Protein AF-A0A956L5B9-F1 (afdb_monomer)

Structure (mmCIF, N/CA/C/O backbone):
data_AF-A0A956L5B9-F1
#
_entry.id   AF-A0A956L5B9-F1
#
loop_
_atom_site.group_PDB
_atom_site.id
_atom_site.type_symbol
_atom_site.label_atom_id
_atom_site.label_alt_id
_atom_site.label_comp_id
_atom_site.label_asym_id
_atom_site.label_entity_id
_atom_site.label_seq_id
_atom_site.pdbx_PDB_ins_code
_atom_site.Cartn_x
_atom_site.Cartn_y
_atom_site.Cartn_z
_atom_site.occupancy
_atom_site.B_iso_or_equiv
_atom_site.auth_seq_id
_atom_site.auth_comp_id
_atom_site.auth_asym_id
_atom_site.auth_atom_id
_atom_site.pdbx_PDB_model_num
ATOM 1 N N . MET A 1 1 ? -39.032 -27.702 -26.205 1.00 35.31 1 MET A N 1
ATOM 2 C CA . MET A 1 1 ? -37.826 -27.784 -27.067 1.00 35.31 1 MET A CA 1
ATOM 3 C C . MET A 1 1 ? -38.048 -27.026 -28.377 1.00 35.31 1 MET A C 1
ATOM 5 O O . MET A 1 1 ? -38.462 -27.628 -29.357 1.00 35.31 1 MET A O 1
ATOM 9 N N . HIS A 1 2 ? -37.787 -25.719 -28.418 1.00 32.19 2 HIS A N 1
ATOM 10 C CA . HIS A 1 2 ? -37.643 -24.954 -29.667 1.00 32.19 2 HIS A CA 1
ATOM 11 C C . HIS A 1 2 ? -36.376 -24.105 -29.531 1.00 32.19 2 HIS A C 1
ATOM 13 O O . HIS A 1 2 ? -36.388 -23.023 -28.955 1.00 32.19 2 HIS A O 1
ATOM 19 N N . GLY A 1 3 ? -35.251 -24.671 -29.972 1.00 31.12 3 GLY A N 1
ATOM 20 C CA . GLY A 1 3 ? -33.954 -24.005 -29.962 1.00 31.12 3 GLY A CA 1
ATOM 21 C C . GLY A 1 3 ? -33.844 -23.041 -31.137 1.00 31.12 3 GLY A C 1
ATOM 22 O O . GLY A 1 3 ? -33.768 -23.464 -32.289 1.00 31.12 3 GLY A O 1
ATOM 23 N N . VAL A 1 4 ? -33.814 -21.743 -30.846 1.00 35.78 4 VAL A N 1
ATOM 24 C CA . VAL A 1 4 ? -33.452 -20.709 -31.818 1.00 35.78 4 VAL A CA 1
ATOM 25 C C . VAL A 1 4 ? -31.932 -20.739 -31.990 1.00 35.78 4 VAL A C 1
ATOM 27 O O . VAL A 1 4 ? -31.185 -20.195 -31.182 1.00 35.78 4 VAL A O 1
ATOM 30 N N . HIS A 1 5 ? -31.459 -21.391 -33.051 1.00 36.28 5 HIS A N 1
ATOM 31 C CA . HIS A 1 5 ? -30.075 -21.269 -33.500 1.00 36.28 5 HIS A CA 1
ATOM 32 C C . HIS A 1 5 ? -29.872 -19.910 -34.183 1.00 36.28 5 HIS A C 1
ATOM 34 O O . HIS A 1 5 ? -30.176 -19.732 -35.362 1.00 36.28 5 HIS A O 1
ATOM 40 N N . THR A 1 6 ? -29.316 -18.938 -33.463 1.00 36.94 6 THR A N 1
ATOM 41 C CA . THR A 1 6 ? -28.756 -17.719 -34.053 1.00 36.94 6 THR A CA 1
ATOM 42 C C . THR A 1 6 ? -27.419 -18.045 -34.721 1.00 36.94 6 THR A C 1
ATOM 44 O O . THR A 1 6 ? -26.353 -18.024 -34.111 1.00 36.94 6 THR A O 1
ATOM 47 N N . THR A 1 7 ? -27.445 -18.349 -36.019 1.00 38.88 7 THR A N 1
ATOM 48 C CA . THR A 1 7 ? -26.226 -18.392 -36.836 1.00 38.88 7 THR A CA 1
ATOM 49 C C . THR A 1 7 ? -25.658 -16.978 -36.974 1.00 38.88 7 THR A C 1
ATOM 51 O O . THR A 1 7 ? -26.101 -16.200 -37.821 1.00 38.88 7 THR A O 1
ATOM 54 N N . SER A 1 8 ? -24.674 -16.632 -36.142 1.00 36.75 8 SER A N 1
ATOM 55 C CA . SER A 1 8 ? -23.833 -15.447 -36.333 1.00 36.75 8 SER A CA 1
ATOM 56 C C . SER A 1 8 ? -23.082 -15.578 -37.664 1.00 36.75 8 SER A C 1
ATOM 58 O O . SER A 1 8 ? -22.124 -16.341 -37.787 1.00 36.75 8 SER A O 1
ATOM 60 N N . ARG A 1 9 ? -23.543 -14.871 -38.703 1.00 42.09 9 ARG A N 1
ATOM 61 C CA . ARG A 1 9 ? -22.791 -14.714 -39.955 1.00 42.09 9 ARG A CA 1
ATOM 62 C C . ARG A 1 9 ? -21.592 -13.811 -39.674 1.00 42.09 9 ARG A C 1
ATOM 64 O O . ARG A 1 9 ? -21.743 -12.595 -39.570 1.00 42.09 9 ARG A O 1
ATOM 71 N N . THR A 1 10 ? -20.399 -14.387 -39.601 1.00 47.34 10 THR A N 1
ATOM 72 C CA . THR A 1 10 ? -19.141 -13.637 -39.648 1.00 47.34 10 THR A CA 1
ATOM 73 C C . THR A 1 10 ? -19.073 -12.853 -40.962 1.00 47.34 10 THR A C 1
ATOM 75 O O . THR A 1 10 ? -18.902 -13.421 -42.040 1.00 47.34 10 THR A O 1
ATOM 78 N N . ARG A 1 11 ? -19.251 -11.525 -40.901 1.00 68.31 11 ARG A N 1
ATOM 79 C CA . ARG A 1 11 ? -18.995 -10.642 -42.050 1.00 68.31 11 ARG A CA 1
ATOM 80 C C . ARG A 1 11 ? -17.509 -10.725 -42.398 1.00 68.31 11 ARG A C 1
ATOM 82 O O . ARG A 1 11 ? -16.660 -10.478 -41.546 1.00 68.31 11 ARG A O 1
ATOM 89 N N . SER A 1 12 ? -17.194 -11.074 -43.642 1.00 78.00 12 SER A N 1
ATOM 90 C CA . SER A 1 12 ? -15.817 -11.077 -44.140 1.00 78.00 12 SER A CA 1
ATOM 91 C C . SER A 1 12 ? -15.277 -9.649 -44.225 1.00 78.00 12 SER A C 1
ATOM 93 O O . SER A 1 12 ? -15.953 -8.775 -44.770 1.00 78.00 12 SER A O 1
ATOM 95 N N . ILE A 1 13 ? -14.058 -9.425 -43.733 1.00 84.62 13 ILE A N 1
ATOM 96 C CA . ILE A 1 13 ? -13.374 -8.128 -43.810 1.00 84.62 13 ILE A CA 1
ATOM 97 C C . ILE A 1 13 ? -13.078 -7.799 -45.289 1.00 84.62 13 ILE A C 1
ATOM 99 O O . ILE A 1 13 ? -12.567 -8.667 -46.008 1.00 84.62 13 ILE A O 1
ATOM 103 N N . PRO A 1 14 ? -13.397 -6.583 -45.772 1.00 86.88 14 PRO A N 1
ATOM 104 C CA . PRO A 1 14 ? -13.124 -6.181 -47.149 1.00 86.88 14 PRO A CA 1
ATOM 105 C C . PRO A 1 14 ? -11.613 -6.102 -47.411 1.00 86.88 14 PRO A C 1
ATOM 107 O O . PRO A 1 14 ? -10.832 -5.740 -46.532 1.00 86.88 14 PRO A O 1
ATOM 110 N N . ARG A 1 15 ? -11.181 -6.469 -48.622 1.00 85.25 15 ARG A N 1
ATOM 111 C CA . ARG A 1 15 ? -9.759 -6.552 -48.995 1.00 85.25 15 ARG A CA 1
ATOM 112 C C . ARG A 1 15 ? -9.338 -5.365 -49.849 1.00 85.25 15 ARG A C 1
ATOM 114 O O . ARG A 1 15 ? -10.028 -5.009 -5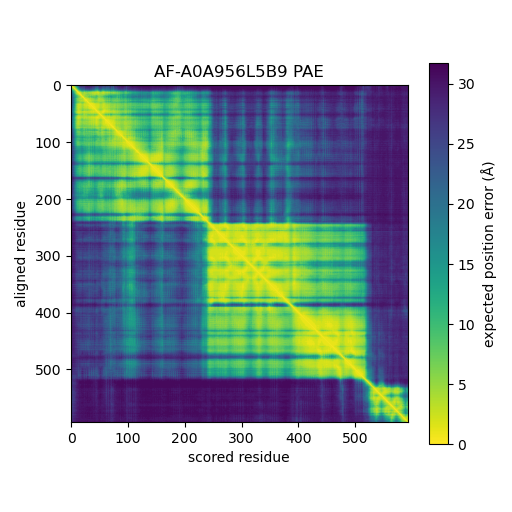0.800 1.00 85.25 15 ARG A O 1
ATOM 121 N N . ALA A 1 16 ? -8.168 -4.810 -49.556 1.00 83.56 16 ALA A N 1
ATOM 122 C CA . ALA A 1 16 ? -7.561 -3.753 -50.354 1.00 83.56 16 ALA A CA 1
ATOM 123 C C . ALA A 1 16 ? -7.151 -4.235 -51.765 1.00 83.56 16 ALA A C 1
ATOM 125 O O . ALA A 1 16 ? -6.994 -5.442 -51.994 1.00 83.56 16 ALA A O 1
ATOM 126 N N . PRO A 1 17 ? -6.931 -3.305 -52.718 1.00 78.75 17 PRO A N 1
ATOM 127 C CA . PRO A 1 17 ? -6.436 -3.637 -54.050 1.00 78.75 17 PRO A CA 1
ATOM 128 C C . PRO A 1 17 ? -5.142 -4.463 -54.000 1.00 78.75 17 PRO A C 1
ATOM 130 O O . PRO A 1 17 ? -4.209 -4.150 -53.250 1.00 78.75 17 PRO A O 1
ATOM 133 N N . ARG A 1 18 ? -5.080 -5.521 -54.817 1.00 79.12 18 ARG A N 1
ATOM 134 C CA . ARG A 1 18 ? -3.966 -6.479 -54.847 1.00 79.12 18 ARG A CA 1
ATOM 135 C C . ARG A 1 18 ? -3.573 -6.862 -56.268 1.00 79.12 18 ARG A C 1
ATOM 137 O O . ARG A 1 18 ? -4.425 -6.965 -57.148 1.00 79.12 18 ARG A O 1
ATOM 144 N N . ILE A 1 19 ? -2.289 -7.139 -56.458 1.00 74.12 19 ILE A N 1
ATOM 145 C CA . ILE A 1 19 ? -1.739 -7.754 -57.667 1.00 74.12 19 ILE A CA 1
ATOM 146 C C . ILE A 1 19 ? -1.562 -9.260 -57.395 1.00 74.12 19 ILE A C 1
ATOM 148 O O . ILE A 1 19 ? -1.140 -9.619 -56.292 1.00 74.12 19 ILE A O 1
ATOM 152 N N . PRO A 1 20 ? -1.874 -10.165 -58.345 1.00 68.38 20 PRO A N 1
ATOM 153 C CA . PRO A 1 20 ? -1.621 -11.596 -58.175 1.00 68.38 20 PRO A CA 1
ATOM 154 C C . PRO A 1 20 ? -0.169 -11.872 -57.748 1.00 68.38 20 PRO A C 1
ATOM 156 O O . PRO A 1 20 ? 0.754 -11.242 -58.262 1.00 68.38 20 PRO A O 1
ATOM 159 N N . LEU A 1 21 ? 0.031 -12.801 -56.804 1.00 61.72 21 LEU A N 1
ATOM 160 C CA . LEU A 1 21 ? 1.318 -13.180 -56.184 1.00 61.72 21 LEU A CA 1
ATOM 161 C C . LEU A 1 21 ? 2.006 -12.119 -55.298 1.00 61.72 21 LEU A C 1
ATOM 163 O O . LEU A 1 21 ? 2.640 -12.484 -54.312 1.00 61.72 21 LEU A O 1
ATOM 167 N N . LEU A 1 22 ? 1.898 -10.832 -55.635 1.00 64.06 22 LEU A N 1
ATOM 168 C CA . LEU A 1 22 ? 2.591 -9.730 -54.951 1.00 64.06 22 LEU A CA 1
ATOM 169 C C . LEU A 1 22 ? 1.709 -8.981 -53.938 1.00 64.06 22 LEU A C 1
ATOM 171 O O . LEU A 1 22 ? 2.216 -8.167 -53.171 1.00 64.06 22 LEU A O 1
ATOM 175 N N . GLY A 1 23 ? 0.401 -9.234 -53.919 1.00 78.38 23 GLY A N 1
ATOM 176 C CA . GLY A 1 23 ? -0.519 -8.590 -52.988 1.00 78.38 23 GLY A CA 1
ATOM 177 C C . GLY A 1 23 ? -0.560 -7.064 -53.162 1.00 78.38 23 GLY A C 1
ATOM 178 O O . GLY A 1 23 ? -0.489 -6.537 -54.274 1.00 78.38 23 GLY A O 1
ATOM 179 N N . SER A 1 24 ? -0.678 -6.352 -52.049 1.00 79.00 24 SER A N 1
ATOM 180 C CA . SER A 1 24 ? -0.679 -4.894 -51.910 1.00 79.00 24 SER A CA 1
ATOM 181 C C . SER A 1 24 ? 0.734 -4.292 -51.756 1.00 79.00 24 SER A C 1
ATOM 183 O O . SER A 1 24 ? 0.875 -3.069 -51.719 1.00 79.00 24 SER A O 1
ATOM 185 N N . LEU A 1 25 ? 1.794 -5.115 -51.710 1.00 71.69 25 LEU A N 1
ATOM 186 C CA . LEU A 1 25 ? 3.191 -4.674 -51.524 1.00 71.69 25 LEU A CA 1
ATOM 187 C C . LEU A 1 25 ? 3.671 -3.637 -52.555 1.00 71.69 25 LEU A C 1
ATOM 189 O O . LEU A 1 25 ? 4.270 -2.644 -52.147 1.00 71.69 25 LEU A O 1
ATOM 193 N N . PRO A 1 26 ? 3.407 -3.784 -53.870 1.00 75.06 26 PRO A N 1
ATOM 194 C CA . PRO A 1 26 ? 3.864 -2.801 -54.855 1.00 75.06 26 PRO A CA 1
ATOM 195 C C . PRO A 1 26 ? 3.212 -1.424 -54.683 1.00 75.06 26 PRO A C 1
ATOM 197 O O . PRO A 1 26 ? 3.827 -0.412 -55.012 1.00 75.06 26 PRO A O 1
ATOM 200 N N . GLY A 1 27 ? 1.977 -1.381 -54.167 1.00 74.06 27 GLY A N 1
ATOM 201 C CA . GLY A 1 27 ? 1.293 -0.134 -53.818 1.00 74.06 27 GLY A CA 1
ATOM 202 C C . GLY A 1 27 ? 1.931 0.533 -52.601 1.00 74.06 27 GLY A C 1
ATOM 203 O O . GLY A 1 27 ? 2.227 1.724 -52.644 1.00 74.06 27 GLY A O 1
ATOM 204 N N . LEU A 1 28 ? 2.237 -0.257 -51.568 1.00 72.81 28 LEU A N 1
ATOM 205 C CA . LEU A 1 28 ? 2.906 0.217 -50.353 1.00 72.81 28 LEU A CA 1
ATOM 206 C C . LEU A 1 28 ? 4.328 0.738 -50.618 1.00 72.81 28 LEU A C 1
ATOM 208 O O . LEU A 1 28 ? 4.712 1.753 -50.050 1.00 72.81 28 LEU A O 1
ATOM 212 N N . LEU A 1 29 ? 5.092 0.086 -51.503 1.00 71.81 29 LEU A N 1
ATOM 213 C CA . LEU A 1 29 ? 6.469 0.481 -51.832 1.00 71.81 29 LEU A CA 1
ATOM 214 C C . LEU A 1 29 ? 6.562 1.741 -52.707 1.00 71.81 29 LEU A C 1
ATOM 216 O O . LEU A 1 29 ? 7.574 2.432 -52.658 1.00 71.81 29 LEU A O 1
ATOM 220 N N . ARG A 1 30 ? 5.544 2.036 -53.527 1.00 77.56 30 ARG A N 1
ATOM 221 C CA . ARG A 1 30 ? 5.531 3.233 -54.392 1.00 77.56 30 ARG A CA 1
ATOM 222 C C . ARG A 1 30 ? 5.037 4.488 -53.677 1.00 77.56 30 ARG A C 1
ATOM 224 O O . ARG A 1 30 ? 5.441 5.579 -54.052 1.00 77.56 30 ARG A O 1
ATOM 231 N N . GLY A 1 31 ? 4.161 4.330 -52.688 1.00 77.25 31 GLY A N 1
ATOM 232 C CA . GLY A 1 31 ? 3.552 5.437 -51.957 1.00 77.25 31 GLY A CA 1
ATOM 233 C C . GLY A 1 31 ? 2.639 4.908 -50.861 1.00 77.25 31 GLY A C 1
ATOM 234 O O . GLY A 1 31 ? 1.439 4.741 -51.077 1.00 77.25 31 GLY A O 1
ATOM 235 N N . GLN A 1 32 ? 3.220 4.617 -49.694 1.00 77.62 32 GLN A N 1
ATOM 236 C CA . GLN A 1 32 ? 2.526 3.980 -48.572 1.00 77.62 32 GLN A CA 1
ATOM 237 C C . GLN A 1 32 ? 1.265 4.747 -48.160 1.00 77.62 32 GLN A C 1
ATOM 239 O O . GLN A 1 32 ? 0.194 4.151 -48.068 1.00 77.62 32 GLN A O 1
ATOM 244 N N . LEU A 1 33 ? 1.386 6.060 -47.943 1.00 80.56 33 LEU A N 1
ATOM 245 C CA . LEU A 1 33 ? 0.286 6.895 -47.466 1.00 80.56 33 LEU A CA 1
ATOM 246 C C . LEU A 1 33 ? -0.847 6.979 -48.498 1.00 80.56 33 LEU A C 1
ATOM 248 O O . LEU A 1 33 ? -1.973 6.596 -48.198 1.00 80.56 33 LEU A O 1
ATOM 252 N N . GLU A 1 34 ? -0.532 7.354 -49.741 1.00 84.19 34 GLU A N 1
ATOM 253 C CA . GLU A 1 34 ? -1.521 7.452 -50.826 1.00 84.19 34 GLU A CA 1
ATOM 254 C C . GLU A 1 34 ? -2.232 6.122 -51.112 1.00 84.19 34 GLU A C 1
ATOM 256 O O . GLU A 1 34 ? -3.379 6.086 -51.566 1.00 84.19 34 GLU A O 1
ATOM 261 N N . PHE A 1 35 ? -1.543 4.995 -50.927 1.00 85.06 35 PHE A N 1
ATOM 262 C CA . PHE A 1 35 ? -2.150 3.678 -51.076 1.00 85.06 35 PHE A CA 1
ATOM 263 C C . PHE A 1 35 ? -3.125 3.374 -49.932 1.00 85.06 35 PHE A C 1
ATOM 265 O O . PHE A 1 35 ? -4.239 2.918 -50.196 1.00 85.06 35 PHE A O 1
ATOM 272 N N . LEU A 1 36 ? -2.736 3.648 -48.683 1.00 84.56 36 LEU A N 1
ATOM 273 C CA . LEU A 1 36 ? -3.584 3.428 -47.508 1.00 84.56 36 LEU A CA 1
ATOM 274 C C . LEU A 1 36 ? -4.816 4.339 -47.507 1.00 84.56 36 LEU A C 1
ATOM 276 O O . LEU A 1 36 ? -5.911 3.862 -47.222 1.00 84.56 36 LEU A O 1
ATOM 280 N N . GLU A 1 37 ? -4.669 5.606 -47.895 1.00 86.06 37 GLU A N 1
ATOM 281 C CA . GLU A 1 37 ? -5.785 6.551 -48.025 1.00 86.06 37 GLU A CA 1
ATOM 282 C C . GLU A 1 37 ? -6.792 6.096 -49.085 1.00 86.06 37 GLU A C 1
ATOM 284 O O . GLU A 1 37 ? -8.000 6.083 -48.841 1.00 86.06 37 GLU A O 1
ATOM 289 N N . ARG A 1 38 ? -6.309 5.636 -50.247 1.00 86.75 38 ARG A N 1
ATOM 290 C CA . ARG A 1 38 ? -7.178 5.065 -51.288 1.00 86.75 38 ARG A CA 1
ATOM 291 C C . ARG A 1 38 ? -7.862 3.782 -50.830 1.00 86.75 38 ARG A C 1
ATOM 293 O O . ARG A 1 38 ? -9.045 3.600 -51.108 1.00 86.75 38 ARG A O 1
ATOM 300 N N . ALA A 1 39 ? -7.144 2.899 -50.138 1.00 86.00 39 ALA A N 1
ATOM 301 C CA . ALA A 1 39 ? -7.711 1.664 -49.606 1.00 86.00 39 ALA A CA 1
ATOM 302 C C . ALA A 1 39 ? -8.805 1.954 -48.566 1.00 86.00 39 ALA A C 1
ATOM 304 O O . ALA A 1 39 ? -9.878 1.361 -48.640 1.00 86.00 39 ALA A O 1
ATOM 305 N N . PHE A 1 40 ? -8.578 2.921 -47.676 1.00 87.31 40 PHE A N 1
ATOM 306 C CA . PHE A 1 40 ? -9.565 3.389 -46.706 1.00 87.31 40 PHE A CA 1
ATOM 307 C C . PHE A 1 40 ? -10.802 3.988 -47.389 1.00 87.31 40 PHE A C 1
ATOM 309 O O . PHE A 1 40 ? -11.930 3.615 -47.068 1.00 87.31 40 PHE A O 1
ATOM 316 N N . ALA A 1 41 ? -10.604 4.861 -48.382 1.00 86.31 41 ALA A N 1
ATOM 317 C CA . ALA A 1 41 ? -11.702 5.484 -49.119 1.00 86.31 41 ALA A CA 1
ATOM 318 C C . ALA A 1 41 ? -12.578 4.462 -49.871 1.00 86.31 41 ALA A C 1
ATOM 320 O O . ALA A 1 41 ? -13.775 4.682 -50.031 1.00 86.31 41 ALA A O 1
ATOM 321 N N . GLN A 1 42 ? -11.997 3.347 -50.327 1.00 86.94 42 GLN A N 1
ATOM 322 C CA . GLN A 1 42 ? -12.700 2.330 -51.119 1.00 86.94 42 GLN A CA 1
ATOM 323 C C . GLN A 1 42 ? -13.289 1.183 -50.289 1.00 86.94 42 GLN A C 1
ATOM 325 O O . GLN A 1 42 ? -14.343 0.663 -50.643 1.00 86.94 42 GLN A O 1
ATOM 330 N N . GLN A 1 43 ? -12.602 0.750 -49.228 1.00 86.62 43 GLN A N 1
ATOM 331 C CA . GLN A 1 43 ? -12.950 -0.452 -48.454 1.00 86.62 43 GLN A CA 1
ATOM 332 C C . GLN A 1 43 ? -13.561 -0.129 -47.082 1.00 86.62 43 GLN A C 1
ATOM 334 O O . GLN A 1 43 ? -14.071 -1.023 -46.408 1.00 86.62 43 GLN A O 1
ATOM 339 N N . GLY A 1 44 ? -13.548 1.143 -46.672 1.00 85.56 44 GLY A N 1
ATOM 340 C CA . GLY A 1 44 ? -14.064 1.601 -45.387 1.00 85.56 44 GLY A CA 1
ATOM 341 C C . GLY A 1 44 ? -13.018 1.578 -44.271 1.00 85.56 44 GLY A C 1
ATOM 342 O O . GLY A 1 44 ? -11.814 1.515 -44.506 1.00 85.56 44 GLY A O 1
ATOM 343 N N . ARG A 1 45 ? -13.490 1.661 -43.022 1.00 88.19 45 ARG A N 1
ATOM 344 C CA . ARG A 1 45 ? -12.633 1.896 -41.844 1.00 88.19 45 ARG A CA 1
ATOM 345 C C . ARG A 1 45 ? -11.888 0.665 -41.327 1.00 88.19 45 ARG A C 1
ATOM 347 O O . ARG A 1 45 ? -10.970 0.815 -40.529 1.00 88.19 45 ARG A O 1
ATOM 354 N N . ILE A 1 46 ? -12.271 -0.536 -41.758 1.00 90.19 46 ILE A N 1
ATOM 355 C CA . ILE A 1 46 ? -11.588 -1.786 -41.406 1.00 90.19 46 ILE A CA 1
ATOM 356 C C . ILE A 1 46 ? -11.391 -2.590 -42.684 1.00 90.19 46 ILE A C 1
ATOM 358 O O . ILE A 1 46 ? -12.374 -2.958 -43.325 1.00 90.19 46 ILE A O 1
ATOM 362 N N . PHE A 1 47 ? -10.141 -2.866 -43.048 1.00 90.56 47 PHE A N 1
ATOM 363 C CA . PHE A 1 47 ? -9.820 -3.586 -44.280 1.00 90.56 47 PHE A CA 1
ATOM 364 C C . PHE A 1 47 ? -8.569 -4.457 -44.144 1.00 90.56 47 PHE A C 1
ATOM 366 O O . PHE A 1 47 ? -7.679 -4.196 -43.338 1.00 9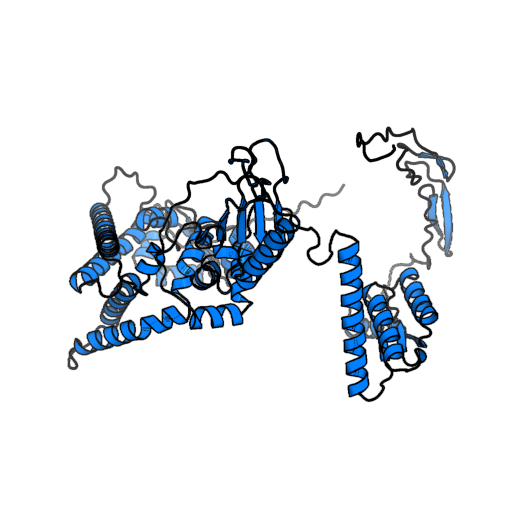0.56 47 PHE A O 1
ATOM 373 N N . GLU A 1 48 ? -8.500 -5.511 -44.952 1.00 88.88 48 GLU A N 1
ATOM 374 C CA . GLU A 1 48 ? -7.383 -6.453 -45.006 1.00 88.88 48 GLU A CA 1
ATOM 375 C C . GLU A 1 48 ? -6.401 -6.063 -46.123 1.00 88.88 48 GLU A C 1
ATOM 377 O O . GLU A 1 48 ? -6.781 -5.881 -47.283 1.00 88.88 48 GLU A O 1
ATOM 382 N N . LEU A 1 49 ? -5.122 -5.971 -45.769 1.00 84.75 49 LEU A N 1
ATOM 383 C CA . LEU A 1 49 ? -3.982 -5.871 -46.669 1.00 84.75 49 LEU A CA 1
ATOM 384 C C . LEU A 1 49 ? -3.394 -7.260 -46.923 1.00 84.75 49 LEU A C 1
ATOM 386 O O . LEU A 1 49 ? -2.994 -7.973 -45.998 1.00 84.75 49 LEU A O 1
ATOM 390 N N . ASP A 1 50 ? -3.287 -7.612 -48.200 1.00 82.50 50 ASP A N 1
ATOM 391 C CA . ASP A 1 50 ? -2.604 -8.820 -48.649 1.00 82.50 50 ASP A CA 1
ATOM 392 C C . ASP A 1 50 ? -1.114 -8.499 -48.823 1.00 82.50 50 ASP A C 1
ATOM 394 O O . ASP A 1 50 ? -0.738 -7.791 -49.751 1.00 82.50 50 ASP A O 1
ATOM 398 N N . MET A 1 51 ? -0.243 -8.977 -47.936 1.00 70.81 51 MET A N 1
ATOM 399 C CA . MET A 1 51 ? 1.212 -8.800 -48.066 1.00 70.81 51 MET A CA 1
ATOM 400 C C . MET A 1 51 ? 1.879 -10.054 -48.653 1.00 70.81 51 MET A C 1
ATOM 402 O O . MET A 1 51 ? 3.038 -10.353 -48.361 1.00 70.81 51 MET A O 1
ATOM 406 N N . GLY A 1 52 ? 1.141 -10.833 -49.452 1.00 69.50 52 GLY A N 1
ATOM 407 C CA . GLY A 1 52 ? 1.599 -12.087 -50.041 1.00 69.50 52 GLY A CA 1
ATOM 408 C C . GLY A 1 52 ? 1.639 -13.217 -49.011 1.00 69.50 52 GLY A C 1
ATOM 409 O O . GLY A 1 52 ? 0.683 -13.972 -48.852 1.00 69.50 52 GLY A O 1
ATOM 410 N N . LEU A 1 53 ? 2.759 -13.351 -48.294 1.00 62.78 53 LEU A N 1
ATOM 411 C CA . LEU A 1 53 ? 2.998 -14.442 -47.333 1.00 62.78 53 LEU A CA 1
ATOM 412 C C . LEU A 1 53 ? 2.403 -14.190 -45.934 1.00 62.78 53 LEU A C 1
ATOM 414 O O . LEU A 1 53 ? 2.415 -15.097 -45.089 1.00 62.78 53 LEU A O 1
ATOM 418 N N . ALA A 1 54 ? 1.886 -12.981 -45.707 1.00 66.75 54 ALA A N 1
ATOM 419 C CA . ALA A 1 54 ? 1.211 -12.533 -44.496 1.00 66.75 54 ALA A CA 1
ATOM 420 C C . ALA A 1 54 ? -0.012 -11.673 -44.852 1.00 66.75 54 ALA A C 1
ATOM 422 O O . ALA A 1 54 ? -0.087 -11.090 -45.934 1.00 66.75 54 ALA A O 1
ATOM 423 N N . ARG A 1 55 ? -0.965 -11.584 -43.923 1.00 76.75 55 ARG A N 1
ATOM 424 C CA . ARG A 1 55 ? -2.128 -10.695 -44.013 1.00 76.75 55 ARG A CA 1
ATOM 425 C C . ARG A 1 55 ? -2.082 -9.723 -42.846 1.00 76.75 55 ARG A C 1
ATOM 427 O O . ARG A 1 55 ? -1.733 -10.132 -41.741 1.00 76.75 55 ARG A O 1
ATOM 434 N N . ALA A 1 56 ? -2.429 -8.469 -43.092 1.00 81.31 56 ALA A N 1
ATOM 435 C CA . ALA A 1 56 ? -2.557 -7.456 -42.052 1.00 81.31 56 ALA A CA 1
ATOM 436 C C . ALA A 1 56 ? -3.965 -6.866 -42.100 1.00 81.31 56 ALA A C 1
ATOM 438 O O . ALA A 1 56 ? -4.469 -6.573 -43.178 1.00 81.31 56 ALA A O 1
ATOM 439 N N . VAL A 1 57 ? -4.604 -6.692 -40.947 1.00 87.75 57 VAL A N 1
ATOM 440 C CA . VAL A 1 57 ? -5.887 -5.987 -40.851 1.00 87.75 57 VAL A CA 1
ATOM 441 C C . VAL A 1 57 ? -5.605 -4.579 -40.353 1.00 87.75 57 VAL A C 1
ATOM 443 O O . VAL A 1 57 ? -4.973 -4.403 -39.314 1.00 87.75 57 VAL A O 1
ATOM 446 N N . ILE A 1 58 ? -6.056 -3.582 -41.104 1.00 87.94 58 ILE A N 1
ATOM 447 C CA . ILE A 1 58 ? -5.977 -2.177 -40.720 1.00 87.94 58 ILE A CA 1
ATOM 448 C C . ILE A 1 58 ? -7.284 -1.801 -40.034 1.00 87.94 58 ILE A C 1
ATOM 450 O O . ILE A 1 58 ? -8.360 -1.995 -40.599 1.00 87.94 58 ILE A O 1
ATOM 454 N N . VAL A 1 59 ? -7.175 -1.263 -38.820 1.00 89.44 59 VAL A N 1
ATOM 455 C CA . VAL A 1 59 ? -8.301 -0.782 -38.015 1.00 89.44 59 VAL A CA 1
ATOM 456 C C . VAL A 1 59 ? -8.176 0.731 -37.883 1.00 89.44 59 VAL A C 1
ATOM 458 O O . VAL A 1 59 ? -7.352 1.231 -37.125 1.00 89.44 59 VAL A O 1
ATOM 461 N N . ALA A 1 60 ? -8.984 1.454 -38.651 1.00 87.62 60 ALA A N 1
ATOM 462 C CA . ALA A 1 60 ? -9.074 2.913 -38.656 1.00 87.62 60 ALA A CA 1
ATOM 463 C C . ALA A 1 60 ? -10.465 3.398 -38.190 1.00 87.62 60 ALA A C 1
ATOM 465 O O . ALA A 1 60 ? -10.911 4.489 -38.543 1.00 87.62 60 ALA A O 1
ATOM 466 N N . ASP A 1 61 ? -11.173 2.566 -37.420 1.00 89.69 61 ASP A N 1
ATOM 467 C CA . ASP A 1 61 ? -12.419 2.910 -36.734 1.00 89.69 61 ASP A CA 1
ATOM 468 C C . ASP A 1 61 ? -12.155 3.117 -35.237 1.00 89.69 61 ASP A C 1
ATOM 470 O O . ASP A 1 61 ? -11.421 2.337 -34.634 1.00 89.69 61 ASP A O 1
ATOM 474 N N . LEU A 1 62 ? -12.745 4.158 -34.641 1.00 88.62 62 LEU A N 1
ATOM 475 C CA . LEU A 1 62 ? -12.465 4.544 -33.256 1.00 88.62 62 LEU A CA 1
ATOM 476 C C . LEU A 1 62 ? -12.931 3.489 -32.243 1.00 88.62 62 LEU A C 1
ATOM 478 O O . LEU A 1 62 ? -12.166 3.143 -31.349 1.00 88.62 62 LEU A O 1
ATOM 482 N N . ALA A 1 63 ? -14.147 2.957 -32.398 1.00 88.75 63 ALA A N 1
ATOM 483 C CA . ALA A 1 63 ? -14.690 1.968 -31.467 1.00 88.75 63 ALA A CA 1
ATOM 484 C C . ALA A 1 63 ? -13.923 0.644 -31.576 1.00 88.75 63 ALA A C 1
ATOM 486 O O . ALA A 1 63 ? -13.581 0.023 -30.573 1.00 88.75 63 ALA A O 1
ATOM 487 N N . ALA A 1 64 ? -13.572 0.239 -32.800 1.00 88.19 64 ALA A N 1
ATOM 488 C CA . ALA A 1 64 ? -12.739 -0.942 -33.002 1.00 88.19 64 ALA A CA 1
ATOM 489 C C . ALA A 1 64 ? -11.300 -0.745 -32.486 1.00 88.19 64 ALA A C 1
ATOM 491 O O . ALA A 1 64 ? -10.703 -1.687 -31.970 1.00 88.19 64 ALA A O 1
ATOM 492 N N . ALA A 1 65 ? -10.736 0.461 -32.597 1.00 89.00 65 ALA A N 1
ATOM 493 C CA . ALA A 1 65 ? -9.426 0.775 -32.033 1.00 89.00 65 ALA A CA 1
ATOM 494 C C . ALA A 1 65 ? -9.447 0.753 -30.496 1.00 89.00 65 ALA A C 1
ATOM 496 O O . ALA A 1 65 ? -8.510 0.236 -29.892 1.00 89.00 65 ALA A O 1
ATOM 497 N N . GLU A 1 66 ? -10.513 1.252 -29.863 1.00 90.81 66 GLU A N 1
ATOM 498 C CA . GLU A 1 66 ? -10.721 1.136 -28.415 1.00 90.81 66 GLU A CA 1
ATOM 499 C C . GLU A 1 66 ? -10.824 -0.333 -27.982 1.00 90.81 66 GLU A C 1
ATOM 501 O O . GLU A 1 66 ? -10.196 -0.735 -27.000 1.00 90.81 66 GLU A O 1
ATOM 506 N N . ASP A 1 67 ? -11.523 -1.161 -28.759 1.00 90.56 67 ASP A N 1
ATOM 507 C CA . ASP A 1 67 ? -11.578 -2.600 -28.519 1.00 90.56 67 ASP A CA 1
ATOM 508 C C . ASP A 1 67 ? -10.191 -3.254 -28.573 1.00 90.56 67 ASP A C 1
ATOM 510 O O . ASP A 1 67 ? -9.818 -4.003 -27.668 1.00 90.56 67 ASP A O 1
ATOM 514 N N . VAL A 1 68 ? -9.398 -2.942 -29.600 1.00 87.88 68 VAL A N 1
ATOM 515 C CA . VAL A 1 68 ? -8.054 -3.511 -29.782 1.00 87.88 68 VAL A CA 1
ATOM 516 C C . VAL A 1 68 ? -7.065 -3.015 -28.724 1.00 87.88 68 VAL A C 1
ATOM 518 O O . VAL A 1 68 ? -6.243 -3.794 -28.248 1.00 87.88 68 VAL A O 1
ATOM 521 N N . LEU A 1 69 ? -7.120 -1.735 -28.349 1.00 86.25 69 LEU A N 1
ATOM 522 C CA . LEU A 1 69 ? -6.100 -1.100 -27.508 1.00 86.25 69 LEU A CA 1
ATOM 523 C C . LEU A 1 69 ? -6.466 -1.051 -26.017 1.00 86.25 69 LEU A C 1
ATOM 525 O O . LEU A 1 69 ? -5.564 -0.910 -25.189 1.00 86.25 69 LEU A O 1
ATOM 529 N N . VAL A 1 70 ? -7.753 -1.155 -25.661 1.00 87.25 70 VAL A N 1
ATOM 530 C CA . VAL A 1 70 ? -8.247 -0.935 -24.290 1.00 87.25 70 VAL A CA 1
ATOM 531 C C . VAL A 1 70 ? -9.155 -2.069 -23.813 1.00 87.25 70 VAL A C 1
ATOM 533 O O . VAL A 1 70 ? -8.744 -2.834 -22.939 1.00 87.25 70 VAL A O 1
ATOM 536 N N . THR A 1 71 ? -10.375 -2.203 -24.347 1.00 89.75 71 THR A N 1
ATOM 537 C CA . THR A 1 71 ? -11.411 -3.055 -23.720 1.00 89.75 71 THR A CA 1
ATOM 538 C C . THR A 1 71 ? -11.120 -4.549 -23.889 1.00 89.75 71 THR A C 1
ATOM 540 O O . THR A 1 71 ? -11.361 -5.337 -22.974 1.00 89.75 71 THR A O 1
ATOM 543 N N . LYS A 1 72 ? -10.553 -4.947 -25.036 1.00 89.06 72 LYS A N 1
ATOM 544 C CA . LYS A 1 72 ? -10.240 -6.340 -25.396 1.00 89.06 72 LYS A CA 1
ATOM 545 C C . LYS A 1 72 ? -8.759 -6.537 -25.709 1.00 89.06 72 LYS A C 1
ATOM 547 O O . LYS A 1 72 ? -8.403 -7.524 -26.346 1.00 89.06 72 LYS A O 1
ATOM 552 N N . ALA A 1 73 ? -7.883 -5.665 -25.207 1.00 82.00 73 ALA A N 1
ATOM 553 C CA . ALA A 1 73 ? -6.444 -5.706 -25.479 1.00 82.00 73 ALA A CA 1
ATOM 554 C C . ALA A 1 73 ? -5.788 -7.069 -25.185 1.00 82.00 73 ALA A C 1
ATOM 556 O O . ALA A 1 73 ? -4.847 -7.463 -25.858 1.00 82.00 73 ALA A O 1
ATOM 557 N N . ARG A 1 74 ? -6.315 -7.843 -24.224 1.00 80.56 74 ARG A N 1
ATOM 558 C CA . ARG A 1 74 ? -5.817 -9.197 -23.906 1.00 80.56 74 ARG A CA 1
ATOM 559 C C . ARG A 1 74 ? -5.974 -10.207 -25.050 1.00 80.56 74 ARG A C 1
ATOM 561 O O . ARG A 1 74 ? -5.298 -11.227 -25.029 1.00 80.56 74 ARG A O 1
ATOM 568 N N . ASN A 1 75 ? -6.855 -9.936 -26.012 1.00 86.06 75 ASN A N 1
ATOM 569 C CA . ASN A 1 75 ? -7.100 -10.799 -27.168 1.00 86.06 75 ASN A CA 1
ATOM 570 C C . ASN A 1 75 ? -6.163 -10.490 -28.346 1.00 86.06 75 ASN A C 1
ATOM 572 O O . ASN A 1 75 ? -6.209 -11.194 -29.353 1.00 86.06 75 ASN A O 1
ATOM 576 N N . PHE A 1 76 ? -5.351 -9.435 -28.243 1.00 84.31 76 PHE A N 1
ATOM 577 C CA . PHE A 1 76 ? -4.454 -8.973 -29.295 1.00 84.31 76 PHE A CA 1
ATOM 578 C C . PHE A 1 76 ? -3.026 -8.927 -28.749 1.00 84.31 76 PHE A C 1
ATOM 580 O O . PHE A 1 76 ? -2.691 -8.062 -27.943 1.00 84.31 76 PHE A O 1
ATOM 587 N N . ASP A 1 77 ? -2.190 -9.868 -29.181 1.00 81.00 77 ASP A N 1
ATOM 588 C CA . ASP A 1 77 ? -0.780 -9.937 -28.798 1.00 81.00 77 ASP A CA 1
ATOM 589 C C . ASP A 1 77 ? 0.138 -9.278 -29.846 1.00 81.00 77 ASP A C 1
ATOM 591 O O . ASP A 1 77 ? -0.248 -8.992 -30.985 1.00 81.00 77 ASP A O 1
ATOM 595 N N . LYS A 1 78 ? 1.399 -9.046 -29.473 1.00 77.56 78 LYS A N 1
ATOM 596 C CA . LYS A 1 78 ? 2.493 -8.697 -30.401 1.00 77.56 78 LYS A CA 1
ATOM 597 C C . LYS A 1 78 ? 3.121 -9.957 -31.010 1.00 77.56 78 LYS A C 1
ATOM 599 O O . LYS A 1 78 ? 4.350 -10.130 -31.044 1.00 77.56 78 LYS A O 1
ATOM 604 N N . GLY A 1 79 ? 2.273 -10.867 -31.475 1.00 72.19 79 GLY A N 1
ATOM 605 C CA . GLY A 1 79 ? 2.652 -12.085 -32.174 1.00 72.19 79 GLY A CA 1
ATOM 606 C C . GLY A 1 79 ? 2.861 -11.888 -33.678 1.00 72.19 79 GLY A C 1
ATOM 607 O O . GLY A 1 79 ? 2.485 -10.881 -34.281 1.00 72.19 79 GLY A O 1
ATOM 608 N N . GLY A 1 80 ? 3.470 -12.889 -34.312 1.00 70.19 80 GLY A N 1
ATOM 609 C CA . GLY A 1 80 ? 3.571 -12.990 -35.766 1.00 70.19 80 GLY A CA 1
ATOM 610 C C . GLY A 1 80 ? 4.809 -12.352 -36.402 1.00 70.19 80 GLY A C 1
ATOM 611 O O . GLY A 1 80 ? 5.622 -11.680 -35.768 1.00 70.19 80 GLY A O 1
ATOM 612 N N . ALA A 1 81 ? 4.918 -12.564 -37.715 1.00 64.38 81 ALA A N 1
ATOM 613 C CA . ALA A 1 81 ? 6.108 -12.332 -38.537 1.00 64.38 81 ALA A CA 1
ATOM 614 C C . ALA A 1 81 ? 6.760 -10.946 -38.387 1.00 64.38 81 ALA A C 1
ATOM 616 O O . ALA A 1 81 ? 7.986 -10.832 -38.404 1.00 64.38 81 ALA A O 1
ATOM 617 N N . PHE A 1 82 ? 5.945 -9.894 -38.251 1.00 69.62 82 PHE A N 1
ATOM 618 C CA . PHE A 1 82 ? 6.426 -8.524 -38.073 1.00 69.62 82 PHE A CA 1
ATOM 619 C C . PHE A 1 82 ? 7.162 -8.360 -36.741 1.00 69.62 82 PHE A C 1
ATOM 621 O O . PHE A 1 82 ? 8.335 -7.983 -36.714 1.00 69.62 82 PHE A O 1
ATOM 628 N N . TRP A 1 83 ? 6.489 -8.704 -35.643 1.00 72.69 83 TRP A N 1
ATOM 629 C CA . TRP A 1 83 ? 7.038 -8.596 -34.296 1.00 72.69 83 TRP A CA 1
ATOM 630 C C . TRP A 1 83 ? 8.169 -9.600 -34.051 1.00 72.69 83 TRP A C 1
ATOM 632 O O . TRP A 1 83 ? 9.130 -9.267 -33.363 1.00 72.69 83 TRP A O 1
ATOM 642 N N . ASP A 1 84 ? 8.127 -10.784 -34.670 1.00 70.00 84 ASP A N 1
ATOM 643 C CA . ASP A 1 84 ? 9.234 -11.748 -34.658 1.00 70.00 84 ASP A CA 1
ATOM 644 C C . ASP A 1 84 ? 10.487 -11.183 -35.351 1.00 70.00 84 ASP A C 1
ATOM 646 O O . ASP A 1 84 ? 11.607 -11.360 -34.867 1.00 70.00 84 ASP A O 1
ATOM 650 N N . GLY A 1 85 ? 10.323 -10.483 -36.480 1.00 67.56 85 GLY A N 1
ATOM 651 C CA . GLY A 1 85 ? 11.413 -9.794 -37.176 1.00 67.56 85 GLY A CA 1
ATOM 652 C C . GLY A 1 85 ? 12.061 -8.712 -36.310 1.00 67.56 85 GLY A C 1
ATOM 653 O O . GLY A 1 85 ? 13.282 -8.687 -36.163 1.00 67.56 85 GLY A O 1
ATOM 654 N N . LEU A 1 86 ? 11.240 -7.880 -35.663 1.00 69.50 86 LEU A N 1
ATOM 655 C CA . LEU A 1 86 ? 11.692 -6.862 -34.711 1.00 69.50 86 LEU A CA 1
ATOM 656 C C . LEU A 1 86 ? 12.370 -7.463 -33.470 1.00 69.50 86 LEU A C 1
ATOM 658 O O . LEU A 1 86 ? 13.413 -6.963 -33.058 1.00 69.50 86 LEU A O 1
ATOM 662 N N . ARG A 1 87 ? 11.843 -8.558 -32.908 1.00 74.06 87 ARG A N 1
ATOM 663 C CA . ARG A 1 87 ? 12.459 -9.276 -31.776 1.00 74.06 87 ARG A CA 1
ATOM 664 C C . ARG A 1 87 ? 13.827 -9.851 -32.131 1.00 74.06 87 ARG A C 1
ATOM 666 O O . ARG A 1 87 ? 14.747 -9.767 -31.325 1.00 74.06 87 ARG A O 1
ATOM 673 N N . ASN A 1 88 ? 13.987 -10.386 -33.341 1.00 67.00 88 ASN A N 1
ATOM 674 C CA . ASN A 1 88 ? 15.294 -10.837 -33.828 1.00 67.00 88 ASN A CA 1
ATOM 675 C C . ASN A 1 88 ? 16.278 -9.672 -34.019 1.00 67.00 88 ASN A C 1
ATOM 677 O O . ASN A 1 88 ? 17.483 -9.867 -33.886 1.00 67.00 88 ASN A O 1
ATOM 681 N N . ALA A 1 89 ? 15.772 -8.481 -34.347 1.00 64.56 89 ALA A N 1
ATOM 682 C CA . ALA A 1 89 ? 16.593 -7.312 -34.617 1.00 64.56 89 ALA A CA 1
ATOM 683 C C . ALA A 1 89 ? 17.030 -6.551 -33.360 1.00 64.56 89 ALA A C 1
ATOM 685 O O . ALA A 1 89 ? 18.186 -6.154 -33.256 1.00 64.56 89 ALA A O 1
ATOM 686 N N . LEU A 1 90 ? 16.101 -6.338 -32.429 1.00 68.44 90 LEU A N 1
ATOM 687 C CA . LEU A 1 90 ? 16.249 -5.448 -31.273 1.00 68.44 90 LEU A CA 1
ATOM 688 C C . LEU A 1 90 ? 16.251 -6.201 -29.933 1.00 68.44 90 LEU A C 1
ATOM 690 O O . LEU A 1 90 ? 16.353 -5.585 -28.873 1.00 68.44 90 LEU A O 1
ATOM 694 N N . GLY A 1 91 ? 16.111 -7.528 -29.965 1.00 73.69 91 GLY A N 1
ATOM 695 C CA . GLY A 1 91 ? 15.978 -8.359 -28.775 1.00 73.69 91 GLY A CA 1
ATOM 696 C C . GLY A 1 91 ? 14.634 -8.186 -28.059 1.00 73.69 91 GLY A C 1
ATOM 697 O O . GLY A 1 91 ? 13.684 -7.578 -28.557 1.00 73.69 91 GLY A O 1
ATOM 698 N N . LEU A 1 92 ? 14.551 -8.737 -26.847 1.00 75.25 92 LEU A N 1
ATOM 699 C CA . LEU A 1 92 ? 13.367 -8.664 -25.984 1.00 75.25 92 LEU A CA 1
ATOM 700 C C . LEU A 1 92 ? 13.384 -7.392 -25.122 1.00 75.25 92 LEU A C 1
ATOM 702 O O . LEU A 1 92 ? 13.353 -7.475 -23.898 1.00 75.25 92 LEU A O 1
ATOM 706 N N . GLY A 1 93 ? 13.481 -6.215 -25.743 1.00 72.50 93 GLY A N 1
ATOM 707 C CA . GLY A 1 93 ? 13.375 -4.926 -25.045 1.00 72.50 93 GLY A CA 1
ATOM 708 C C . GLY A 1 93 ? 11.932 -4.559 -24.666 1.00 72.50 93 GLY A C 1
ATOM 709 O O . GLY A 1 93 ? 10.985 -5.210 -25.103 1.00 72.50 93 GLY A O 1
ATOM 710 N N . LEU A 1 94 ? 11.747 -3.462 -23.919 1.00 77.50 94 LEU A N 1
ATOM 711 C CA . LEU A 1 94 ? 10.441 -3.015 -23.397 1.00 77.50 94 LEU A CA 1
ATOM 712 C C . LEU A 1 94 ? 9.341 -2.887 -24.466 1.00 77.50 94 LEU A C 1
ATOM 714 O O . LEU A 1 94 ? 8.171 -3.130 -24.196 1.00 77.50 94 LEU A O 1
ATOM 718 N N . ALA A 1 95 ? 9.689 -2.478 -25.685 1.00 74.50 95 ALA A N 1
ATOM 719 C CA . ALA A 1 95 ? 8.711 -2.345 -26.762 1.00 74.50 95 ALA A CA 1
ATOM 720 C C . ALA A 1 95 ? 8.265 -3.707 -27.334 1.00 74.50 95 ALA A C 1
ATOM 722 O O . ALA A 1 95 ? 7.165 -3.803 -27.885 1.00 74.50 95 ALA A O 1
ATOM 723 N N . MET A 1 96 ? 9.105 -4.736 -27.194 1.00 80.38 96 MET A N 1
ATOM 724 C CA . MET A 1 96 ? 8.974 -6.053 -27.826 1.00 80.38 96 MET A CA 1
ATOM 725 C C . MET A 1 96 ? 8.516 -7.155 -26.866 1.00 80.38 96 MET A C 1
ATOM 727 O O . MET A 1 96 ? 8.150 -8.241 -27.313 1.00 80.38 96 MET A O 1
ATOM 731 N N . SER A 1 97 ? 8.571 -6.903 -25.559 1.00 80.38 97 SER A N 1
ATOM 732 C CA . SER A 1 97 ? 8.101 -7.815 -24.523 1.00 80.38 97 SER A CA 1
ATOM 733 C C . SER A 1 97 ? 6.612 -7.623 -24.233 1.00 80.38 97 SER A C 1
ATOM 735 O O . SER A 1 97 ? 6.058 -6.534 -24.411 1.00 80.38 97 SER A O 1
ATOM 737 N N . GLU A 1 98 ? 5.971 -8.685 -23.738 1.00 75.62 98 GLU A N 1
ATOM 738 C CA . GLU A 1 98 ? 4.582 -8.679 -23.268 1.00 75.62 98 GLU A CA 1
ATOM 739 C C . GLU A 1 98 ? 4.448 -9.362 -21.899 1.00 75.62 98 GLU A C 1
ATOM 741 O O . GLU A 1 98 ? 5.415 -9.900 -21.348 1.00 75.62 98 GLU A O 1
ATOM 746 N N . GLY A 1 99 ? 3.248 -9.302 -21.317 1.00 78.12 99 GLY A N 1
ATOM 747 C CA . GLY A 1 99 ? 2.910 -10.028 -20.094 1.00 78.12 99 GLY A CA 1
ATOM 748 C C . GLY A 1 99 ? 3.772 -9.649 -18.886 1.00 78.12 99 GLY A C 1
ATOM 749 O O . GLY A 1 99 ? 3.923 -8.473 -18.544 1.00 78.12 99 GLY A O 1
ATOM 750 N N . GLU A 1 100 ? 4.287 -10.660 -18.187 1.00 71.88 100 GLU A N 1
ATOM 751 C CA . GLU A 1 100 ? 5.107 -10.486 -16.981 1.00 71.88 100 GLU A CA 1
ATOM 752 C C . GLU A 1 100 ? 6.495 -9.922 -17.279 1.00 71.88 100 GLU A C 1
ATOM 754 O O . GLU A 1 100 ? 6.971 -9.058 -16.542 1.00 71.88 100 GLU A O 1
ATOM 759 N N . LEU A 1 101 ? 7.116 -10.342 -18.388 1.00 74.44 101 LEU A N 1
ATOM 760 C CA . LEU A 1 101 ? 8.425 -9.835 -18.802 1.00 74.44 101 LEU A CA 1
ATOM 761 C C . LEU A 1 101 ? 8.363 -8.326 -19.060 1.00 74.44 101 LEU A C 1
ATOM 763 O O . LEU A 1 101 ? 9.208 -7.579 -18.566 1.00 74.44 101 LEU A O 1
ATOM 767 N N . TRP A 1 102 ? 7.322 -7.869 -19.760 1.00 82.38 102 TRP A N 1
ATOM 768 C CA . TRP A 1 102 ? 7.085 -6.442 -19.965 1.00 82.38 102 TRP A CA 1
ATOM 769 C C . TRP A 1 102 ? 6.833 -5.701 -18.653 1.00 82.38 102 TRP A C 1
ATOM 771 O O . TRP A 1 102 ? 7.434 -4.654 -18.418 1.00 82.38 102 TRP A O 1
ATOM 781 N N . ARG A 1 103 ? 5.985 -6.247 -17.766 1.00 76.00 103 ARG A N 1
ATOM 782 C CA . ARG A 1 103 ? 5.711 -5.640 -16.450 1.00 76.00 103 ARG A CA 1
ATOM 783 C C . ARG A 1 103 ? 6.999 -5.476 -15.639 1.00 76.00 103 ARG A C 1
ATOM 785 O O . ARG A 1 103 ? 7.225 -4.408 -15.071 1.00 76.00 103 ARG A O 1
ATOM 792 N N . ARG A 1 104 ? 7.867 -6.492 -15.644 1.00 71.62 104 ARG A N 1
ATOM 793 C CA . ARG A 1 104 ? 9.183 -6.472 -14.990 1.00 71.62 104 ARG A CA 1
ATOM 794 C C . ARG A 1 104 ? 10.096 -5.409 -15.597 1.00 71.62 104 ARG A C 1
ATOM 796 O O . ARG A 1 104 ? 10.578 -4.548 -14.868 1.00 71.62 104 ARG A O 1
ATOM 803 N N . GLN A 1 105 ? 10.290 -5.413 -16.915 1.00 75.38 105 GLN A N 1
ATOM 804 C CA . GLN A 1 105 ? 11.142 -4.432 -17.599 1.00 75.38 105 GLN A CA 1
ATOM 805 C C . GLN A 1 105 ? 10.639 -2.996 -17.411 1.00 75.38 105 GLN A C 1
ATOM 807 O O . GLN A 1 105 ? 11.428 -2.098 -17.120 1.00 75.38 105 GLN A O 1
ATOM 812 N N . ARG A 1 106 ? 9.319 -2.781 -17.483 1.00 81.50 106 ARG A N 1
ATOM 813 C CA . ARG A 1 106 ? 8.697 -1.475 -17.237 1.00 81.50 106 ARG A CA 1
ATOM 814 C C . ARG A 1 106 ? 8.970 -0.989 -15.818 1.00 81.50 106 ARG A C 1
ATOM 816 O O . ARG A 1 106 ? 9.335 0.169 -15.646 1.00 81.50 106 ARG A O 1
ATOM 823 N N . LYS A 1 107 ? 8.824 -1.864 -14.817 1.00 76.31 107 LYS A N 1
ATOM 824 C CA . LYS A 1 107 ? 9.083 -1.544 -13.404 1.00 76.31 107 LYS A CA 1
ATOM 825 C C . LYS A 1 107 ? 10.550 -1.175 -13.161 1.00 76.31 107 LYS A C 1
ATOM 827 O O . LYS A 1 107 ? 10.809 -0.236 -12.417 1.00 76.31 107 LYS A O 1
ATOM 832 N N . LEU A 1 108 ? 11.493 -1.860 -13.814 1.00 71.50 108 LEU A N 1
ATOM 833 C CA . LEU A 1 108 ? 12.927 -1.552 -13.713 1.00 71.50 108 LEU A CA 1
ATOM 834 C C . LEU A 1 108 ? 13.285 -0.206 -14.363 1.00 71.50 108 LEU A C 1
ATOM 836 O O . LEU A 1 108 ? 14.123 0.520 -13.839 1.00 71.50 108 LEU A O 1
ATOM 840 N N . MET A 1 109 ? 12.639 0.144 -15.480 1.00 75.31 109 MET A N 1
ATOM 841 C CA . MET A 1 109 ? 12.922 1.380 -16.223 1.00 75.31 109 MET A CA 1
ATOM 842 C C . MET A 1 109 ? 12.176 2.609 -15.677 1.00 75.31 109 MET A C 1
ATOM 844 O O . MET A 1 109 ? 12.661 3.728 -15.830 1.00 75.31 109 MET A O 1
ATOM 848 N N . GLN A 1 110 ? 11.020 2.433 -15.026 1.00 75.94 110 GLN A N 1
ATOM 849 C CA . GLN A 1 110 ? 10.166 3.527 -14.537 1.00 75.94 110 GLN A CA 1
ATOM 850 C C . GLN A 1 110 ? 10.902 4.591 -13.692 1.00 75.94 110 GLN A C 1
ATOM 852 O O . GLN A 1 110 ? 10.625 5.775 -13.898 1.00 75.94 110 GLN A O 1
ATOM 857 N N . PRO A 1 111 ? 11.840 4.248 -12.781 1.00 71.12 111 PRO A N 1
ATOM 858 C CA . PRO A 1 111 ? 12.546 5.244 -11.976 1.00 71.12 111 PRO A CA 1
ATOM 859 C C . PRO A 1 111 ? 13.339 6.263 -12.799 1.00 71.12 111 PRO A C 1
ATOM 861 O O . PRO A 1 111 ? 13.468 7.401 -12.358 1.00 71.12 111 PRO A O 1
ATOM 864 N N . ALA A 1 112 ? 13.820 5.895 -13.991 1.00 69.12 112 ALA A N 1
ATOM 865 C CA . ALA A 1 112 ? 14.546 6.816 -14.865 1.00 69.12 112 ALA A CA 1
ATOM 866 C C . ALA A 1 112 ? 13.653 7.918 -15.466 1.00 69.12 112 ALA A C 1
ATOM 868 O O . ALA A 1 112 ? 14.155 8.931 -15.936 1.00 69.12 112 ALA A O 1
ATOM 869 N N . PHE A 1 113 ? 12.329 7.748 -15.421 1.00 73.75 113 PHE A N 1
ATOM 870 C CA . PHE A 1 113 ? 11.354 8.691 -15.976 1.00 73.75 113 PHE A CA 1
ATOM 871 C C . PHE A 1 113 ? 10.605 9.482 -14.894 1.00 73.75 113 PHE A C 1
ATOM 873 O O . PHE A 1 113 ? 9.558 10.071 -15.163 1.00 73.75 113 PHE A O 1
ATOM 880 N N . ASN A 1 114 ? 11.098 9.485 -13.651 1.00 73.25 114 ASN A N 1
ATOM 881 C CA . ASN A 1 114 ? 10.502 10.295 -12.591 1.00 73.25 114 ASN A CA 1
ATOM 882 C C . ASN A 1 114 ? 10.905 11.775 -12.723 1.00 73.25 114 ASN A C 1
ATOM 884 O O . ASN A 1 114 ? 11.927 12.107 -13.322 1.00 73.25 114 ASN A O 1
ATOM 888 N N . ARG A 1 115 ? 10.112 12.671 -12.121 1.00 73.75 115 ARG A N 1
ATOM 889 C CA . ARG A 1 115 ? 10.319 14.125 -12.210 1.00 73.75 115 ARG A CA 1
ATOM 890 C C . ARG A 1 115 ? 11.739 14.563 -11.833 1.00 73.75 115 ARG A C 1
ATOM 892 O O . ARG A 1 115 ? 12.317 15.369 -12.548 1.00 73.75 115 ARG A O 1
ATOM 899 N N . GLY A 1 116 ? 12.307 14.011 -10.759 1.00 72.19 116 GLY A N 1
ATOM 900 C CA . GLY A 1 116 ? 13.653 14.373 -10.307 1.00 72.19 116 GLY A CA 1
ATOM 901 C C . GLY A 1 116 ? 14.756 13.960 -11.289 1.00 72.19 116 GLY A C 1
ATOM 902 O O . GLY A 1 116 ? 15.718 14.698 -11.465 1.00 72.19 116 GLY A O 1
ATOM 903 N N . GLN A 1 117 ? 14.609 12.816 -11.968 1.00 71.06 117 GLN A N 1
ATOM 904 C CA . GLN A 1 117 ? 15.541 12.397 -13.024 1.00 71.06 117 GLN A CA 1
ATOM 905 C C . GLN A 1 117 ? 15.393 13.254 -14.286 1.00 71.06 117 GLN A C 1
ATOM 907 O O . GLN A 1 117 ? 16.397 13.674 -14.853 1.00 71.06 117 GLN A O 1
ATOM 912 N N . VAL A 1 118 ? 14.159 13.587 -14.681 1.00 74.88 118 VAL A N 1
ATOM 913 C CA . VAL A 1 118 ? 13.897 14.461 -15.839 1.00 74.88 118 VAL A CA 1
ATOM 914 C C . VAL A 1 118 ? 14.449 15.873 -15.611 1.00 74.88 118 VAL A C 1
ATOM 916 O O . VAL A 1 118 ? 15.061 16.440 -16.514 1.00 74.88 118 VAL A O 1
ATOM 919 N N . GLU A 1 119 ? 14.309 16.421 -14.400 1.00 77.56 119 GLU A N 1
ATOM 920 C CA . GLU A 1 119 ? 14.936 17.694 -14.013 1.00 77.56 119 GLU A CA 1
ATOM 921 C C . GLU A 1 119 ? 16.472 17.619 -14.106 1.00 77.56 119 GLU A C 1
ATOM 923 O O . GLU A 1 119 ? 17.107 18.576 -14.548 1.00 77.56 119 GLU A O 1
ATOM 928 N N . GLY A 1 120 ? 17.064 16.460 -13.796 1.00 73.94 120 GLY A N 1
ATOM 929 C CA . GLY A 1 120 ? 18.498 16.197 -13.953 1.00 73.94 120 GLY A CA 1
ATOM 930 C C . GLY A 1 120 ? 18.998 16.182 -15.405 1.00 73.94 120 GLY A C 1
ATOM 931 O O . GLY A 1 120 ? 20.185 16.407 -15.637 1.00 73.94 120 GLY A O 1
ATOM 932 N N . TYR A 1 121 ? 18.124 15.973 -16.396 1.00 80.38 121 TYR A N 1
ATOM 933 C CA . TYR A 1 121 ? 18.499 16.019 -17.816 1.00 80.38 121 TYR A CA 1
ATOM 934 C C . TYR A 1 121 ? 18.541 17.433 -18.391 1.00 80.38 121 TYR A C 1
ATOM 936 O O . TYR A 1 121 ? 19.100 17.619 -19.472 1.00 80.38 121 TYR A O 1
ATOM 944 N N . ARG A 1 122 ? 17.999 18.432 -17.682 1.00 84.62 122 ARG A N 1
ATOM 945 C CA . ARG A 1 122 ? 17.873 19.810 -18.176 1.00 84.62 122 ARG A CA 1
ATOM 946 C C . ARG A 1 122 ? 19.195 20.360 -18.701 1.00 84.62 122 ARG A C 1
ATOM 948 O O . ARG A 1 122 ? 19.252 20.806 -19.839 1.00 84.62 122 ARG A O 1
ATOM 955 N N . ASP A 1 123 ? 20.253 20.281 -17.901 1.00 82.88 123 ASP A N 1
ATOM 956 C CA . ASP A 1 123 ? 21.540 20.884 -18.255 1.00 82.88 123 ASP A CA 1
ATOM 957 C C . ASP A 1 123 ? 22.182 20.166 -19.460 1.00 82.88 123 ASP A C 1
ATOM 959 O O . ASP A 1 123 ? 22.800 20.799 -20.312 1.00 82.88 123 ASP A O 1
ATOM 963 N N . THR A 1 124 ? 21.952 18.852 -19.596 1.00 82.56 124 THR A N 1
ATOM 964 C CA . THR A 1 124 ? 22.388 18.078 -20.773 1.00 82.56 124 THR A CA 1
ATOM 965 C C . THR A 1 124 ? 21.598 18.467 -22.021 1.00 82.56 124 THR A C 1
ATOM 967 O O . THR A 1 124 ? 22.179 18.591 -23.100 1.00 82.56 124 THR A O 1
ATOM 970 N N . ILE A 1 125 ? 20.284 18.669 -21.890 1.00 87.06 125 ILE A N 1
ATOM 971 C CA . ILE A 1 125 ? 19.417 19.076 -22.998 1.00 87.06 125 ILE A CA 1
ATOM 972 C C . ILE A 1 125 ? 19.820 20.464 -23.491 1.00 87.06 125 ILE A C 1
ATOM 974 O O . ILE A 1 125 ? 20.118 20.617 -24.674 1.00 87.06 125 ILE A O 1
ATOM 978 N N . THR A 1 126 ? 19.891 21.442 -22.586 1.00 89.50 126 THR A N 1
ATOM 979 C CA . THR A 1 126 ? 20.252 22.823 -22.919 1.00 89.50 126 THR A CA 1
ATOM 980 C C . THR A 1 126 ? 21.634 22.893 -23.560 1.00 89.50 126 THR A C 1
ATOM 982 O O . THR A 1 126 ? 21.745 23.402 -24.670 1.00 89.50 126 THR A O 1
ATOM 985 N N . GLY A 1 127 ? 22.657 22.288 -22.943 1.00 87.50 127 GLY A N 1
ATOM 986 C CA . GLY A 1 127 ? 24.017 22.328 -23.488 1.00 87.50 127 GLY A CA 1
ATOM 987 C C . GLY A 1 127 ? 24.134 21.674 -24.869 1.00 87.50 127 GLY A C 1
ATOM 988 O O . GLY A 1 127 ? 24.822 22.184 -25.744 1.00 87.50 127 GLY A O 1
ATOM 989 N N . THR A 1 128 ? 23.407 20.579 -25.120 1.00 87.00 128 THR A N 1
ATOM 990 C CA . THR A 1 128 ? 23.421 19.929 -26.445 1.00 87.00 128 THR A CA 1
ATOM 991 C C . THR A 1 128 ? 22.722 20.778 -27.510 1.00 87.00 128 THR A C 1
ATOM 993 O O . THR A 1 128 ? 23.157 20.786 -28.660 1.00 87.00 128 THR A O 1
ATOM 996 N N . ILE A 1 129 ? 21.649 21.491 -27.149 1.00 90.56 129 ILE A N 1
ATOM 997 C CA . ILE A 1 129 ? 20.960 22.413 -28.061 1.00 90.56 129 ILE A CA 1
ATOM 998 C C . ILE A 1 129 ? 21.863 23.605 -28.387 1.00 90.56 129 ILE A C 1
ATOM 1000 O O . ILE A 1 129 ? 22.004 23.935 -29.559 1.00 90.56 129 ILE A O 1
ATOM 1004 N N . GLU A 1 130 ? 22.501 24.209 -27.383 1.00 90.69 130 GLU A N 1
ATOM 1005 C CA . GLU A 1 130 ? 23.447 25.319 -27.568 1.00 90.69 130 GLU A CA 1
ATOM 1006 C C . GLU A 1 130 ? 24.604 24.910 -28.492 1.00 90.69 130 GLU A C 1
ATOM 1008 O O . GLU A 1 130 ? 24.818 25.547 -29.521 1.00 90.69 130 GLU A O 1
ATOM 1013 N N . GLU A 1 131 ? 25.249 23.767 -28.234 1.00 86.31 131 GLU A N 1
ATOM 1014 C CA . GLU A 1 131 ? 26.301 23.227 -29.109 1.00 86.31 131 GLU A CA 1
ATOM 1015 C C . GLU A 1 131 ? 25.826 22.978 -30.553 1.00 86.31 131 GLU A C 1
ATOM 1017 O O . GLU A 1 131 ? 26.609 23.090 -31.499 1.00 86.31 131 GLU A O 1
ATOM 1022 N N . ALA A 1 132 ? 24.565 22.577 -30.740 1.00 86.94 132 ALA A N 1
ATOM 1023 C CA . ALA A 1 132 ? 23.994 22.338 -32.063 1.00 86.94 132 ALA A CA 1
ATOM 1024 C C . ALA A 1 132 ? 23.648 23.642 -32.796 1.00 86.94 132 ALA A C 1
ATOM 1026 O O . ALA A 1 132 ? 23.725 23.674 -34.026 1.00 86.94 132 ALA A O 1
ATOM 1027 N N . LEU A 1 133 ? 23.276 24.692 -32.059 1.00 89.31 133 LEU A N 1
ATOM 1028 C CA . LEU A 1 133 ? 23.031 26.032 -32.591 1.00 89.31 133 LEU A CA 1
ATOM 1029 C C . LEU A 1 133 ? 24.342 26.718 -32.988 1.00 89.31 133 LEU A C 1
ATOM 1031 O O . LEU A 1 133 ? 24.407 27.294 -34.069 1.00 89.31 133 LEU A O 1
ATOM 1035 N N . ASP A 1 134 ? 25.403 26.574 -32.192 1.00 88.06 134 ASP A N 1
ATOM 1036 C CA . ASP A 1 134 ? 26.726 27.157 -32.477 1.00 88.06 134 ASP A CA 1
ATOM 1037 C C . ASP A 1 134 ? 27.360 26.619 -33.771 1.00 88.06 134 ASP A C 1
ATOM 1039 O O . ASP A 1 134 ? 28.211 27.266 -34.382 1.00 88.06 134 ASP A O 1
ATOM 1043 N N . ARG A 1 135 ? 26.955 25.421 -34.207 1.00 83.94 135 ARG A N 1
ATOM 1044 C CA . ARG A 1 135 ? 27.425 24.786 -35.450 1.00 83.94 135 ARG A CA 1
ATOM 1045 C C . ARG A 1 135 ? 26.622 25.193 -36.686 1.00 83.94 135 ARG A C 1
ATOM 1047 O O . ARG A 1 135 ? 26.957 24.742 -37.783 1.00 83.94 135 ARG A O 1
ATOM 1054 N N . LEU A 1 136 ? 25.549 25.968 -36.529 1.00 87.31 136 LEU A N 1
ATOM 1055 C CA . LEU A 1 136 ? 24.754 26.436 -37.658 1.00 87.31 136 LEU A CA 1
ATOM 1056 C C . LEU A 1 136 ? 25.491 27.549 -38.396 1.00 87.31 136 LEU A C 1
ATOM 1058 O O . LEU A 1 136 ? 25.973 28.502 -37.791 1.00 87.31 136 LEU A O 1
ATOM 1062 N N . ASP A 1 137 ? 25.520 27.449 -39.722 1.00 84.62 137 ASP A N 1
ATOM 1063 C CA . ASP A 1 137 ? 25.851 28.586 -40.571 1.00 84.62 137 ASP A CA 1
ATOM 1064 C C . ASP A 1 137 ? 24.628 29.520 -40.624 1.00 84.62 137 ASP A C 1
ATOM 1066 O O . ASP A 1 137 ? 23.592 29.125 -41.167 1.00 84.62 137 ASP A O 1
ATOM 1070 N N . PRO A 1 138 ? 24.712 30.751 -40.086 1.00 79.25 138 PRO A N 1
ATOM 1071 C CA . PRO A 1 138 ? 23.589 31.685 -40.073 1.00 79.25 138 PRO A CA 1
ATOM 1072 C C . PRO A 1 138 ? 23.212 32.215 -41.467 1.00 79.25 138 PRO A C 1
ATOM 1074 O O . PRO A 1 138 ? 22.203 32.906 -41.597 1.00 79.25 138 PRO A O 1
ATOM 1077 N N . SER A 1 139 ? 24.007 31.929 -42.504 1.00 80.50 139 SER A N 1
ATOM 1078 C CA . SER A 1 139 ? 23.830 32.465 -43.858 1.00 80.50 139 SER A CA 1
ATOM 1079 C C . SER A 1 139 ? 23.341 31.449 -44.900 1.00 80.50 139 SER A C 1
ATOM 1081 O O . SER A 1 139 ? 22.981 31.843 -46.012 1.00 80.50 139 SER A O 1
ATOM 1083 N N . GLY A 1 140 ? 23.288 30.159 -44.552 1.00 84.25 140 GLY A N 1
ATOM 1084 C CA . GLY A 1 140 ? 22.901 29.075 -45.458 1.00 84.25 140 GLY A CA 1
ATOM 1085 C C . GLY A 1 140 ? 21.472 28.552 -45.242 1.00 84.25 140 GLY A C 1
ATOM 1086 O O . GLY A 1 140 ? 20.916 28.679 -44.150 1.00 84.25 140 GLY A O 1
ATOM 1087 N N . PRO A 1 141 ? 20.849 27.926 -46.261 1.00 87.62 141 PRO A N 1
ATOM 1088 C CA . PRO A 1 141 ? 19.602 27.191 -46.068 1.00 87.62 141 PRO A CA 1
ATOM 1089 C C . PRO A 1 141 ? 19.821 25.994 -45.127 1.00 87.62 141 PRO A C 1
ATOM 1091 O O . PRO A 1 141 ? 20.764 25.221 -45.299 1.00 87.62 141 PRO A O 1
ATOM 1094 N N . LEU A 1 142 ? 18.923 25.824 -44.153 1.00 87.25 142 LEU A N 1
ATOM 1095 C CA . LEU A 1 142 ? 18.961 24.739 -43.171 1.00 87.25 142 LEU A CA 1
ATOM 1096 C C . LEU A 1 142 ? 17.932 23.652 -43.507 1.00 87.25 142 LEU A C 1
ATOM 1098 O O . LEU A 1 142 ? 16.733 23.922 -43.570 1.00 87.25 142 LEU A O 1
ATOM 1102 N N . ASP A 1 143 ? 18.387 22.407 -43.635 1.00 88.00 143 ASP A N 1
ATOM 1103 C CA . ASP A 1 143 ? 17.504 21.239 -43.603 1.00 88.00 143 ASP A CA 1
ATOM 1104 C C . ASP A 1 143 ? 17.110 20.943 -42.148 1.00 88.00 143 ASP A C 1
ATOM 1106 O O . ASP A 1 143 ? 17.877 20.354 -41.379 1.00 88.00 143 ASP A O 1
ATOM 1110 N N . ILE A 1 144 ? 15.913 21.395 -41.763 1.00 88.56 144 ILE A N 1
ATOM 1111 C CA . ILE A 1 144 ? 15.390 21.248 -40.399 1.00 88.56 144 ILE A CA 1
ATOM 1112 C C . ILE A 1 144 ? 15.238 19.773 -40.022 1.00 88.56 144 ILE A C 1
ATOM 1114 O O . ILE A 1 144 ? 15.535 19.422 -38.884 1.00 88.56 144 ILE A O 1
ATOM 1118 N N . ALA A 1 145 ? 14.829 18.901 -40.950 1.00 82.81 145 ALA A N 1
ATOM 1119 C CA . ALA A 1 145 ? 14.646 17.481 -40.654 1.00 82.81 145 ALA A CA 1
ATOM 1120 C C . ALA A 1 145 ? 15.994 16.835 -40.311 1.00 82.81 145 ALA A C 1
ATOM 1122 O O . ALA A 1 145 ? 16.155 16.256 -39.237 1.00 82.81 145 ALA A O 1
ATOM 1123 N N . GLN A 1 146 ? 17.006 17.046 -41.156 1.00 83.19 146 GLN A N 1
ATOM 1124 C CA . GLN A 1 146 ? 18.351 16.528 -40.905 1.00 83.19 146 GLN A CA 1
ATOM 1125 C C . GLN A 1 146 ? 19.003 17.148 -39.655 1.00 83.19 146 GLN A C 1
ATOM 1127 O O . GLN A 1 146 ? 19.793 16.495 -38.963 1.00 83.19 146 GLN A O 1
ATOM 1132 N N . TRP A 1 147 ? 18.727 18.421 -39.364 1.00 86.94 147 TRP A N 1
ATOM 1133 C CA . TRP A 1 147 ? 19.221 19.079 -38.155 1.00 86.94 147 TRP A CA 1
ATOM 1134 C C . TRP A 1 147 ? 18.566 18.510 -36.890 1.00 86.94 147 TRP A C 1
ATOM 1136 O O . TRP A 1 147 ? 19.284 18.102 -35.973 1.00 86.94 147 TRP A O 1
ATOM 1146 N N . CYS A 1 148 ? 17.235 18.393 -36.869 1.00 87.94 148 CYS A N 1
ATOM 1147 C CA . CYS A 1 148 ? 16.486 17.795 -35.765 1.00 87.94 148 CYS A CA 1
ATOM 1148 C C . CYS A 1 148 ? 16.894 16.339 -35.521 1.00 87.94 148 CYS A C 1
ATOM 1150 O O . CYS A 1 148 ? 17.112 15.969 -34.370 1.00 87.94 148 CYS A O 1
ATOM 1152 N N . ASP A 1 149 ? 17.074 15.534 -36.571 1.00 81.75 149 ASP A N 1
ATOM 1153 C CA . ASP A 1 149 ? 17.500 14.136 -36.444 1.00 81.75 149 ASP A CA 1
ATOM 1154 C C . ASP A 1 149 ? 18.871 14.009 -35.768 1.00 81.75 149 ASP A C 1
ATOM 1156 O O . ASP A 1 149 ? 19.067 13.171 -34.883 1.00 81.75 149 ASP A O 1
ATOM 1160 N N . ARG A 1 150 ? 19.834 14.863 -36.145 1.00 81.50 150 ARG A N 1
ATOM 1161 C CA . ARG A 1 150 ? 21.165 14.890 -35.514 1.00 81.50 150 ARG A CA 1
ATOM 1162 C C . ARG A 1 150 ? 21.095 15.337 -34.057 1.00 81.50 150 ARG A C 1
ATOM 1164 O O . ARG A 1 150 ? 21.729 14.713 -33.206 1.00 81.50 150 ARG A O 1
ATOM 1171 N N . LEU A 1 151 ? 20.313 16.376 -33.769 1.00 86.62 151 LEU A N 1
ATOM 1172 C CA . LEU A 1 151 ? 20.118 16.880 -32.411 1.00 86.62 151 LEU A CA 1
ATOM 1173 C C . LEU A 1 151 ? 19.465 15.823 -31.508 1.00 86.62 151 LEU A C 1
ATOM 1175 O O . LEU A 1 151 ? 19.973 15.541 -30.424 1.00 86.62 151 LEU A O 1
ATOM 1179 N N . LEU A 1 152 ? 18.376 15.195 -31.959 1.00 86.44 152 LEU A N 1
ATOM 1180 C CA . LEU A 1 152 ? 17.666 14.159 -31.207 1.00 86.44 152 LEU A CA 1
ATOM 1181 C C . LEU A 1 152 ? 18.537 12.923 -30.976 1.00 86.44 152 LEU A C 1
ATOM 1183 O O . LEU A 1 152 ? 18.518 12.370 -29.875 1.00 86.44 152 LEU A O 1
ATOM 1187 N N . ALA A 1 153 ? 19.334 12.509 -31.965 1.00 81.38 153 ALA A N 1
ATOM 1188 C CA . ALA A 1 153 ? 20.286 11.415 -31.797 1.00 81.38 153 ALA A CA 1
ATOM 1189 C C . ALA A 1 153 ? 21.336 11.744 -30.722 1.00 81.38 153 ALA A C 1
ATOM 1191 O O . ALA A 1 153 ? 21.554 10.941 -29.813 1.00 81.38 153 ALA A O 1
ATOM 1192 N N . ALA A 1 154 ? 21.930 12.940 -30.770 1.00 80.75 154 ALA A N 1
ATOM 1193 C CA . ALA A 1 154 ? 22.912 13.382 -29.780 1.00 80.75 154 ALA A CA 1
ATOM 1194 C C . ALA A 1 154 ? 22.319 13.472 -28.366 1.00 80.75 154 ALA A C 1
ATOM 1196 O O . ALA A 1 154 ? 22.912 12.960 -27.414 1.00 80.75 154 ALA A O 1
ATOM 1197 N N . LEU A 1 155 ? 21.121 14.050 -28.232 1.00 85.81 155 LEU A N 1
ATOM 1198 C CA . LEU A 1 155 ? 20.381 14.105 -26.969 1.00 85.81 155 LEU A CA 1
ATOM 1199 C C . LEU A 1 155 ? 20.101 12.705 -26.422 1.00 85.81 155 LEU A C 1
ATOM 1201 O O . LEU A 1 155 ? 20.375 12.433 -25.255 1.00 85.81 155 LEU A O 1
ATOM 1205 N N . THR A 1 156 ? 19.605 11.804 -27.270 1.00 83.62 156 THR A N 1
ATOM 1206 C CA . THR A 1 156 ? 19.279 10.426 -26.885 1.00 83.62 156 THR A CA 1
ATOM 1207 C C . THR A 1 156 ? 20.513 9.708 -26.353 1.00 83.62 156 THR A C 1
ATOM 1209 O O . THR A 1 156 ? 20.466 9.124 -25.275 1.00 83.62 156 THR A O 1
ATOM 1212 N N . VAL A 1 157 ? 21.648 9.801 -27.049 1.00 79.12 157 VAL A N 1
ATOM 1213 C CA . VAL A 1 157 ? 22.897 9.162 -26.613 1.00 79.12 157 VAL A CA 1
ATOM 1214 C C . VAL A 1 157 ? 23.401 9.743 -25.293 1.00 79.12 157 VAL A C 1
ATOM 1216 O O . VAL A 1 157 ? 23.743 8.980 -24.389 1.00 79.12 157 VAL A O 1
ATOM 1219 N N . ARG A 1 158 ? 23.407 11.072 -25.146 1.00 80.44 158 ARG A N 1
ATOM 1220 C CA . ARG A 1 158 ? 23.878 11.742 -23.922 1.00 80.44 158 ARG A CA 1
ATOM 1221 C C . ARG A 1 158 ? 22.987 11.450 -22.715 1.00 80.44 158 ARG A C 1
ATOM 1223 O O . ARG A 1 158 ? 23.505 11.255 -21.621 1.00 80.44 158 ARG A O 1
ATOM 1230 N N . ILE A 1 159 ? 21.671 11.369 -22.898 1.00 81.75 159 ILE A N 1
ATOM 1231 C CA . ILE A 1 159 ? 20.730 11.027 -21.820 1.00 81.75 159 ILE A CA 1
ATOM 1232 C C . ILE A 1 159 ? 20.833 9.537 -21.461 1.00 81.75 159 ILE A C 1
ATOM 1234 O O . ILE A 1 159 ? 20.850 9.178 -20.280 1.00 81.75 159 ILE A O 1
ATOM 1238 N N . LEU A 1 160 ? 20.935 8.655 -22.464 1.00 77.94 160 LEU A N 1
ATOM 1239 C CA . LEU A 1 160 ? 20.978 7.213 -22.228 1.00 77.94 160 LEU A CA 1
ATOM 1240 C C . LEU A 1 160 ? 22.310 6.752 -21.621 1.00 77.94 160 LEU A C 1
ATOM 1242 O O . LEU A 1 160 ? 22.318 5.921 -20.715 1.00 77.94 160 LEU A O 1
ATOM 1246 N N . PHE A 1 161 ? 23.432 7.290 -22.097 1.00 73.88 161 PHE A N 1
ATOM 1247 C CA . PHE A 1 161 ? 24.775 6.790 -21.777 1.00 73.88 161 PHE A CA 1
ATOM 1248 C C . PHE A 1 161 ? 25.668 7.821 -21.064 1.00 73.88 161 PHE A C 1
ATOM 1250 O O . PHE A 1 161 ? 26.811 7.518 -20.716 1.00 73.88 161 PHE A O 1
ATOM 1257 N N . GLY A 1 162 ? 25.164 9.030 -20.803 1.00 71.62 162 GLY A N 1
ATOM 1258 C CA . GLY A 1 162 ? 25.928 10.122 -20.198 1.00 71.62 162 GLY A CA 1
ATOM 1259 C C . GLY A 1 162 ? 26.934 10.759 -21.166 1.00 71.62 162 GLY A C 1
ATOM 1260 O O . GLY A 1 162 ? 27.045 10.385 -22.333 1.00 71.62 162 GLY A O 1
ATOM 1261 N N . SER A 1 163 ? 27.750 11.691 -20.665 1.00 62.16 163 SER A N 1
ATOM 1262 C CA . SER A 1 163 ? 28.797 12.408 -21.423 1.00 62.16 163 SER A CA 1
ATOM 1263 C C . SER A 1 163 ? 29.998 11.546 -21.859 1.00 62.16 163 SER A C 1
ATOM 1265 O O . SER A 1 163 ? 31.032 12.072 -22.258 1.00 62.16 163 SER A O 1
ATOM 1267 N N . THR A 1 164 ? 29.884 10.218 -21.774 1.00 53.84 164 THR A N 1
ATOM 1268 C CA . THR A 1 164 ? 30.943 9.263 -22.154 1.00 53.84 164 THR A CA 1
ATOM 1269 C C . THR A 1 164 ? 30.937 8.895 -23.639 1.00 53.84 164 THR A C 1
ATOM 1271 O O . THR A 1 164 ? 31.871 8.256 -24.123 1.00 53.84 164 THR A O 1
ATOM 1274 N N . ALA A 1 165 ? 29.913 9.309 -24.387 1.00 57.88 165 ALA A N 1
ATOM 1275 C CA . ALA A 1 165 ? 29.876 9.132 -25.830 1.00 57.88 165 ALA A CA 1
ATOM 1276 C C . ALA A 1 165 ? 30.526 10.330 -26.535 1.00 57.88 165 ALA A C 1
ATOM 1278 O O . ALA A 1 165 ? 29.982 11.433 -26.549 1.00 57.88 165 ALA A O 1
ATOM 1279 N N . ASP A 1 166 ? 31.692 10.095 -27.134 1.00 65.19 166 ASP A N 1
ATOM 1280 C CA . ASP A 1 166 ? 32.319 11.032 -28.065 1.00 65.19 166 ASP A CA 1
ATOM 1281 C C . ASP A 1 166 ? 31.420 11.267 -29.304 1.00 65.19 166 ASP A C 1
ATOM 1283 O O . ASP A 1 166 ? 30.553 10.446 -29.636 1.00 65.19 166 ASP A O 1
ATOM 1287 N N . THR A 1 167 ? 31.627 12.381 -30.011 1.00 66.75 167 THR A N 1
ATOM 1288 C CA . THR A 1 167 ? 30.881 12.745 -31.233 1.00 66.75 167 THR A CA 1
ATOM 1289 C C . THR A 1 167 ? 30.970 11.623 -32.275 1.00 66.75 167 THR A C 1
ATOM 1291 O O . THR A 1 167 ? 29.965 11.254 -32.878 1.00 66.75 167 THR A O 1
ATOM 1294 N N . SER A 1 168 ? 32.144 10.989 -32.384 1.00 70.75 168 SER A N 1
ATOM 1295 C CA . SER A 1 168 ? 32.400 9.832 -33.251 1.00 70.75 168 SER A CA 1
ATOM 1296 C C . SER A 1 168 ? 31.486 8.631 -32.954 1.00 70.75 168 SER A C 1
ATOM 1298 O O . SER A 1 168 ? 30.868 8.083 -33.867 1.00 70.75 168 SER A O 1
ATOM 1300 N N . ARG A 1 169 ? 31.330 8.256 -31.674 1.00 72.44 169 ARG A N 1
ATOM 1301 C CA . ARG A 1 169 ? 30.447 7.154 -31.243 1.00 72.44 169 ARG A CA 1
ATOM 1302 C C . ARG A 1 169 ? 28.974 7.485 -31.478 1.00 72.44 169 ARG A C 1
ATOM 1304 O O . ARG A 1 169 ? 28.195 6.596 -31.810 1.00 72.44 169 ARG A O 1
ATOM 1311 N N . THR A 1 170 ? 28.592 8.751 -31.312 1.00 73.25 170 THR A N 1
ATOM 1312 C CA . THR A 1 170 ? 27.215 9.226 -31.528 1.00 73.25 170 THR A CA 1
ATOM 1313 C C . THR A 1 170 ? 26.822 9.120 -33.003 1.00 73.25 170 THR A C 1
ATOM 1315 O O . THR A 1 170 ? 25.757 8.590 -33.325 1.00 73.25 170 THR A O 1
ATOM 1318 N N . ASP A 1 171 ? 27.704 9.556 -33.904 1.00 76.06 171 ASP A N 1
ATOM 1319 C CA . ASP A 1 171 ? 27.493 9.445 -35.349 1.00 76.06 171 ASP A CA 1
ATOM 1320 C C . ASP A 1 171 ? 27.463 7.988 -35.818 1.00 76.06 171 ASP A C 1
ATOM 1322 O O . ASP A 1 171 ? 26.648 7.622 -36.671 1.00 76.06 171 ASP A O 1
ATOM 1326 N N . GLU A 1 172 ? 28.311 7.141 -35.235 1.00 80.38 172 GLU A N 1
ATOM 1327 C CA . GLU A 1 172 ? 28.334 5.715 -35.540 1.00 80.38 172 GLU A CA 1
ATOM 1328 C C . GLU A 1 172 ? 27.066 4.998 -35.063 1.00 80.38 172 GLU A C 1
ATOM 1330 O O . GLU A 1 172 ? 26.473 4.240 -35.833 1.00 80.38 172 GLU A O 1
ATOM 1335 N N . LEU A 1 173 ? 26.581 5.300 -33.853 1.00 76.69 173 LEU A N 1
ATOM 1336 C CA . LEU A 1 173 ? 25.317 4.766 -33.347 1.00 76.69 173 LEU A CA 1
ATOM 1337 C C . LEU A 1 173 ? 24.138 5.193 -34.232 1.00 76.69 173 LEU A C 1
ATOM 1339 O O . LEU A 1 173 ? 23.302 4.365 -34.590 1.00 76.69 173 LEU A O 1
ATOM 1343 N N . ARG A 1 174 ? 24.092 6.468 -34.641 1.00 78.62 174 ARG A N 1
ATOM 1344 C CA . ARG A 1 174 ? 23.060 6.990 -35.549 1.00 78.62 174 ARG A CA 1
ATOM 1345 C C . ARG A 1 174 ? 23.075 6.262 -36.896 1.00 78.62 174 ARG A C 1
ATOM 1347 O O . ARG A 1 174 ? 22.016 5.870 -37.383 1.00 78.62 174 ARG A O 1
ATOM 1354 N N . ARG A 1 175 ? 24.261 6.066 -37.488 1.00 82.25 175 ARG A N 1
ATOM 1355 C CA . ARG A 1 175 ? 24.434 5.344 -38.762 1.00 82.25 175 ARG A CA 1
ATOM 1356 C C . ARG A 1 175 ? 23.919 3.909 -38.655 1.00 82.25 175 ARG A C 1
ATOM 1358 O O . ARG A 1 175 ? 23.111 3.489 -39.474 1.00 82.25 175 ARG A O 1
ATOM 1365 N N . VAL A 1 176 ? 24.348 3.192 -37.620 1.00 82.62 176 VAL A N 1
ATOM 1366 C CA . VAL A 1 176 ? 23.969 1.794 -37.378 1.00 82.62 176 VAL A CA 1
ATOM 1367 C C . VAL A 1 176 ? 22.464 1.649 -37.137 1.00 82.62 176 VAL A C 1
ATOM 1369 O O . VAL A 1 176 ? 21.836 0.760 -37.707 1.00 82.62 176 VAL A O 1
ATOM 1372 N N . MET A 1 177 ? 21.856 2.551 -36.361 1.00 76.50 177 MET A N 1
ATOM 1373 C CA . MET A 1 177 ? 20.409 2.546 -36.123 1.00 76.50 177 MET A CA 1
ATOM 1374 C C . MET A 1 177 ? 19.609 2.788 -37.410 1.00 76.50 177 MET A C 1
ATOM 1376 O O . MET A 1 177 ? 18.621 2.093 -37.642 1.00 76.50 177 MET A O 1
ATOM 1380 N N . ALA A 1 178 ? 20.042 3.719 -38.266 1.00 76.06 178 ALA A N 1
ATOM 1381 C CA . ALA A 1 178 ? 19.405 3.954 -39.563 1.00 76.06 178 ALA A CA 1
ATOM 1382 C C . ALA A 1 178 ? 19.480 2.709 -40.470 1.00 76.06 178 ALA A C 1
ATOM 1384 O O . ALA A 1 178 ? 18.465 2.278 -41.013 1.00 76.06 178 ALA A O 1
ATOM 1385 N N . GLU A 1 179 ? 20.651 2.063 -40.548 1.00 77.19 179 GLU A N 1
ATOM 1386 C CA . GLU A 1 179 ? 20.838 0.816 -41.307 1.00 77.19 179 GLU A CA 1
ATOM 1387 C C . GLU A 1 179 ? 19.967 -0.340 -40.780 1.00 77.19 179 GLU A C 1
ATOM 1389 O O . GLU A 1 179 ? 19.492 -1.175 -41.557 1.00 77.19 179 GLU A O 1
ATOM 1394 N N . MET A 1 180 ? 19.732 -0.397 -39.465 1.00 74.06 180 MET A N 1
ATOM 1395 C CA . MET A 1 180 ? 18.831 -1.378 -38.859 1.00 74.06 180 MET A CA 1
ATOM 1396 C C . MET A 1 180 ? 17.361 -1.096 -39.193 1.00 74.06 180 MET A C 1
ATOM 1398 O O . MET A 1 180 ? 16.633 -2.037 -39.517 1.00 74.06 180 MET A O 1
ATOM 1402 N N . PHE A 1 181 ? 16.922 0.167 -39.156 1.00 72.25 181 PHE A N 1
ATOM 1403 C CA . PHE A 1 181 ? 15.539 0.553 -39.464 1.00 72.25 181 PHE A CA 1
ATOM 1404 C C . PHE A 1 181 ? 15.137 0.220 -40.906 1.00 72.25 181 PHE A C 1
ATOM 1406 O O . PHE A 1 181 ? 14.078 -0.380 -41.112 1.00 72.25 181 PHE A O 1
ATOM 1413 N N . ASP A 1 182 ? 16.002 0.504 -41.884 1.00 69.44 182 ASP A N 1
ATOM 1414 C CA . ASP A 1 182 ? 15.758 0.175 -43.298 1.00 69.44 182 ASP A CA 1
ATOM 1415 C C . ASP A 1 182 ? 15.516 -1.332 -43.510 1.00 69.44 182 ASP A C 1
ATOM 1417 O O . ASP A 1 182 ? 14.717 -1.762 -44.348 1.00 69.44 182 ASP A O 1
ATOM 1421 N N . MET A 1 183 ? 16.180 -2.161 -42.706 1.00 65.56 183 MET A N 1
ATOM 1422 C CA . MET A 1 183 ? 16.123 -3.617 -42.804 1.00 65.56 183 MET A CA 1
ATOM 1423 C C . MET A 1 183 ? 14.959 -4.245 -42.029 1.00 65.56 183 MET A C 1
ATOM 1425 O O . MET A 1 183 ? 14.507 -5.328 -42.409 1.00 65.56 183 MET A O 1
ATOM 1429 N N . VAL A 1 184 ? 14.416 -3.576 -41.006 1.00 66.19 184 VAL A N 1
ATOM 1430 C CA . VAL A 1 184 ? 13.192 -4.017 -40.306 1.00 66.19 184 VAL A CA 1
ATOM 1431 C C . VAL A 1 184 ? 11.996 -4.020 -41.260 1.00 66.19 184 VAL A C 1
ATOM 1433 O O . VAL A 1 184 ? 11.226 -4.985 -41.278 1.00 66.19 184 VAL A O 1
ATOM 1436 N N . LEU A 1 185 ? 11.877 -2.995 -42.112 1.00 62.62 185 LEU A N 1
ATOM 1437 C CA . LEU A 1 185 ? 10.817 -2.925 -43.119 1.00 62.62 185 LEU A CA 1
ATOM 1438 C C . LEU A 1 185 ? 10.948 -4.049 -44.163 1.00 62.62 185 LEU A C 1
ATOM 1440 O O . LEU A 1 185 ? 9.953 -4.662 -44.543 1.00 62.62 185 LEU A O 1
ATOM 1444 N N . MET A 1 186 ? 12.174 -4.398 -44.568 1.00 61.56 186 MET A N 1
ATOM 1445 C CA . MET A 1 186 ? 12.421 -5.563 -45.432 1.00 61.56 186 MET A CA 1
ATOM 1446 C C . MET A 1 186 ? 12.192 -6.907 -44.727 1.00 61.56 186 MET A C 1
ATOM 1448 O O . MET A 1 186 ? 11.824 -7.893 -45.373 1.00 61.56 186 MET A O 1
ATOM 1452 N N . GLY A 1 187 ? 12.341 -6.963 -43.403 1.00 60.66 187 GLY A N 1
ATOM 1453 C CA . GLY A 1 187 ? 12.029 -8.134 -42.580 1.00 60.66 187 GLY A CA 1
ATOM 1454 C C . GLY A 1 187 ? 10.562 -8.576 -42.675 1.00 60.66 187 GLY A C 1
ATOM 1455 O O . GLY A 1 187 ? 10.295 -9.777 -42.728 1.00 60.66 187 GLY A O 1
ATOM 1456 N N . LEU A 1 188 ? 9.618 -7.630 -42.807 1.00 57.41 188 LEU A N 1
ATOM 1457 C CA . LEU A 1 188 ? 8.185 -7.912 -43.023 1.00 57.41 188 LEU A CA 1
ATOM 1458 C C . LEU A 1 188 ? 7.918 -8.760 -44.264 1.00 57.41 188 LEU A C 1
ATOM 1460 O O . LEU A 1 188 ? 7.054 -9.634 -44.252 1.00 57.41 188 LEU A O 1
ATOM 1464 N N . VAL A 1 189 ? 8.659 -8.489 -45.336 1.00 58.06 189 VAL A N 1
ATOM 1465 C CA . VAL A 1 189 ? 8.458 -9.122 -46.645 1.00 58.06 189 VAL A CA 1
ATOM 1466 C C . VAL A 1 189 ? 9.176 -10.473 -46.719 1.00 58.06 189 VAL A C 1
ATOM 1468 O O . VAL A 1 189 ? 8.807 -11.346 -47.502 1.00 58.06 189 VAL A O 1
ATOM 1471 N N . THR A 1 190 ? 10.201 -10.670 -45.886 1.00 58.72 190 THR A N 1
ATOM 1472 C CA . THR A 1 190 ? 11.192 -11.743 -46.052 1.00 58.72 190 THR A CA 1
ATOM 1473 C C . THR A 1 190 ? 11.201 -12.767 -44.916 1.00 58.72 190 THR A C 1
ATOM 1475 O O . THR A 1 190 ? 11.924 -13.754 -45.002 1.00 58.72 190 THR A O 1
ATOM 1478 N N . HIS A 1 191 ? 10.358 -12.613 -43.889 1.00 58.75 191 HIS A N 1
ATOM 1479 C CA . HIS A 1 191 ? 10.319 -13.487 -42.706 1.00 58.75 191 HIS A CA 1
ATOM 1480 C C . HIS A 1 191 ? 10.145 -14.992 -43.011 1.00 58.75 191 HIS A C 1
ATOM 1482 O O . HIS A 1 191 ? 10.696 -15.832 -42.303 1.00 58.75 191 HIS A O 1
ATOM 1488 N N . LYS A 1 192 ? 9.412 -15.346 -44.076 1.00 55.53 192 LYS A N 1
ATOM 1489 C CA . LYS A 1 192 ? 9.219 -16.744 -44.516 1.00 55.53 192 LYS A CA 1
ATOM 1490 C C . LYS A 1 192 ? 10.237 -17.217 -45.560 1.00 55.53 192 LYS A C 1
ATOM 1492 O O . LYS A 1 192 ? 10.192 -18.375 -45.969 1.00 55.53 192 LYS A O 1
ATOM 1497 N N . VAL A 1 193 ? 11.142 -16.345 -46.009 1.00 62.47 193 VAL A N 1
ATOM 1498 C CA . VAL A 1 193 ? 12.226 -16.726 -46.918 1.00 62.47 193 VAL A CA 1
ATOM 1499 C C . VAL A 1 193 ? 13.248 -17.532 -46.113 1.00 62.47 193 VAL A C 1
ATOM 1501 O O . VAL A 1 193 ? 13.726 -17.054 -45.080 1.00 62.47 193 VAL A O 1
ATOM 1504 N N . PRO A 1 194 ? 13.597 -18.757 -46.543 1.00 62.59 194 PRO A N 1
ATOM 1505 C CA . PRO A 1 194 ? 14.522 -19.590 -45.798 1.00 62.59 194 PRO A CA 1
ATOM 1506 C C . PRO A 1 194 ? 15.860 -18.893 -45.547 1.00 62.59 194 PRO A C 1
ATOM 1508 O O . PRO A 1 194 ? 16.439 -18.267 -46.436 1.00 62.59 194 PRO A O 1
ATOM 1511 N N . ARG A 1 195 ? 16.398 -19.062 -44.335 1.00 61.19 195 ARG A N 1
ATOM 1512 C CA . ARG A 1 195 ? 17.638 -18.409 -43.883 1.00 61.19 195 ARG A CA 1
ATOM 1513 C C . ARG A 1 195 ? 18.879 -18.733 -44.730 1.00 61.19 195 ARG A C 1
ATOM 1515 O O . ARG A 1 195 ? 19.887 -18.059 -44.544 1.00 61.19 195 ARG A O 1
ATOM 1522 N N . TRP A 1 196 ? 18.836 -19.715 -45.626 1.00 66.81 196 TRP A N 1
ATOM 1523 C CA . TRP A 1 196 ? 19.931 -20.054 -46.540 1.00 66.81 196 TRP A CA 1
ATOM 1524 C C . TRP A 1 196 ? 19.941 -19.223 -47.835 1.00 66.81 196 TRP A C 1
ATOM 1526 O O . TRP A 1 196 ? 20.947 -19.228 -48.539 1.00 66.81 196 TRP A O 1
ATOM 1536 N N . LEU A 1 197 ? 18.869 -18.483 -48.148 1.00 64.00 197 LEU A N 1
ATOM 1537 C CA . LEU A 1 197 ? 18.815 -17.640 -49.342 1.00 64.00 197 LEU A CA 1
ATOM 1538 C C . LEU A 1 197 ? 19.530 -16.291 -49.085 1.00 64.00 197 LEU A C 1
ATOM 1540 O O . LEU A 1 197 ? 19.198 -15.597 -48.113 1.00 64.00 197 LEU A O 1
ATOM 1544 N N . PRO A 1 198 ? 20.521 -15.896 -49.910 1.00 61.09 198 PRO A N 1
ATOM 1545 C CA . PRO A 1 198 ? 21.259 -14.651 -49.727 1.00 61.09 198 PRO A CA 1
ATOM 1546 C C . PRO A 1 198 ? 20.376 -13.450 -50.085 1.00 61.09 198 PRO A C 1
ATOM 1548 O O . PRO A 1 198 ? 20.175 -13.125 -51.251 1.00 61.09 198 PRO A O 1
ATOM 1551 N N . MET A 1 199 ? 19.848 -12.782 -49.059 1.00 66.62 199 MET A N 1
ATOM 1552 C CA . MET A 1 199 ? 19.038 -11.576 -49.226 1.00 66.62 199 MET A CA 1
ATOM 1553 C C . MET A 1 199 ? 19.925 -10.323 -49.290 1.00 66.62 199 MET A C 1
ATOM 1555 O O . MET A 1 199 ? 20.813 -10.164 -48.439 1.00 66.62 199 MET A O 1
ATOM 1559 N N . PRO A 1 200 ? 19.687 -9.406 -50.247 1.00 62.38 200 PRO A N 1
ATOM 1560 C CA . PRO A 1 200 ? 20.373 -8.120 -50.277 1.00 62.38 200 PRO A CA 1
ATOM 1561 C C . PRO A 1 200 ? 20.124 -7.361 -48.966 1.00 62.38 200 PRO A C 1
ATOM 1563 O O . PRO A 1 200 ? 19.020 -7.364 -48.433 1.00 62.38 200 PRO A O 1
ATOM 1566 N N . GLY A 1 201 ? 21.176 -6.763 -48.402 1.00 69.19 201 GLY A N 1
ATOM 1567 C CA . GLY A 1 201 ? 21.103 -6.013 -47.141 1.00 69.19 201 GLY A CA 1
ATOM 1568 C C . GLY A 1 201 ? 21.252 -6.846 -45.860 1.00 69.19 201 GLY A C 1
ATOM 1569 O O . GLY A 1 201 ? 21.666 -6.300 -44.843 1.00 69.19 201 GLY A O 1
ATOM 1570 N N . ARG A 1 202 ? 21.065 -8.176 -45.888 1.00 71.56 202 ARG A N 1
ATOM 1571 C CA . ARG A 1 202 ? 21.164 -9.016 -44.673 1.00 71.56 202 ARG A CA 1
ATOM 1572 C C . ARG A 1 202 ? 22.546 -9.004 -44.019 1.00 71.56 202 ARG A C 1
ATOM 1574 O O . ARG A 1 202 ? 22.650 -8.957 -42.800 1.00 71.56 202 ARG A O 1
ATOM 1581 N N . ARG A 1 203 ? 23.613 -9.011 -44.824 1.00 76.38 203 ARG A N 1
ATOM 1582 C CA . ARG A 1 203 ? 24.985 -8.879 -44.307 1.00 76.38 203 ARG A CA 1
ATOM 1583 C C . ARG A 1 203 ? 25.217 -7.508 -43.671 1.00 76.38 203 ARG A C 1
ATOM 1585 O O . ARG A 1 203 ? 25.887 -7.438 -42.653 1.00 76.38 203 ARG A O 1
ATOM 1592 N N . ARG A 1 204 ? 24.661 -6.441 -44.259 1.00 78.12 204 ARG A N 1
ATOM 1593 C CA . ARG A 1 204 ? 24.754 -5.081 -43.703 1.00 78.12 204 ARG A CA 1
ATOM 1594 C C . ARG A 1 204 ? 24.033 -5.001 -42.362 1.00 78.12 204 ARG A C 1
ATOM 1596 O O . ARG A 1 204 ? 24.626 -4.543 -41.404 1.00 78.12 204 ARG A O 1
ATOM 1603 N N . PHE A 1 205 ? 22.826 -5.560 -42.280 1.00 76.44 205 PHE A N 1
ATOM 1604 C CA . PHE A 1 205 ? 22.065 -5.658 -41.038 1.00 76.44 205 PHE A CA 1
ATOM 1605 C C . PHE A 1 205 ? 22.820 -6.394 -39.928 1.00 76.44 205 PHE A C 1
ATOM 1607 O O . PHE A 1 205 ? 22.900 -5.910 -38.806 1.00 76.44 205 PHE A O 1
ATOM 1614 N N . GLU A 1 206 ? 23.394 -7.557 -40.240 1.00 76.56 206 GLU A N 1
ATOM 1615 C CA . GLU A 1 206 ? 24.121 -8.350 -39.247 1.00 76.56 206 GLU A CA 1
ATOM 1616 C C . GLU A 1 206 ? 25.386 -7.628 -38.761 1.00 76.56 206 GLU A C 1
ATOM 1618 O O . GLU A 1 206 ? 25.672 -7.632 -37.567 1.00 76.56 206 GLU A O 1
ATOM 1623 N N . VAL A 1 207 ? 26.106 -6.955 -39.667 1.00 83.62 207 VAL A N 1
ATOM 1624 C CA . VAL A 1 207 ? 27.253 -6.108 -39.309 1.00 83.62 207 VAL A CA 1
ATOM 1625 C C . VAL A 1 207 ? 26.806 -4.935 -38.437 1.00 83.62 207 VAL A C 1
ATOM 1627 O O . VAL A 1 207 ? 27.385 -4.735 -37.378 1.00 83.62 207 VAL A O 1
ATOM 1630 N N . ALA A 1 208 ? 25.749 -4.216 -38.821 1.00 82.19 208 ALA A N 1
ATOM 1631 C CA . ALA A 1 208 ? 25.186 -3.113 -38.046 1.00 82.19 208 ALA A CA 1
ATOM 1632 C C . ALA A 1 208 ? 24.793 -3.568 -36.628 1.00 82.19 208 ALA A C 1
ATOM 1634 O O . ALA A 1 208 ? 25.204 -2.957 -35.645 1.00 82.19 208 ALA A O 1
ATOM 1635 N N . ARG A 1 209 ? 24.096 -4.704 -36.503 1.00 81.19 209 ARG A N 1
ATOM 1636 C CA . ARG A 1 209 ? 23.722 -5.301 -35.213 1.00 81.19 209 ARG A CA 1
ATOM 1637 C C . ARG A 1 209 ? 24.949 -5.627 -34.352 1.00 81.19 209 ARG A C 1
ATOM 1639 O O . ARG A 1 209 ? 24.976 -5.290 -33.174 1.00 81.19 209 ARG A O 1
ATOM 1646 N N . GLN A 1 210 ? 25.980 -6.240 -34.935 1.00 83.75 210 GLN A N 1
ATOM 1647 C CA . GLN A 1 210 ? 27.226 -6.554 -34.225 1.00 83.75 210 GLN A CA 1
ATOM 1648 C C . GLN A 1 210 ? 27.985 -5.294 -33.796 1.00 83.75 210 GLN A C 1
ATOM 1650 O O . GLN A 1 210 ? 28.531 -5.254 -32.694 1.00 83.75 210 GLN A O 1
ATOM 1655 N N . THR A 1 211 ? 28.003 -4.254 -34.632 1.00 85.56 211 THR A N 1
ATOM 1656 C CA . THR A 1 211 ? 28.595 -2.957 -34.286 1.00 85.56 211 THR A CA 1
ATOM 1657 C C . THR A 1 211 ? 27.833 -2.293 -33.139 1.00 85.56 211 THR A C 1
ATOM 1659 O O . THR A 1 211 ? 28.468 -1.805 -32.207 1.00 85.56 211 THR A O 1
ATOM 1662 N N . LEU A 1 212 ? 26.495 -2.320 -33.156 1.00 82.81 212 LEU A N 1
ATOM 1663 C CA . LEU A 1 212 ? 25.664 -1.813 -32.060 1.00 82.81 212 LEU A CA 1
ATOM 1664 C C . LEU A 1 212 ? 25.978 -2.533 -30.744 1.00 82.81 212 LEU A C 1
ATOM 1666 O O . LEU A 1 212 ? 26.268 -1.876 -29.743 1.00 82.81 212 LEU A O 1
ATOM 1670 N N . ASP A 1 213 ? 25.970 -3.869 -30.760 1.00 81.56 213 ASP A N 1
ATOM 1671 C CA . ASP A 1 213 ? 26.276 -4.689 -29.584 1.00 81.56 213 ASP A CA 1
ATOM 1672 C C . ASP A 1 213 ? 27.674 -4.370 -29.038 1.00 81.56 213 ASP A C 1
ATOM 1674 O O . ASP A 1 213 ? 27.843 -4.166 -27.836 1.00 81.56 213 ASP A O 1
ATOM 1678 N N . ALA A 1 214 ? 28.679 -4.267 -29.914 1.00 85.75 214 ALA A N 1
ATOM 1679 C CA . ALA A 1 214 ? 30.047 -3.949 -29.519 1.00 85.75 214 ALA A CA 1
ATOM 1680 C C . ALA A 1 214 ? 30.160 -2.561 -28.863 1.00 85.75 214 ALA A C 1
ATOM 1682 O O . ALA A 1 214 ? 30.826 -2.425 -27.835 1.00 85.75 214 ALA A O 1
ATOM 1683 N N . LEU A 1 215 ? 29.488 -1.544 -29.415 1.00 83.38 215 LEU A N 1
ATOM 1684 C CA . LEU A 1 215 ? 29.474 -0.189 -28.854 1.00 83.38 215 LEU A CA 1
ATOM 1685 C C . LEU A 1 215 ? 28.803 -0.148 -27.476 1.00 83.38 215 LEU A C 1
ATOM 1687 O O . LEU A 1 215 ? 29.348 0.440 -26.540 1.00 83.38 215 LEU A O 1
ATOM 1691 N N . VAL A 1 216 ? 27.643 -0.794 -27.332 1.00 81.62 216 VAL A N 1
ATOM 1692 C CA . VAL A 1 216 ? 26.906 -0.848 -26.061 1.00 81.62 216 VAL A CA 1
ATOM 1693 C C . VAL A 1 216 ? 27.704 -1.609 -25.000 1.00 81.62 216 VAL A C 1
ATOM 1695 O O . VAL A 1 216 ? 27.830 -1.132 -23.872 1.00 81.62 216 VAL A O 1
ATOM 1698 N N . MET A 1 217 ? 28.301 -2.751 -25.351 1.00 82.94 217 MET A N 1
ATOM 1699 C CA . MET A 1 217 ? 29.113 -3.541 -24.419 1.00 82.94 217 MET A CA 1
ATOM 1700 C C . MET A 1 217 ? 30.384 -2.802 -23.990 1.00 82.94 217 MET A C 1
ATOM 1702 O O . MET A 1 217 ? 30.728 -2.831 -22.810 1.00 82.94 217 MET A O 1
ATOM 1706 N N . ALA A 1 218 ? 31.034 -2.063 -24.895 1.00 84.06 218 ALA A N 1
ATOM 1707 C CA . ALA A 1 218 ? 32.175 -1.220 -24.543 1.00 84.06 218 ALA A CA 1
ATOM 1708 C C . ALA A 1 218 ? 31.798 -0.127 -23.524 1.00 84.06 218 ALA A C 1
ATOM 1710 O O . ALA A 1 218 ? 32.526 0.079 -22.552 1.00 84.06 218 ALA A O 1
ATOM 1711 N N . LEU A 1 219 ? 30.641 0.528 -23.696 1.00 79.44 219 LEU A N 1
ATOM 1712 C CA . LEU A 1 219 ? 30.128 1.523 -22.742 1.00 79.44 219 LEU A CA 1
ATOM 1713 C C . LEU A 1 219 ? 29.796 0.897 -21.377 1.00 79.44 219 LEU A C 1
ATOM 1715 O O . LEU A 1 219 ? 30.095 1.483 -20.334 1.00 79.44 219 LEU A O 1
ATOM 1719 N N . ILE A 1 220 ? 29.210 -0.305 -21.372 1.00 79.94 220 ILE A N 1
ATOM 1720 C CA . ILE A 1 220 ? 28.932 -1.070 -20.147 1.00 79.94 220 ILE A CA 1
ATOM 1721 C C . ILE A 1 220 ? 30.234 -1.398 -19.407 1.00 79.94 220 ILE A C 1
ATOM 1723 O O . ILE A 1 220 ? 30.324 -1.182 -18.196 1.00 79.94 220 ILE A O 1
ATOM 1727 N N . ASP A 1 221 ? 31.248 -1.896 -20.112 1.00 81.00 221 ASP A N 1
ATOM 1728 C CA . ASP A 1 221 ? 32.529 -2.279 -19.517 1.00 81.00 221 ASP A CA 1
ATOM 1729 C C . ASP A 1 221 ? 33.306 -1.071 -18.985 1.00 81.00 221 ASP A C 1
ATOM 1731 O O . ASP A 1 221 ? 33.843 -1.121 -17.874 1.00 81.00 221 ASP A O 1
ATOM 1735 N N . GLU A 1 222 ? 33.325 0.038 -19.729 1.00 79.62 222 GLU A N 1
ATOM 1736 C CA . GLU A 1 222 ? 33.911 1.310 -19.295 1.00 79.62 222 GLU A CA 1
ATOM 1737 C C . GLU A 1 222 ? 33.259 1.789 -17.986 1.00 79.62 222 GLU A C 1
ATOM 1739 O O . GLU A 1 222 ? 33.949 2.131 -17.019 1.00 79.62 222 GLU A O 1
ATOM 1744 N N . ARG A 1 223 ? 31.924 1.700 -17.902 1.00 75.19 223 ARG A N 1
ATOM 1745 C CA . ARG A 1 223 ? 31.166 2.078 -16.703 1.00 75.19 223 ARG A CA 1
ATOM 1746 C C . ARG A 1 223 ? 31.401 1.143 -15.517 1.00 75.19 223 ARG A C 1
ATOM 1748 O O . ARG A 1 223 ? 31.464 1.613 -14.381 1.00 75.19 223 ARG A O 1
ATOM 1755 N N . ARG A 1 224 ? 31.545 -0.163 -15.754 1.00 75.44 224 ARG A N 1
ATOM 1756 C CA . ARG A 1 224 ? 31.835 -1.156 -14.703 1.00 75.44 224 ARG A CA 1
ATOM 1757 C C . ARG A 1 224 ? 33.232 -0.980 -14.106 1.00 75.44 224 ARG A C 1
ATOM 1759 O O . ARG A 1 224 ? 33.395 -1.171 -12.904 1.00 75.44 224 ARG A O 1
ATOM 1766 N N . ARG A 1 225 ? 34.228 -0.601 -14.916 1.00 79.00 225 ARG A N 1
ATOM 1767 C CA . ARG A 1 225 ? 35.617 -0.387 -14.462 1.00 79.00 225 ARG A CA 1
ATOM 1768 C C . ARG A 1 225 ? 35.793 0.889 -13.641 1.00 79.00 225 ARG A C 1
ATOM 1770 O O . ARG A 1 225 ? 36.605 0.903 -12.722 1.00 79.00 225 ARG A O 1
ATOM 1777 N N . ALA A 1 226 ? 35.035 1.940 -13.950 1.00 73.81 226 ALA A N 1
ATOM 1778 C CA . ALA A 1 226 ? 35.067 3.205 -13.222 1.00 73.81 226 ALA A CA 1
ATOM 1779 C C . ALA A 1 226 ? 33.643 3.632 -12.824 1.00 73.81 226 ALA A C 1
ATOM 1781 O O . ALA A 1 226 ? 33.025 4.437 -13.529 1.00 73.81 226 ALA A O 1
ATOM 1782 N N . PRO A 1 227 ? 33.113 3.124 -11.692 1.00 64.81 227 PRO A N 1
ATOM 1783 C CA . PRO A 1 227 ? 31.769 3.455 -11.235 1.00 64.81 227 PRO A CA 1
ATOM 1784 C C . PRO A 1 227 ? 31.662 4.949 -10.909 1.00 64.81 227 PRO A C 1
ATOM 1786 O O . PRO A 1 227 ? 32.009 5.401 -9.817 1.00 64.81 227 PRO A O 1
ATOM 1789 N N . LYS A 1 228 ? 31.176 5.741 -11.863 1.00 62.28 228 LYS A N 1
ATOM 1790 C CA . LYS A 1 228 ? 30.706 7.101 -11.602 1.00 62.28 228 LYS A CA 1
ATOM 1791 C C . LYS A 1 228 ? 29.259 7.026 -11.128 1.00 62.28 228 LYS A C 1
ATOM 1793 O O . LYS A 1 228 ? 28.457 6.289 -11.698 1.00 62.28 228 LYS A O 1
ATOM 1798 N N . ALA A 1 229 ? 28.926 7.803 -10.099 1.00 56.59 229 ALA A N 1
ATOM 1799 C CA . ALA A 1 229 ? 27.539 8.076 -9.743 1.00 56.59 229 ALA A CA 1
ATOM 1800 C C . ALA A 1 229 ? 26.931 8.947 -10.853 1.00 56.59 229 ALA A C 1
ATOM 1802 O O . ALA A 1 229 ? 27.000 10.170 -10.797 1.00 56.59 229 ALA A O 1
ATOM 1803 N N . GLY A 1 230 ? 26.456 8.305 -11.919 1.00 61.00 230 GLY A N 1
ATOM 1804 C CA . GLY A 1 230 ? 25.734 8.950 -13.007 1.00 61.00 230 GLY A CA 1
ATOM 1805 C C . GLY A 1 230 ? 24.231 8.908 -12.753 1.00 61.00 230 GLY A C 1
ATOM 1806 O O . GLY A 1 230 ? 23.715 7.944 -12.187 1.00 61.00 230 GLY A O 1
ATOM 1807 N N . HIS A 1 231 ? 23.534 9.954 -13.190 1.00 64.19 231 HIS A N 1
ATOM 1808 C CA . HIS A 1 231 ? 22.068 10.000 -13.271 1.00 64.19 231 HIS A CA 1
ATOM 1809 C C . HIS A 1 231 ? 21.557 9.590 -14.670 1.00 64.19 231 HIS A C 1
ATOM 1811 O O . HIS A 1 231 ? 20.379 9.735 -14.982 1.00 64.19 231 HIS A O 1
ATOM 1817 N N . ASP A 1 232 ? 22.448 9.084 -15.531 1.00 73.94 232 ASP A N 1
ATOM 1818 C CA . ASP A 1 232 ? 22.098 8.585 -16.861 1.00 73.94 232 ASP A CA 1
ATOM 1819 C C . ASP A 1 232 ? 21.346 7.245 -16.815 1.00 73.94 232 ASP A C 1
ATOM 1821 O O . ASP A 1 232 ? 21.392 6.492 -15.836 1.00 73.94 232 ASP A O 1
ATOM 1825 N N . PHE A 1 233 ? 20.647 6.945 -17.907 1.00 74.56 233 PHE A N 1
ATOM 1826 C CA . PHE A 1 233 ? 19.806 5.756 -18.016 1.00 74.56 233 PHE A CA 1
ATOM 1827 C C . PHE A 1 233 ? 20.591 4.447 -17.825 1.00 74.56 233 PHE A C 1
ATOM 1829 O O . PHE A 1 233 ? 20.126 3.533 -17.140 1.00 74.56 233 PHE A O 1
ATOM 1836 N N . LEU A 1 234 ? 21.809 4.361 -18.372 1.00 77.06 234 LEU A N 1
ATOM 1837 C CA . LEU A 1 234 ? 22.693 3.207 -18.218 1.00 77.06 234 LEU A CA 1
ATOM 1838 C C . LEU A 1 234 ? 23.043 2.953 -16.743 1.00 77.06 234 LEU A C 1
ATOM 1840 O O . LEU A 1 234 ? 23.071 1.802 -16.313 1.00 77.06 234 LEU A O 1
ATOM 1844 N N . SER A 1 235 ? 23.264 4.002 -15.949 1.00 73.88 235 SER A N 1
ATOM 1845 C CA . SER A 1 235 ? 23.502 3.887 -14.503 1.00 73.88 235 SER A CA 1
ATOM 1846 C C . SER A 1 235 ? 22.311 3.276 -13.781 1.00 73.88 235 SER A C 1
ATOM 1848 O O . SER A 1 235 ? 22.500 2.421 -12.917 1.00 73.88 235 SER A O 1
ATOM 1850 N N . VAL A 1 236 ? 21.094 3.685 -14.149 1.00 71.75 236 VAL A N 1
ATOM 1851 C CA . VAL A 1 236 ? 19.861 3.130 -13.578 1.00 71.75 236 VAL A CA 1
ATOM 1852 C C . VAL A 1 236 ? 19.734 1.649 -13.930 1.00 71.75 236 VAL A C 1
ATOM 1854 O O . VAL A 1 236 ? 19.498 0.836 -13.040 1.00 71.75 236 VAL A O 1
ATOM 1857 N N . LEU A 1 237 ? 19.964 1.278 -15.194 1.00 72.44 237 LEU A N 1
ATOM 1858 C CA . LEU A 1 237 ? 19.897 -0.117 -15.637 1.00 72.44 237 LEU A CA 1
ATOM 1859 C C . LEU A 1 237 ? 20.985 -1.004 -15.021 1.00 72.44 237 LEU A C 1
ATOM 1861 O O . LEU A 1 237 ? 20.705 -2.142 -14.666 1.00 72.44 237 LEU A O 1
ATOM 1865 N N . LEU A 1 238 ? 22.210 -0.503 -14.850 1.00 70.88 238 LEU A N 1
ATOM 1866 C CA . LEU A 1 238 ? 23.290 -1.261 -14.205 1.00 70.88 238 LEU A CA 1
ATOM 1867 C C . LEU A 1 238 ? 23.068 -1.454 -12.699 1.00 70.88 238 LEU A C 1
ATOM 1869 O O . LEU A 1 238 ? 23.623 -2.382 -12.115 1.00 70.88 238 LEU A O 1
ATOM 1873 N N . GLN A 1 239 ? 22.278 -0.583 -12.069 1.00 63.75 239 GLN A N 1
ATOM 1874 C CA . GLN A 1 239 ? 21.858 -0.716 -10.672 1.00 63.75 239 GLN A CA 1
ATOM 1875 C C . GLN A 1 239 ? 20.560 -1.521 -10.518 1.00 63.75 239 GLN A C 1
ATOM 1877 O O . GLN A 1 239 ? 20.194 -1.873 -9.395 1.00 63.75 239 GLN A O 1
ATOM 1882 N N . ALA A 1 240 ? 19.857 -1.798 -11.618 1.00 58.34 240 ALA A N 1
ATOM 1883 C CA . ALA A 1 240 ? 18.603 -2.528 -11.612 1.00 58.34 240 ALA A CA 1
ATOM 1884 C C . ALA A 1 240 ? 18.871 -4.013 -11.316 1.00 58.34 240 ALA A C 1
ATOM 1886 O O . ALA A 1 240 ? 19.469 -4.726 -12.116 1.00 58.34 240 ALA A O 1
ATOM 1887 N N . ALA A 1 241 ? 18.440 -4.468 -10.140 1.00 58.62 241 ALA A N 1
ATOM 1888 C CA . ALA A 1 241 ? 18.499 -5.867 -9.724 1.00 58.62 241 ALA A CA 1
ATOM 1889 C C . ALA A 1 241 ? 17.138 -6.548 -9.929 1.00 58.62 241 ALA A C 1
ATOM 1891 O O . ALA A 1 241 ? 16.104 -5.882 -9.926 1.00 58.62 241 ALA A O 1
ATOM 1892 N N . ASP A 1 242 ? 17.129 -7.878 -10.042 1.00 55.84 242 ASP A N 1
ATOM 1893 C CA . ASP A 1 242 ? 15.916 -8.686 -10.256 1.00 55.84 242 ASP A CA 1
ATOM 1894 C C . ASP A 1 242 ? 14.888 -8.573 -9.121 1.00 55.84 242 ASP A C 1
ATOM 1896 O O . ASP A 1 242 ? 13.686 -8.702 -9.349 1.00 55.84 242 ASP A O 1
ATOM 1900 N N . ALA A 1 243 ? 15.358 -8.240 -7.918 1.00 63.50 243 ALA A N 1
ATOM 1901 C CA . ALA A 1 243 ? 14.546 -7.853 -6.773 1.00 63.50 243 ALA A CA 1
ATOM 1902 C C . ALA A 1 243 ? 15.018 -6.476 -6.269 1.00 63.50 243 ALA A C 1
ATOM 1904 O O . ALA A 1 243 ? 15.723 -6.397 -5.264 1.00 63.50 243 ALA A O 1
ATOM 1905 N N . PRO A 1 244 ? 14.654 -5.366 -6.941 1.00 68.25 244 PRO A N 1
ATOM 1906 C CA . PRO A 1 244 ? 15.147 -4.034 -6.570 1.00 68.25 244 PRO A CA 1
ATOM 1907 C C . PRO A 1 244 ? 14.626 -3.594 -5.193 1.00 68.25 244 PRO A C 1
ATOM 1909 O O . PRO A 1 244 ? 15.187 -2.707 -4.555 1.00 68.25 244 PRO A O 1
ATOM 1912 N N . SER A 1 245 ? 13.545 -4.226 -4.734 1.00 82.62 245 SER A N 1
ATOM 1913 C CA . SER A 1 245 ? 12.953 -4.055 -3.415 1.00 82.62 245 SER A CA 1
ATOM 1914 C C . SER A 1 245 ? 13.680 -4.827 -2.314 1.00 82.62 245 SER A C 1
ATOM 1916 O O . SER A 1 245 ? 13.384 -4.582 -1.148 1.00 82.62 245 SER A O 1
ATOM 1918 N N . LEU A 1 246 ? 14.604 -5.742 -2.632 1.00 89.31 246 LEU A N 1
ATOM 1919 C CA . LEU A 1 246 ? 15.383 -6.494 -1.648 1.00 89.31 246 LEU A CA 1
ATOM 1920 C C . LEU A 1 246 ? 16.740 -5.822 -1.438 1.00 89.31 246 LEU A C 1
ATOM 1922 O O . LEU A 1 246 ? 17.672 -5.991 -2.220 1.00 89.31 246 LEU A O 1
ATOM 1926 N N . VAL A 1 247 ? 16.861 -5.084 -0.340 1.00 91.81 247 VAL A N 1
ATOM 1927 C CA . VAL A 1 247 ? 18.123 -4.487 0.096 1.00 91.81 247 VAL A CA 1
ATOM 1928 C C . VAL A 1 247 ? 18.352 -4.916 1.535 1.00 91.81 247 VAL A C 1
ATOM 1930 O O . VAL A 1 247 ? 17.564 -4.570 2.416 1.00 91.81 247 VAL A O 1
ATOM 1933 N N . VAL A 1 248 ? 19.417 -5.683 1.762 1.00 94.75 248 VAL A N 1
ATOM 1934 C CA . VAL A 1 248 ? 19.724 -6.26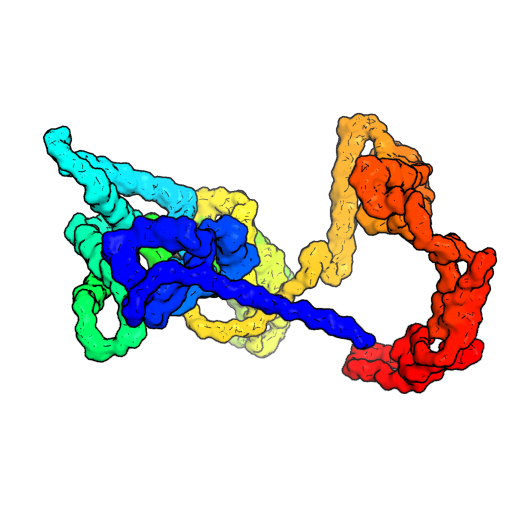2 3.073 1.00 94.75 248 VAL A CA 1
ATOM 1935 C C . VAL A 1 248 ? 20.718 -5.377 3.819 1.00 94.75 248 VAL A C 1
ATOM 1937 O O . VAL A 1 248 ? 21.805 -5.080 3.324 1.00 94.75 248 VAL A O 1
ATOM 1940 N N . GLY A 1 249 ? 20.320 -4.961 5.012 1.00 95.25 249 GLY A N 1
ATOM 1941 C CA . GLY A 1 249 ? 21.164 -4.393 6.047 1.00 95.25 249 GLY A CA 1
ATOM 1942 C C . GLY A 1 249 ? 21.528 -5.447 7.093 1.00 95.25 249 GLY A C 1
ATOM 1943 O O . GLY A 1 249 ? 20.771 -6.393 7.305 1.00 95.25 249 GLY A O 1
ATOM 1944 N N . LEU A 1 250 ? 22.682 -5.293 7.737 1.00 95.62 250 LEU A N 1
ATOM 1945 C CA . LEU A 1 250 ? 23.178 -6.203 8.767 1.00 95.62 250 LEU A CA 1
ATOM 1946 C C . LEU A 1 250 ? 23.574 -5.416 10.014 1.00 95.62 250 LEU A C 1
ATOM 1948 O O . LEU A 1 250 ? 24.198 -4.357 9.916 1.00 95.62 250 LEU A O 1
ATOM 1952 N N . GLU A 1 251 ? 23.255 -5.964 11.175 1.00 95.12 251 GLU A N 1
ATOM 1953 C CA . GLU A 1 251 ? 23.774 -5.516 12.465 1.00 95.12 251 GLU A CA 1
ATOM 1954 C C . GLU A 1 251 ? 24.027 -6.716 13.387 1.00 95.12 251 GLU A C 1
ATOM 1956 O O . GLU A 1 251 ? 23.540 -7.822 13.132 1.00 95.12 251 GLU A O 1
ATOM 1961 N N . LEU A 1 252 ? 24.851 -6.530 14.417 1.00 94.88 252 LEU A N 1
ATOM 1962 C CA . LEU A 1 252 ? 25.323 -7.621 15.266 1.00 94.88 252 LEU A CA 1
ATOM 1963 C C . LEU A 1 252 ? 24.947 -7.379 16.725 1.00 94.88 252 LEU A C 1
ATOM 1965 O O . LEU A 1 252 ? 25.395 -6.417 17.343 1.00 94.88 252 LEU A O 1
ATOM 1969 N N . CYS A 1 253 ? 24.177 -8.306 17.296 1.00 91.38 253 CYS A N 1
ATOM 1970 C CA . CYS A 1 253 ? 23.854 -8.375 18.720 1.00 91.38 253 CYS A CA 1
ATOM 1971 C C . CYS A 1 253 ? 23.491 -7.012 19.348 1.00 91.38 253 CYS A C 1
ATOM 1973 O O . CYS A 1 253 ? 22.395 -6.512 19.102 1.00 91.38 253 CYS A O 1
ATOM 1975 N N . GLU A 1 254 ? 24.404 -6.434 20.140 1.00 89.56 254 GLU A N 1
ATOM 1976 C CA . GLU A 1 254 ? 24.268 -5.177 20.900 1.00 89.56 254 GLU A CA 1
ATOM 1977 C C . GLU A 1 254 ? 23.889 -3.972 20.029 1.00 89.56 254 GLU A C 1
ATOM 1979 O O . GLU A 1 254 ? 23.162 -3.097 20.498 1.00 89.56 254 GLU A O 1
ATOM 1984 N N . ASP A 1 255 ? 24.305 -3.953 18.755 1.00 89.62 255 ASP A N 1
ATOM 1985 C CA . ASP A 1 255 ? 23.981 -2.891 17.788 1.00 89.62 255 ASP A CA 1
ATOM 1986 C C . ASP A 1 255 ? 22.481 -2.557 17.747 1.00 89.62 255 ASP A C 1
ATOM 1988 O O . ASP A 1 255 ? 22.086 -1.443 17.417 1.00 89.62 255 ASP A O 1
ATOM 1992 N N . PHE A 1 256 ? 21.646 -3.535 18.084 1.00 85.81 256 PHE A N 1
ATOM 1993 C CA . PHE A 1 256 ? 20.196 -3.465 18.057 1.00 85.81 256 PHE A CA 1
ATOM 1994 C C . PHE A 1 256 ? 19.566 -2.557 19.116 1.00 85.81 256 PHE A C 1
ATOM 1996 O O . PHE A 1 256 ? 18.533 -1.940 18.853 1.00 85.81 256 PHE A O 1
ATOM 2003 N N . TRP A 1 257 ? 20.138 -2.501 20.321 1.00 87.00 257 TRP A N 1
ATOM 2004 C CA . TRP A 1 257 ? 19.514 -1.831 21.470 1.00 87.00 257 TRP A CA 1
ATOM 2005 C C . TRP A 1 257 ? 20.301 -0.624 21.982 1.00 87.00 257 TRP A C 1
ATOM 2007 O O . TRP A 1 257 ? 19.971 -0.065 23.029 1.00 87.00 257 TRP A O 1
ATOM 2017 N N . VAL A 1 258 ? 21.304 -0.172 21.227 1.00 92.38 258 VAL A N 1
ATOM 2018 C CA . VAL A 1 258 ? 21.907 1.148 21.441 1.00 92.38 258 VAL A CA 1
ATOM 2019 C C . VAL A 1 258 ? 20.910 2.264 21.099 1.00 92.38 258 VAL A C 1
ATOM 2021 O O . VAL A 1 258 ? 19.953 2.071 20.350 1.00 92.38 258 VAL A O 1
ATOM 2024 N N . ALA A 1 259 ? 21.159 3.473 21.608 1.00 91.94 259 ALA A N 1
ATOM 2025 C CA . ALA A 1 259 ? 20.260 4.618 21.426 1.00 91.94 259 ALA A CA 1
ATOM 2026 C C . ALA A 1 259 ? 20.006 4.988 19.950 1.00 91.94 259 ALA A C 1
ATOM 2028 O O . ALA A 1 259 ? 18.913 5.427 19.599 1.00 91.94 259 ALA A O 1
ATOM 2029 N N . VAL A 1 260 ? 21.014 4.819 19.087 1.00 92.56 260 VAL A N 1
ATOM 2030 C CA . VAL A 1 260 ? 20.909 5.057 17.641 1.00 92.56 260 VAL A CA 1
ATOM 2031 C C . VAL A 1 260 ? 21.503 3.855 16.901 1.00 92.56 260 VAL A C 1
ATOM 2033 O O . VAL A 1 260 ? 22.714 3.831 16.664 1.00 92.56 260 VAL A O 1
ATOM 2036 N N . PRO A 1 261 ? 20.690 2.839 16.565 1.00 94.00 261 PRO A N 1
ATOM 2037 C CA . PRO A 1 261 ? 21.197 1.598 15.995 1.00 94.00 261 PRO A CA 1
ATOM 2038 C C . PRO A 1 261 ? 21.680 1.795 14.547 1.00 94.00 261 PRO A C 1
ATOM 2040 O O . PRO A 1 261 ? 21.125 2.626 13.814 1.00 94.00 261 PRO A O 1
ATOM 2043 N N . PRO A 1 262 ? 22.679 1.023 14.076 1.00 93.50 262 PRO A N 1
ATOM 2044 C CA . PRO A 1 262 ? 23.133 1.059 12.688 1.00 93.50 262 PRO A CA 1
ATOM 2045 C C . PRO A 1 262 ? 21.999 0.833 11.686 1.00 93.50 262 PRO A C 1
ATOM 2047 O O . PRO A 1 262 ? 21.966 1.496 10.644 1.00 93.50 262 PRO A O 1
ATOM 2050 N N . SER A 1 263 ? 21.047 -0.048 12.010 1.00 94.50 263 SER A N 1
ATOM 2051 C CA . SER A 1 263 ? 19.856 -0.303 11.196 1.00 94.50 263 SER A CA 1
ATOM 2052 C C . SER A 1 263 ? 19.054 0.954 10.869 1.00 94.50 263 SER A C 1
ATOM 2054 O O . SER A 1 263 ? 18.576 1.061 9.743 1.00 94.50 263 SER A O 1
ATOM 2056 N N . ALA A 1 264 ? 18.984 1.946 11.766 1.00 93.88 264 ALA A N 1
ATOM 2057 C CA . ALA A 1 264 ? 18.290 3.206 11.493 1.00 93.88 264 ALA A CA 1
ATOM 2058 C C . ALA A 1 264 ? 18.900 3.945 10.291 1.00 93.88 264 ALA A C 1
ATOM 2060 O O . ALA A 1 264 ? 18.177 4.445 9.429 1.00 93.88 264 ALA A O 1
ATOM 2061 N N . PHE A 1 265 ? 20.234 3.960 10.186 1.00 93.88 265 PHE A N 1
ATOM 2062 C CA . PHE A 1 265 ? 20.937 4.546 9.041 1.00 93.88 265 PHE A CA 1
ATOM 2063 C C . PHE A 1 265 ? 20.835 3.675 7.784 1.00 93.88 265 PHE A C 1
ATOM 2065 O O . PHE A 1 265 ? 20.782 4.193 6.668 1.00 93.88 265 PHE A O 1
ATOM 2072 N N . GLN A 1 266 ? 20.803 2.354 7.949 1.00 94.69 266 GLN A N 1
ATOM 2073 C CA . GLN A 1 266 ? 20.683 1.422 6.830 1.00 94.69 266 GLN A CA 1
ATOM 2074 C C . GLN A 1 266 ? 19.303 1.520 6.170 1.00 94.69 266 GLN A C 1
ATOM 2076 O O . GLN A 1 266 ? 19.217 1.566 4.942 1.00 94.69 266 GLN A O 1
ATOM 2081 N N . THR A 1 267 ? 18.223 1.618 6.954 1.00 94.56 267 THR A N 1
ATOM 2082 C CA . THR A 1 267 ? 16.854 1.710 6.427 1.00 94.56 267 THR A CA 1
ATOM 2083 C C . THR A 1 267 ? 16.623 3.003 5.662 1.00 94.56 267 THR A C 1
ATOM 2085 O O . THR A 1 267 ? 16.067 2.959 4.563 1.00 94.56 267 THR A O 1
ATOM 2088 N N . VAL A 1 268 ? 17.122 4.137 6.170 1.00 92.06 268 VAL A N 1
ATOM 2089 C CA . VAL A 1 268 ? 17.048 5.417 5.443 1.00 92.06 268 VAL A CA 1
ATOM 2090 C C . VAL A 1 268 ? 17.923 5.436 4.186 1.00 92.06 268 VAL A C 1
ATOM 2092 O O . VAL A 1 268 ? 17.583 6.100 3.212 1.00 92.06 268 VAL A O 1
ATOM 2095 N N . ALA A 1 269 ? 19.010 4.657 4.156 1.00 90.25 269 ALA A N 1
ATOM 2096 C CA . ALA A 1 269 ? 19.839 4.461 2.964 1.00 90.25 269 ALA A CA 1
ATOM 2097 C C . ALA A 1 269 ? 19.253 3.444 1.959 1.00 90.25 269 ALA A C 1
ATOM 2099 O O . ALA A 1 269 ? 19.822 3.227 0.879 1.00 90.25 269 ALA A O 1
ATOM 2100 N N . GLY A 1 270 ? 18.112 2.832 2.291 1.00 90.25 270 GLY A N 1
ATOM 2101 C CA . GLY A 1 270 ? 17.328 1.984 1.399 1.00 90.25 270 GLY A CA 1
ATOM 2102 C C . GLY A 1 270 ? 17.196 0.520 1.814 1.00 90.25 270 GLY A C 1
ATOM 2103 O O . GLY A 1 270 ? 16.480 -0.193 1.122 1.00 90.25 270 GLY A O 1
ATOM 2104 N N . ALA A 1 271 ? 17.806 0.062 2.915 1.00 94.88 271 ALA A N 1
ATOM 2105 C CA . ALA A 1 271 ? 17.644 -1.319 3.385 1.00 94.88 271 ALA A CA 1
ATOM 2106 C C . ALA A 1 271 ? 16.175 -1.614 3.704 1.00 94.88 271 ALA A C 1
ATOM 2108 O O . ALA A 1 271 ? 15.569 -0.902 4.500 1.00 94.88 271 ALA A O 1
ATOM 2109 N N . THR A 1 272 ? 15.591 -2.626 3.071 1.00 96.31 272 THR A N 1
ATOM 2110 C CA . THR A 1 272 ? 14.201 -3.083 3.265 1.00 96.31 272 THR A CA 1
ATOM 2111 C C . THR A 1 272 ? 14.117 -4.318 4.150 1.00 96.31 272 THR A C 1
ATOM 2113 O O . THR A 1 272 ? 13.068 -4.573 4.737 1.00 96.31 272 THR A O 1
ATOM 2116 N N . VAL A 1 273 ? 15.227 -5.040 4.291 1.00 97.38 273 VAL A N 1
ATOM 2117 C CA . VAL A 1 273 ? 15.409 -6.137 5.239 1.00 97.38 273 VAL A CA 1
ATOM 2118 C C . VAL A 1 273 ? 16.617 -5.804 6.102 1.00 97.38 273 VAL A C 1
ATOM 2120 O O . VAL A 1 273 ? 17.662 -5.443 5.574 1.00 97.38 273 VAL A O 1
ATOM 2123 N N . VAL A 1 274 ? 16.491 -5.918 7.415 1.00 97.69 274 VAL A N 1
ATOM 2124 C CA . VAL A 1 274 ? 17.592 -5.795 8.372 1.00 97.69 274 VAL A CA 1
ATOM 2125 C C . VAL A 1 274 ? 17.744 -7.141 9.060 1.00 97.69 274 VAL A C 1
ATOM 2127 O O . VAL A 1 274 ? 16.764 -7.658 9.589 1.00 97.69 274 VAL A O 1
ATOM 2130 N N . ALA A 1 275 ? 18.943 -7.716 9.046 1.00 97.44 275 ALA A N 1
ATOM 2131 C CA . ALA A 1 275 ? 19.234 -8.958 9.749 1.00 97.44 275 ALA A CA 1
ATOM 2132 C C . ALA A 1 275 ? 20.123 -8.688 10.966 1.00 97.44 275 ALA A C 1
ATOM 2134 O O . ALA A 1 275 ? 21.157 -8.028 10.850 1.00 97.44 275 ALA A O 1
ATOM 2135 N N . ASN A 1 276 ? 19.727 -9.235 12.111 1.00 97.44 276 ASN A N 1
ATOM 2136 C CA . ASN A 1 276 ? 20.494 -9.221 13.341 1.00 97.44 276 ASN A CA 1
ATOM 2137 C C . ASN A 1 276 ? 20.920 -10.636 13.718 1.00 97.44 276 ASN A C 1
ATOM 2139 O O . ASN A 1 276 ? 20.088 -11.504 14.000 1.00 97.44 276 ASN A O 1
ATOM 2143 N N . LEU A 1 277 ? 22.234 -10.833 13.737 1.00 96.00 277 LEU A N 1
ATOM 2144 C CA . LEU A 1 277 ? 22.865 -12.046 14.237 1.00 96.00 277 LEU A CA 1
ATOM 2145 C C . LEU A 1 277 ? 23.244 -11.804 15.696 1.00 96.00 277 LEU A C 1
ATOM 2147 O O . LEU A 1 277 ? 24.034 -10.910 16.008 1.00 96.00 277 LEU A O 1
ATOM 2151 N N . SER A 1 278 ? 22.674 -12.597 16.592 1.00 93.12 278 SER A N 1
ATOM 2152 C CA . SER A 1 278 ? 22.842 -12.460 18.031 1.00 93.12 278 SER A CA 1
ATOM 2153 C C . SER A 1 278 ? 23.366 -13.761 18.631 1.00 93.12 278 SER A C 1
ATOM 2155 O O . SER A 1 278 ? 22.823 -14.825 18.378 1.00 93.12 278 SER A O 1
ATOM 2157 N N . ALA A 1 279 ? 24.373 -13.691 19.503 1.00 84.25 279 ALA A N 1
ATOM 2158 C CA . ALA A 1 279 ? 24.612 -14.785 20.449 1.00 84.25 279 ALA A CA 1
ATOM 2159 C C . ALA A 1 279 ? 23.573 -14.694 21.577 1.00 84.25 279 ALA A C 1
ATOM 2161 O O . ALA A 1 279 ? 22.804 -15.618 21.797 1.00 84.25 279 ALA A O 1
ATOM 2162 N N . SER A 1 280 ? 23.488 -13.509 22.198 1.00 83.94 280 SER A N 1
ATOM 2163 C CA . SER A 1 280 ? 22.485 -13.079 23.182 1.00 83.94 280 SER A CA 1
ATOM 2164 C C . SER A 1 280 ? 22.098 -14.152 24.202 1.00 83.94 280 SER A C 1
ATOM 2166 O O . SER A 1 280 ? 21.110 -14.867 24.046 1.00 83.94 280 SER A O 1
ATOM 2168 N N . ASN A 1 281 ? 22.826 -14.178 25.316 1.00 87.62 281 ASN A N 1
ATOM 2169 C CA . ASN A 1 281 ? 22.474 -14.999 26.468 1.00 87.62 281 ASN A CA 1
ATOM 2170 C C . ASN A 1 281 ? 21.026 -14.760 26.931 1.00 87.62 281 ASN A C 1
ATOM 2172 O O . ASN A 1 281 ? 20.499 -13.640 26.869 1.00 87.62 281 ASN A O 1
ATOM 2176 N N . PHE A 1 282 ? 20.415 -15.825 27.430 1.00 86.25 282 PHE A N 1
ATOM 2177 C CA . PHE A 1 282 ? 19.103 -15.841 28.041 1.00 86.25 282 PHE A CA 1
ATOM 2178 C C . PHE A 1 282 ?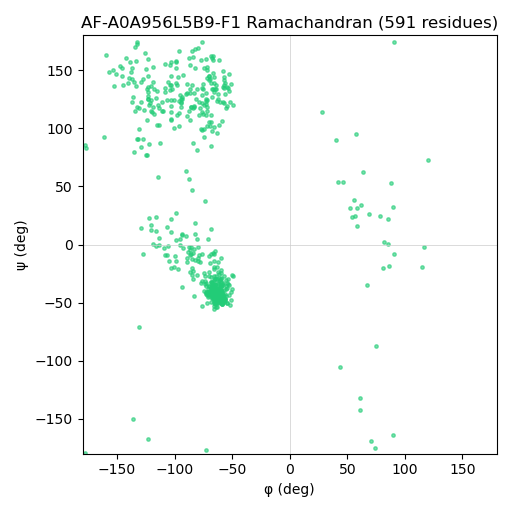 19.137 -15.187 29.426 1.00 86.25 282 PHE A C 1
ATOM 2180 O O . PHE A 1 282 ? 19.958 -15.520 30.278 1.00 86.25 282 PHE A O 1
ATOM 2187 N N . ILE A 1 283 ? 18.197 -14.267 29.636 1.00 88.12 283 ILE A N 1
ATOM 2188 C CA . ILE A 1 283 ? 17.844 -13.665 30.922 1.00 88.12 283 ILE A CA 1
ATOM 2189 C C . ILE A 1 283 ? 16.315 -13.557 30.940 1.00 88.12 283 ILE A C 1
ATOM 2191 O O . ILE A 1 283 ? 15.700 -13.283 29.901 1.00 88.12 283 ILE A O 1
ATOM 2195 N N . VAL A 1 284 ? 15.692 -13.769 32.101 1.00 90.00 284 VAL A N 1
ATOM 2196 C CA . VAL A 1 284 ? 14.239 -13.609 32.280 1.00 90.00 284 VAL A CA 1
ATOM 2197 C C . VAL A 1 284 ? 13.800 -12.216 31.798 1.00 90.00 284 VAL A C 1
ATOM 2199 O O . VAL A 1 284 ? 14.454 -11.220 32.088 1.00 90.00 284 VAL A O 1
ATOM 2202 N N . GLY A 1 285 ? 12.733 -12.152 30.996 1.00 89.94 285 GLY A N 1
ATOM 2203 C CA . GLY A 1 285 ? 12.206 -10.911 30.402 1.00 89.94 285 GLY A CA 1
ATOM 2204 C C . GLY A 1 285 ? 12.926 -10.416 29.135 1.00 89.94 285 GLY A C 1
ATOM 2205 O O . GLY A 1 285 ? 12.332 -9.708 28.325 1.00 89.94 285 GLY A O 1
ATOM 2206 N N . LYS A 1 286 ? 14.170 -10.840 28.866 1.00 90.75 286 LYS A N 1
ATOM 2207 C CA . LYS A 1 286 ? 14.939 -10.359 27.697 1.00 90.75 286 LYS A CA 1
ATOM 2208 C C . LYS A 1 286 ? 14.288 -10.722 26.356 1.00 90.75 286 LYS A C 1
ATOM 2210 O O . LYS A 1 286 ? 14.423 -9.980 25.388 1.00 90.75 286 LYS A O 1
ATOM 2215 N N . ALA A 1 287 ? 13.555 -11.832 26.296 1.00 92.75 287 ALA A N 1
ATOM 2216 C CA . ALA A 1 287 ? 12.840 -12.267 25.095 1.00 92.75 287 ALA A CA 1
ATOM 2217 C C . ALA A 1 287 ? 11.707 -11.309 24.678 1.00 92.75 287 ALA A C 1
ATOM 2219 O O . ALA A 1 287 ? 11.468 -11.122 23.483 1.00 92.75 287 ALA A O 1
ATOM 2220 N N . GLU A 1 288 ? 11.032 -10.682 25.644 1.00 93.12 288 GLU A N 1
ATOM 2221 C CA . GLU A 1 288 ? 10.006 -9.665 25.381 1.00 93.12 288 GLU A CA 1
ATOM 2222 C C . GLU A 1 288 ? 10.653 -8.375 24.882 1.00 93.12 288 GLU A C 1
ATOM 2224 O O . GLU A 1 288 ? 10.227 -7.826 23.867 1.00 93.12 288 GLU A O 1
ATOM 2229 N N . LEU A 1 289 ? 11.754 -7.953 25.515 1.00 92.44 289 LEU A N 1
ATOM 2230 C CA . LEU A 1 289 ? 12.528 -6.793 25.073 1.00 92.44 289 LEU A CA 1
ATOM 2231 C C . LEU A 1 289 ? 13.036 -6.956 23.631 1.00 92.44 289 LEU A C 1
ATOM 2233 O O . LEU A 1 289 ? 12.910 -6.030 22.831 1.00 92.44 289 LEU A O 1
ATOM 2237 N N . ARG A 1 290 ? 13.557 -8.140 23.269 1.00 94.81 290 ARG A N 1
ATOM 2238 C CA . ARG A 1 290 ? 13.992 -8.446 21.892 1.00 94.81 290 ARG A CA 1
ATOM 2239 C C . ARG A 1 290 ? 12.856 -8.246 20.884 1.00 94.81 290 ARG A C 1
ATOM 2241 O O . ARG A 1 290 ? 13.063 -7.608 19.855 1.00 94.81 290 ARG A O 1
ATOM 2248 N N . ARG A 1 291 ? 11.655 -8.759 21.180 1.00 95.56 291 ARG A N 1
ATOM 2249 C CA . ARG A 1 291 ? 10.473 -8.618 20.310 1.00 95.56 291 ARG A CA 1
ATOM 2250 C C . ARG A 1 291 ? 10.032 -7.162 20.207 1.00 95.56 291 ARG A C 1
ATOM 2252 O O . ARG A 1 291 ? 9.895 -6.661 19.094 1.00 95.56 291 ARG A O 1
ATOM 2259 N N . LEU A 1 292 ? 9.915 -6.470 21.340 1.00 95.75 292 LEU A N 1
ATOM 2260 C CA . LEU A 1 292 ? 9.527 -5.061 21.404 1.00 95.75 292 LEU A CA 1
ATOM 2261 C C . LEU A 1 292 ? 10.437 -4.184 20.537 1.00 95.75 292 LEU A C 1
ATOM 2263 O O . LEU A 1 292 ? 9.956 -3.415 19.705 1.00 95.75 292 LEU A O 1
ATOM 2267 N N . LEU A 1 293 ? 11.755 -4.321 20.699 1.00 95.38 293 LEU A N 1
ATOM 2268 C CA . LEU A 1 293 ? 12.723 -3.526 19.947 1.00 95.38 293 LEU A CA 1
ATOM 2269 C C . LEU A 1 293 ? 12.691 -3.848 18.450 1.00 95.38 293 LEU A C 1
ATOM 2271 O O . LEU A 1 293 ? 12.808 -2.938 17.634 1.00 95.38 293 LEU A O 1
ATOM 2275 N N . ALA A 1 294 ? 12.476 -5.107 18.069 1.00 96.25 294 ALA A N 1
ATOM 2276 C CA . ALA A 1 294 ? 12.473 -5.511 16.666 1.00 96.25 294 ALA A CA 1
ATOM 2277 C C . ALA A 1 294 ? 11.196 -5.050 15.977 1.00 96.25 294 ALA A C 1
ATOM 2279 O O . ALA A 1 294 ? 11.243 -4.544 14.858 1.00 96.25 294 ALA A O 1
ATOM 2280 N N . GLN A 1 295 ? 10.059 -5.155 16.665 1.00 97.44 295 GLN A N 1
ATOM 2281 C CA . GLN A 1 295 ? 8.796 -4.590 16.215 1.00 97.44 295 GLN A CA 1
ATOM 2282 C C . GLN A 1 295 ? 8.933 -3.078 16.033 1.00 97.44 295 GLN A C 1
ATOM 2284 O O . GLN A 1 295 ? 8.677 -2.581 14.938 1.00 97.44 295 GLN A O 1
ATOM 2289 N N . ALA A 1 296 ? 9.445 -2.361 17.036 1.00 96.38 296 ALA A N 1
ATOM 2290 C CA . ALA A 1 296 ? 9.633 -0.916 16.959 1.00 96.38 296 ALA A CA 1
ATOM 2291 C C . ALA A 1 296 ? 10.618 -0.498 15.849 1.00 96.38 296 ALA A C 1
ATOM 2293 O O . ALA A 1 296 ? 10.358 0.455 15.117 1.00 96.38 296 ALA A O 1
ATOM 2294 N N . SER A 1 297 ? 11.732 -1.214 15.679 1.00 95.81 297 SER A N 1
ATOM 2295 C CA . SER A 1 297 ? 12.701 -0.953 14.607 1.00 95.81 297 SER A CA 1
ATOM 2296 C C . SER A 1 297 ? 12.131 -1.271 13.224 1.00 95.81 297 SER A C 1
ATOM 2298 O O . SER A 1 297 ? 12.318 -0.478 12.302 1.00 95.81 297 SER A O 1
ATOM 2300 N N . SER A 1 298 ? 11.379 -2.368 13.082 1.00 97.56 298 SER A N 1
ATOM 2301 C CA . SER A 1 298 ? 10.703 -2.728 11.828 1.00 97.56 298 SER A CA 1
ATOM 2302 C C . SER A 1 298 ? 9.631 -1.708 11.426 1.00 97.56 298 SER A C 1
ATOM 2304 O O . SER A 1 298 ? 9.513 -1.383 10.245 1.00 97.56 298 SER A O 1
ATOM 2306 N N . ASP A 1 299 ? 8.891 -1.154 12.395 1.00 97.12 299 ASP A N 1
ATOM 2307 C CA . ASP A 1 299 ? 7.889 -0.115 12.153 1.00 97.12 299 ASP A CA 1
ATOM 2308 C C . ASP A 1 299 ? 8.530 1.237 11.812 1.00 97.12 299 ASP A C 1
ATOM 2310 O O . ASP A 1 299 ? 8.211 1.820 10.778 1.00 97.12 299 ASP A O 1
ATOM 2314 N N . ARG A 1 300 ? 9.489 1.730 12.607 1.00 95.00 300 ARG A N 1
ATOM 2315 C CA . ARG A 1 300 ? 10.173 3.006 12.310 1.00 95.00 300 ARG A CA 1
ATOM 2316 C C . ARG A 1 300 ? 10.939 2.956 10.991 1.00 95.00 300 ARG A C 1
ATOM 2318 O O . ARG A 1 300 ? 10.948 3.923 10.234 1.00 95.00 300 ARG A O 1
ATOM 2325 N N . GLY A 1 301 ? 11.592 1.827 10.724 1.00 94.19 301 GLY A N 1
ATOM 2326 C CA . GLY A 1 301 ? 12.364 1.594 9.510 1.00 94.19 301 GLY A CA 1
ATOM 2327 C C . GLY A 1 301 ? 11.514 1.238 8.292 1.00 94.19 301 GLY A C 1
ATOM 2328 O O . GLY A 1 301 ? 12.070 1.156 7.193 1.00 94.19 301 GLY A O 1
ATOM 2329 N N . LYS A 1 302 ? 10.202 0.996 8.464 1.00 96.50 302 LYS A N 1
ATOM 2330 C CA . LYS A 1 302 ? 9.306 0.433 7.439 1.00 96.50 302 LYS A CA 1
ATOM 2331 C C . LYS A 1 302 ? 10.010 -0.701 6.688 1.00 96.50 302 LYS A C 1
ATOM 2333 O O . LYS A 1 302 ? 10.211 -0.635 5.473 1.00 96.50 302 LYS A O 1
ATOM 2338 N N . CYS A 1 303 ? 10.519 -1.669 7.448 1.00 97.19 303 CYS A N 1
ATOM 2339 C CA . CYS A 1 303 ? 11.345 -2.774 6.966 1.00 97.19 303 CYS A CA 1
ATOM 2340 C C . CYS A 1 303 ? 10.895 -4.112 7.570 1.00 97.19 303 CYS A C 1
ATOM 2342 O O . CYS A 1 303 ? 10.074 -4.159 8.490 1.00 97.19 303 CYS A O 1
ATOM 2344 N N . ALA A 1 304 ? 11.448 -5.203 7.047 1.00 98.06 304 ALA A N 1
ATOM 2345 C CA . ALA A 1 304 ? 11.475 -6.473 7.752 1.00 98.06 304 ALA A CA 1
ATOM 2346 C C . ALA A 1 304 ? 12.735 -6.554 8.612 1.00 98.06 304 ALA A C 1
ATOM 2348 O O . ALA A 1 304 ? 13.821 -6.179 8.174 1.00 98.06 304 ALA A O 1
ATOM 2349 N N . TYR A 1 305 ? 12.583 -7.056 9.826 1.00 97.88 305 TYR A N 1
ATOM 2350 C CA . TYR A 1 305 ? 13.640 -7.230 10.799 1.00 97.88 305 TYR A CA 1
ATOM 2351 C C . TYR A 1 305 ? 13.743 -8.718 11.141 1.00 97.88 305 TYR A C 1
ATOM 2353 O O . TYR A 1 305 ? 12.813 -9.304 11.695 1.00 97.88 305 TYR A O 1
ATOM 2361 N N . VAL A 1 306 ? 14.859 -9.338 10.770 1.00 97.88 306 VAL A N 1
ATOM 2362 C CA . VAL A 1 306 ? 15.138 -10.765 10.953 1.00 97.88 306 VAL A CA 1
ATOM 2363 C C . VAL A 1 306 ? 16.091 -10.912 12.125 1.00 97.88 306 VAL A C 1
ATOM 2365 O O . VAL A 1 306 ? 17.203 -10.397 12.077 1.00 97.88 306 VAL A O 1
ATOM 2368 N N . TYR A 1 307 ? 15.667 -11.612 13.169 1.00 96.88 307 TYR A N 1
ATOM 2369 C CA . TYR A 1 307 ? 16.454 -11.820 14.378 1.00 96.88 307 TYR A CA 1
ATOM 2370 C C . TYR A 1 307 ? 16.747 -13.304 14.579 1.00 96.88 307 TYR A C 1
ATOM 2372 O O . TYR A 1 307 ? 15.835 -14.128 14.485 1.00 96.88 307 TYR A O 1
ATOM 2380 N N . VAL A 1 308 ? 17.999 -13.638 14.897 1.00 95.69 308 VAL A N 1
ATOM 2381 C CA . VAL A 1 308 ? 18.415 -14.999 15.265 1.00 95.69 308 VAL A CA 1
ATOM 2382 C C . VAL A 1 308 ? 19.359 -14.937 16.462 1.00 95.69 308 VAL A C 1
ATOM 2384 O O . VAL A 1 308 ? 20.400 -14.287 16.376 1.00 95.69 308 VAL A O 1
ATOM 2387 N N . ALA A 1 309 ? 19.004 -15.615 17.557 1.00 93.81 309 ALA A N 1
ATOM 2388 C CA . ALA A 1 309 ? 19.861 -15.841 18.719 1.00 93.81 309 ALA A CA 1
ATOM 2389 C C . ALA A 1 309 ? 20.524 -17.229 18.689 1.00 93.81 309 ALA A C 1
ATOM 2391 O O . ALA A 1 309 ? 19.998 -18.168 18.084 1.00 93.81 309 ALA A O 1
ATOM 2392 N N . ALA A 1 310 ? 21.649 -17.376 19.393 1.00 92.62 310 ALA A N 1
ATOM 2393 C CA . ALA A 1 310 ? 22.297 -18.669 19.572 1.00 92.62 310 ALA A CA 1
ATOM 2394 C C . ALA A 1 310 ? 21.443 -19.623 20.429 1.00 92.62 310 ALA A C 1
ATOM 2396 O O . ALA A 1 310 ? 20.551 -19.217 21.183 1.00 92.62 310 ALA A O 1
ATOM 2397 N N . GLY A 1 311 ? 21.714 -20.917 20.279 1.00 89.62 311 GLY A N 1
ATOM 2398 C CA . GLY A 1 311 ? 20.938 -22.006 20.863 1.00 89.62 311 GLY A CA 1
ATOM 2399 C C . GLY A 1 311 ? 21.820 -23.100 21.472 1.00 89.62 311 GLY A C 1
ATOM 2400 O O . GLY A 1 311 ? 22.917 -22.807 21.948 1.00 89.62 311 GLY A O 1
ATOM 2401 N N . PRO A 1 312 ? 21.351 -24.362 21.485 1.00 84.81 312 PRO A N 1
ATOM 2402 C CA . PRO A 1 312 ? 22.131 -25.494 21.981 1.00 84.81 312 PRO A CA 1
ATOM 2403 C C . PRO A 1 312 ? 23.502 -25.606 21.300 1.00 84.81 312 PRO A C 1
ATOM 2405 O O . PRO A 1 312 ? 23.597 -25.501 20.080 1.00 84.81 312 PRO A O 1
ATOM 2408 N N . GLY A 1 313 ? 24.547 -25.857 22.092 1.00 86.56 313 GLY A N 1
ATOM 2409 C CA . GLY A 1 313 ? 25.935 -25.989 21.626 1.00 86.56 313 GLY A CA 1
ATOM 2410 C C . GLY A 1 313 ? 26.870 -24.895 22.145 1.00 86.56 313 GLY A C 1
ATOM 2411 O O . GLY A 1 313 ? 28.079 -25.105 22.194 1.00 86.56 313 GLY A O 1
ATOM 2412 N N . GLU A 1 314 ? 26.320 -23.767 22.594 1.00 90.81 314 GLU A N 1
ATOM 2413 C CA . GLU A 1 314 ? 27.091 -22.712 23.252 1.00 90.81 314 GLU A CA 1
ATOM 2414 C C . GLU A 1 314 ? 27.555 -23.113 24.660 1.00 90.81 314 GLU A C 1
ATOM 2416 O O . GLU A 1 314 ? 26.909 -23.905 25.354 1.00 90.81 314 GLU A O 1
ATOM 2421 N N . SER A 1 315 ? 28.675 -22.531 25.101 1.00 91.00 315 SER A N 1
ATOM 2422 C CA . SER A 1 315 ? 29.229 -22.791 26.434 1.00 91.00 315 SER A CA 1
ATOM 2423 C C . SER A 1 315 ? 28.264 -22.351 27.536 1.00 91.00 315 SER A C 1
ATOM 2425 O O . SER A 1 315 ? 27.866 -21.186 27.599 1.00 91.00 315 SER A O 1
ATOM 2427 N N . SER A 1 316 ? 27.935 -23.276 28.441 1.00 88.88 316 SER A N 1
ATOM 2428 C CA . SER A 1 316 ? 27.006 -23.044 29.548 1.00 88.88 316 SER A CA 1
ATOM 2429 C C . SER A 1 316 ? 27.689 -22.842 30.904 1.00 88.88 316 SER A C 1
ATOM 2431 O O . SER A 1 316 ? 27.066 -23.092 31.934 1.00 88.88 316 SER A O 1
ATOM 2433 N N . THR A 1 317 ? 28.970 -22.455 30.926 1.00 91.44 317 THR A N 1
ATOM 2434 C CA . THR A 1 317 ? 29.715 -22.251 32.183 1.00 91.44 317 THR A CA 1
ATOM 2435 C C . THR A 1 317 ? 29.054 -21.183 33.057 1.00 91.44 317 THR A C 1
ATOM 2437 O O . THR A 1 317 ? 28.801 -21.437 34.229 1.00 91.44 317 THR A O 1
ATOM 2440 N N . ASP A 1 318 ? 28.716 -20.032 32.464 1.00 90.06 318 ASP A N 1
ATOM 2441 C CA . ASP A 1 318 ? 28.140 -18.876 33.175 1.00 90.06 318 ASP A CA 1
ATOM 2442 C C . ASP A 1 318 ? 26.834 -18.357 32.546 1.00 90.06 318 ASP A C 1
ATOM 2444 O O . ASP A 1 318 ? 26.180 -17.469 33.093 1.00 90.06 318 ASP A O 1
ATOM 2448 N N . LEU A 1 319 ? 26.453 -18.867 31.369 1.00 92.31 319 LEU A N 1
ATOM 2449 C CA . LEU A 1 319 ? 25.367 -18.335 30.543 1.00 92.31 319 LEU A CA 1
ATOM 2450 C C . LEU A 1 319 ? 24.450 -19.455 30.040 1.00 92.31 319 LEU A C 1
ATOM 2452 O O . LEU A 1 319 ? 24.842 -20.612 29.942 1.00 92.31 319 LEU A O 1
ATOM 2456 N N . ALA A 1 320 ? 23.221 -19.094 29.683 1.00 90.12 320 ALA A N 1
ATOM 2457 C CA . ALA A 1 320 ? 22.276 -19.972 28.998 1.00 90.12 320 ALA A CA 1
ATOM 2458 C C . ALA A 1 320 ? 21.820 -19.323 27.687 1.00 90.12 320 ALA A C 1
ATOM 2460 O O . ALA A 1 320 ? 21.913 -18.105 27.540 1.00 90.12 320 ALA A O 1
ATOM 2461 N N . PHE A 1 321 ? 21.301 -20.116 26.752 1.00 92.81 321 PHE A N 1
ATOM 2462 C CA . PHE A 1 321 ? 20.873 -19.668 25.423 1.00 92.81 321 PHE A CA 1
ATOM 2463 C C . PHE A 1 321 ? 19.521 -20.291 25.076 1.00 92.81 321 PHE A C 1
ATOM 2465 O O . PHE A 1 321 ? 19.274 -21.452 25.403 1.00 92.81 321 PHE A O 1
ATOM 2472 N N . ASP A 1 322 ? 18.626 -19.518 24.458 1.00 93.12 322 ASP A N 1
ATOM 2473 C CA . ASP A 1 322 ? 17.224 -19.906 24.263 1.00 93.12 322 ASP A CA 1
ATOM 2474 C C . ASP A 1 322 ? 16.815 -20.137 22.803 1.00 93.12 322 ASP A C 1
ATOM 2476 O O . ASP A 1 322 ? 15.639 -20.397 22.559 1.00 93.12 322 ASP A O 1
ATOM 2480 N N . ALA A 1 323 ? 17.752 -20.093 21.846 1.00 92.69 323 ALA A N 1
ATOM 2481 C CA . ALA A 1 323 ? 17.503 -20.363 20.422 1.00 92.69 323 ALA A CA 1
ATOM 2482 C C . ALA A 1 323 ? 16.340 -19.540 19.824 1.00 92.69 323 ALA A C 1
ATOM 2484 O O . ALA A 1 323 ? 15.608 -20.007 18.945 1.00 92.69 323 ALA A O 1
ATOM 2485 N N . ASP A 1 324 ? 16.130 -18.327 20.341 1.00 94.44 324 ASP A N 1
ATOM 2486 C CA . ASP A 1 324 ? 15.042 -17.449 19.916 1.00 94.44 324 ASP A CA 1
ATOM 2487 C C . ASP A 1 324 ? 15.352 -16.878 18.527 1.00 94.44 324 ASP A C 1
ATOM 2489 O O . ASP A 1 324 ? 16.383 -16.245 18.311 1.00 94.44 324 ASP A O 1
ATOM 2493 N N . ALA A 1 325 ? 14.457 -17.084 17.571 1.00 95.44 325 ALA A N 1
ATOM 2494 C CA . ALA A 1 325 ? 14.557 -16.515 16.238 1.00 95.44 325 ALA A CA 1
ATOM 2495 C C . ALA A 1 325 ? 13.170 -16.091 15.778 1.00 95.44 325 ALA A C 1
ATOM 2497 O O . ALA A 1 325 ? 12.182 -16.777 16.022 1.00 95.44 325 ALA A O 1
ATOM 2498 N N . PHE A 1 326 ? 13.067 -14.944 15.126 1.00 96.94 326 PHE A N 1
ATOM 2499 C CA . PHE A 1 326 ? 11.782 -14.436 14.667 1.00 96.94 326 PHE A CA 1
ATOM 2500 C C . PHE A 1 326 ? 11.970 -13.408 13.557 1.00 96.94 326 PHE A C 1
ATOM 2502 O O . PHE A 1 326 ? 13.050 -12.850 13.357 1.00 96.94 326 PHE A O 1
ATOM 2509 N N . VAL A 1 327 ? 10.887 -13.149 12.834 1.00 97.94 327 VAL A N 1
ATOM 2510 C CA . VAL A 1 327 ? 10.829 -12.112 11.805 1.00 97.94 327 VAL A CA 1
ATOM 2511 C C . VAL A 1 327 ? 9.739 -11.127 12.193 1.00 97.94 327 VAL A C 1
ATOM 2513 O O . VAL A 1 327 ? 8.593 -11.526 12.404 1.00 97.94 327 VAL A O 1
ATOM 2516 N N . ALA A 1 328 ? 10.089 -9.848 12.291 1.00 97.25 328 ALA A N 1
ATOM 2517 C CA . ALA A 1 328 ? 9.143 -8.751 12.441 1.00 97.25 328 ALA A CA 1
ATOM 2518 C C . ALA A 1 328 ? 9.016 -7.978 11.123 1.00 97.25 328 ALA A C 1
ATOM 2520 O O . ALA A 1 328 ? 10.002 -7.741 10.436 1.00 97.25 328 ALA A O 1
ATOM 2521 N N . GLU A 1 329 ? 7.810 -7.572 10.754 1.00 96.81 329 GLU A N 1
ATOM 2522 C CA . GLU A 1 329 ? 7.515 -6.825 9.535 1.00 96.81 329 GLU A CA 1
ATOM 2523 C C . GLU A 1 329 ? 6.571 -5.669 9.876 1.00 96.81 329 GLU A C 1
ATOM 2525 O O . GLU A 1 329 ? 5.421 -5.894 10.264 1.00 96.81 329 GLU A O 1
ATOM 2530 N N . ASN A 1 330 ? 7.050 -4.430 9.714 1.00 95.81 330 ASN A N 1
ATOM 2531 C CA . ASN A 1 330 ? 6.278 -3.204 9.954 1.00 95.81 330 ASN A CA 1
ATOM 2532 C C . ASN A 1 330 ? 5.484 -3.234 11.283 1.00 95.81 330 ASN A C 1
ATOM 2534 O O . ASN A 1 330 ? 4.258 -3.119 11.292 1.00 95.81 330 ASN A O 1
ATOM 2538 N N . GLY A 1 331 ? 6.177 -3.502 12.394 1.00 95.62 331 GLY A N 1
ATOM 2539 C CA . GLY A 1 331 ? 5.610 -3.497 13.749 1.00 95.62 331 GLY A CA 1
ATOM 2540 C C . GLY A 1 331 ? 5.041 -4.828 14.245 1.00 95.62 331 GLY A C 1
ATOM 2541 O O . GLY A 1 331 ? 4.719 -4.952 15.428 1.00 95.62 331 GLY A O 1
ATOM 2542 N N . ARG A 1 332 ? 4.931 -5.855 13.395 1.00 93.62 332 ARG A N 1
ATOM 2543 C CA . ARG A 1 332 ? 4.303 -7.137 13.763 1.00 93.62 332 ARG A CA 1
ATOM 2544 C C . ARG A 1 332 ? 5.266 -8.299 13.610 1.00 93.62 332 ARG A C 1
ATOM 2546 O O . ARG A 1 332 ? 5.932 -8.405 12.591 1.00 93.62 332 ARG A O 1
ATOM 2553 N N . VAL A 1 333 ? 5.297 -9.206 14.581 1.00 95.50 333 VAL A N 1
ATOM 2554 C CA . VAL A 1 333 ? 6.000 -10.486 14.427 1.00 95.50 333 VAL A CA 1
ATOM 2555 C C . VAL A 1 333 ? 5.189 -11.379 13.486 1.00 95.50 333 VAL A C 1
ATOM 2557 O O . VAL A 1 333 ? 4.022 -11.650 13.750 1.00 95.50 333 VAL A O 1
ATOM 2560 N N . VAL A 1 334 ? 5.792 -11.792 12.371 1.00 95.38 334 VAL A N 1
ATOM 2561 C CA . VAL A 1 334 ? 5.142 -12.593 11.315 1.00 95.38 334 VAL A CA 1
ATOM 2562 C C . VAL A 1 334 ? 5.537 -14.067 11.354 1.00 95.38 334 VAL A C 1
ATOM 2564 O O . VAL A 1 334 ? 4.816 -14.906 10.826 1.00 95.38 334 VAL A O 1
ATOM 2567 N N . ALA A 1 335 ? 6.662 -14.390 11.989 1.00 95.44 335 ALA A N 1
ATOM 2568 C CA . ALA A 1 335 ? 7.093 -15.758 12.242 1.00 95.44 335 ALA A CA 1
ATOM 2569 C C . ALA A 1 335 ? 7.980 -15.799 13.488 1.00 95.44 335 ALA A C 1
ATOM 2571 O O . ALA A 1 335 ? 8.668 -14.825 13.797 1.00 95.44 335 ALA A O 1
ATOM 2572 N N . SER A 1 336 ? 7.968 -16.912 14.215 1.00 96.19 336 SER A N 1
ATOM 2573 C CA . SER A 1 336 ? 8.804 -17.133 15.399 1.00 96.19 336 SER A CA 1
ATOM 2574 C C . SER A 1 336 ? 9.222 -18.593 15.499 1.00 96.19 336 SER A C 1
ATOM 2576 O O . SER A 1 336 ? 8.520 -19.484 15.026 1.00 96.19 336 SER A O 1
ATOM 2578 N N . SER A 1 337 ? 10.377 -18.811 16.110 1.00 95.38 337 SER A N 1
ATOM 2579 C CA . SER A 1 337 ? 10.936 -20.107 16.455 1.00 95.38 337 SER A CA 1
ATOM 2580 C C . SER A 1 337 ? 10.332 -20.620 17.764 1.00 95.38 337 SER A C 1
ATOM 2582 O O . SER A 1 337 ? 9.676 -19.876 18.501 1.00 95.38 337 SER A O 1
ATOM 2584 N N . THR A 1 338 ? 10.575 -21.894 18.075 1.00 95.38 338 THR A N 1
ATOM 2585 C CA . THR A 1 338 ? 10.280 -22.418 19.413 1.00 95.38 338 THR A CA 1
ATOM 2586 C C . THR A 1 338 ? 11.477 -22.144 20.317 1.00 95.38 338 THR A C 1
ATOM 2588 O O . THR A 1 338 ? 12.583 -22.627 20.063 1.00 95.38 338 THR A O 1
ATOM 2591 N N . ARG A 1 339 ? 11.270 -21.360 21.380 1.00 93.38 339 ARG A N 1
ATOM 2592 C CA . ARG A 1 339 ? 12.320 -21.068 22.368 1.00 93.38 339 ARG A CA 1
ATOM 2593 C C . ARG A 1 339 ? 12.704 -22.328 23.142 1.00 93.38 339 ARG A C 1
ATOM 2595 O O . ARG A 1 339 ? 11.863 -23.185 23.398 1.00 93.38 339 ARG A O 1
ATOM 2602 N N . PHE A 1 340 ? 13.973 -22.415 23.532 1.00 93.12 340 PHE A N 1
ATOM 2603 C CA . PHE A 1 340 ? 14.582 -23.562 24.217 1.00 93.12 340 PHE A CA 1
ATOM 2604 C C . PHE A 1 340 ? 14.456 -24.892 23.457 1.00 93.12 340 PHE A C 1
ATOM 2606 O O . PHE A 1 340 ? 14.524 -25.965 24.064 1.00 93.12 340 PHE A O 1
ATOM 2613 N N . ALA A 1 341 ? 14.294 -24.842 22.130 1.00 91.44 341 ALA A N 1
ATOM 2614 C CA . ALA A 1 341 ? 14.391 -26.034 21.302 1.00 91.44 341 ALA A CA 1
ATOM 2615 C C . ALA A 1 341 ? 15.759 -26.701 21.508 1.00 91.44 341 ALA A C 1
ATOM 2617 O O . ALA A 1 341 ? 16.788 -26.029 21.580 1.00 91.44 341 ALA A O 1
ATOM 2618 N N . ARG A 1 342 ? 15.767 -28.033 21.615 1.00 88.56 3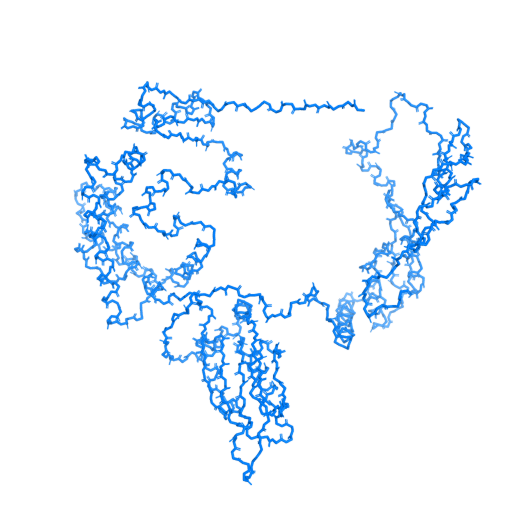42 ARG A N 1
ATOM 2619 C CA . ARG A 1 342 ? 16.992 -28.819 21.850 1.00 88.56 342 ARG A CA 1
ATOM 2620 C C . ARG A 1 342 ? 17.733 -29.192 20.566 1.00 88.56 342 ARG A C 1
ATOM 2622 O O . ARG A 1 342 ? 18.842 -29.706 20.646 1.00 88.56 342 ARG A O 1
ATOM 2629 N N . HIS A 1 343 ? 17.122 -28.947 19.412 1.00 89.88 343 HIS A N 1
ATOM 2630 C CA . HIS A 1 343 ? 17.665 -29.229 18.089 1.00 89.88 343 HIS A CA 1
ATOM 2631 C C . HIS A 1 343 ? 17.643 -27.966 17.222 1.00 89.88 343 HIS A C 1
ATOM 2633 O O . HIS A 1 343 ? 16.962 -26.986 17.535 1.00 89.88 343 HIS A O 1
ATOM 2639 N N . GLU A 1 344 ? 18.380 -28.006 16.116 1.00 88.94 344 GLU A N 1
ATOM 2640 C CA . GLU A 1 344 ? 18.369 -26.962 15.094 1.00 88.94 344 GLU A CA 1
ATOM 2641 C C . GLU A 1 344 ? 16.966 -26.728 14.516 1.00 88.94 344 GLU A C 1
ATOM 2643 O O . GLU A 1 344 ? 16.124 -27.628 14.454 1.00 88.94 344 GLU A O 1
ATOM 2648 N N . GLN A 1 345 ? 16.705 -25.486 14.115 1.00 92.06 345 GLN A N 1
ATOM 2649 C CA . GLN A 1 345 ? 15.428 -25.067 13.552 1.00 92.06 345 GLN A CA 1
ATOM 2650 C C . GLN A 1 345 ? 15.640 -23.993 12.488 1.00 92.06 345 GLN A C 1
ATOM 2652 O O . GLN A 1 345 ? 16.515 -23.137 12.614 1.00 92.06 345 GLN A O 1
ATOM 2657 N N . LEU A 1 346 ? 14.806 -24.029 11.449 1.00 91.50 346 LEU A N 1
ATOM 2658 C CA . LEU A 1 346 ? 14.774 -23.032 10.387 1.00 91.50 346 LEU A CA 1
ATOM 2659 C C . LEU A 1 346 ? 13.384 -22.403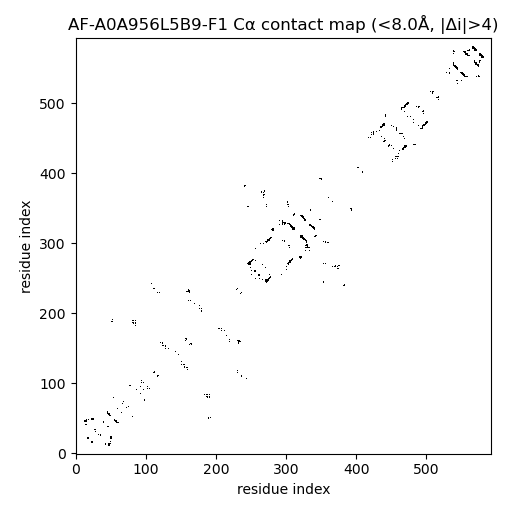 10.340 1.00 91.50 346 LEU A C 1
ATOM 2661 O O . LEU A 1 346 ? 12.405 -23.064 9.999 1.00 91.50 346 LEU A O 1
ATOM 2665 N N . VAL A 1 347 ? 13.309 -21.110 10.645 1.00 91.88 347 VAL A N 1
ATOM 2666 C CA . VAL A 1 347 ? 12.087 -20.319 10.474 1.00 91.88 347 VAL A CA 1
ATOM 2667 C C . VAL A 1 347 ? 12.144 -19.639 9.112 1.00 91.88 347 VAL A C 1
ATOM 2669 O O . VAL A 1 347 ? 13.113 -18.956 8.790 1.00 91.88 347 VAL A O 1
ATOM 2672 N N . SER A 1 348 ? 11.101 -19.818 8.305 1.00 92.19 348 SER A N 1
ATOM 2673 C CA . SER A 1 348 ? 10.992 -19.201 6.980 1.00 92.19 348 SER A CA 1
ATOM 2674 C C . SER A 1 348 ? 9.609 -18.596 6.791 1.00 92.19 348 SER A C 1
ATOM 2676 O O . SER A 1 348 ? 8.617 -19.237 7.134 1.00 92.19 348 SER A O 1
ATOM 2678 N N . VAL A 1 349 ? 9.554 -17.394 6.228 1.00 94.00 349 VAL A N 1
ATOM 2679 C CA . VAL A 1 349 ? 8.321 -16.645 5.967 1.00 94.00 349 VAL A CA 1
ATOM 2680 C C . VAL A 1 349 ? 8.533 -15.753 4.751 1.00 94.00 349 VAL A C 1
ATOM 2682 O O . VAL A 1 349 ? 9.638 -15.244 4.547 1.00 94.00 349 VAL A O 1
ATOM 2685 N N . ASP A 1 350 ? 7.479 -15.551 3.966 1.00 93.06 350 ASP A N 1
ATOM 2686 C CA . ASP A 1 350 ? 7.512 -14.623 2.841 1.00 93.06 350 ASP A CA 1
ATOM 2687 C C . ASP A 1 350 ? 7.189 -13.196 3.308 1.00 93.06 350 ASP A C 1
ATOM 2689 O O . ASP A 1 350 ? 6.107 -12.897 3.836 1.00 93.06 350 ASP A O 1
ATOM 2693 N N . VAL A 1 351 ? 8.166 -12.309 3.111 1.00 93.31 351 VAL A N 1
ATOM 2694 C CA . VAL A 1 351 ? 8.081 -10.881 3.433 1.00 93.31 351 VAL A CA 1
ATOM 2695 C C . VAL A 1 351 ? 7.521 -10.119 2.241 1.00 93.31 351 VAL A C 1
ATOM 2697 O O . VAL A 1 351 ? 8.037 -10.214 1.127 1.00 93.31 351 VAL A O 1
ATOM 2700 N N . ASP A 1 352 ? 6.515 -9.286 2.493 1.00 93.00 352 ASP A N 1
ATOM 2701 C CA . ASP A 1 352 ? 5.943 -8.423 1.463 1.00 93.00 352 ASP A CA 1
ATOM 2702 C C . ASP A 1 352 ? 6.761 -7.129 1.324 1.00 93.00 352 ASP A C 1
ATOM 2704 O O . ASP A 1 352 ? 6.500 -6.104 1.959 1.00 93.00 352 ASP A O 1
ATOM 2708 N N . LEU A 1 353 ? 7.798 -7.184 0.484 1.00 91.38 353 LEU A N 1
ATOM 2709 C CA . LEU A 1 353 ? 8.671 -6.039 0.222 1.00 91.38 353 LEU A CA 1
ATOM 2710 C C . LEU A 1 353 ? 7.939 -4.896 -0.499 1.00 91.38 353 LEU A C 1
ATOM 2712 O O . LEU A 1 353 ? 8.329 -3.736 -0.359 1.00 91.38 353 LEU A O 1
ATOM 2716 N N . GLU A 1 354 ? 6.889 -5.193 -1.269 1.00 90.19 354 GLU A N 1
ATOM 2717 C CA . GLU A 1 354 ? 6.116 -4.166 -1.971 1.00 90.19 354 GLU A CA 1
ATOM 2718 C C . GLU A 1 354 ? 5.263 -3.361 -0.995 1.00 90.19 354 GLU A C 1
ATOM 2720 O O . GLU A 1 354 ? 5.244 -2.129 -1.076 1.00 90.19 354 GLU A O 1
ATOM 2725 N N . ARG A 1 355 ? 4.651 -4.030 -0.010 1.00 91.50 355 ARG A N 1
ATOM 2726 C CA . ARG A 1 355 ? 3.978 -3.378 1.118 1.00 91.50 355 ARG A CA 1
ATOM 2727 C C . ARG A 1 355 ? 4.928 -2.448 1.860 1.00 91.50 355 ARG A C 1
ATOM 2729 O O . ARG A 1 355 ? 4.587 -1.290 2.074 1.00 91.50 355 ARG A O 1
ATOM 2736 N N . LEU A 1 356 ? 6.138 -2.903 2.189 1.00 94.19 356 LEU A N 1
ATOM 2737 C CA . LEU A 1 356 ? 7.135 -2.073 2.879 1.00 94.19 356 LEU A CA 1
ATOM 2738 C C . LEU A 1 356 ? 7.518 -0.824 2.071 1.00 94.19 356 LEU A C 1
ATOM 2740 O O . LEU A 1 356 ? 7.603 0.276 2.618 1.00 94.19 356 LEU A O 1
ATOM 2744 N N . LEU A 1 357 ? 7.703 -0.961 0.756 1.00 90.69 357 LEU A N 1
ATOM 2745 C CA . LEU A 1 357 ? 7.959 0.188 -0.114 1.00 90.69 357 LEU A CA 1
ATOM 2746 C C . LEU A 1 357 ? 6.756 1.135 -0.190 1.00 90.69 357 LEU A C 1
ATOM 2748 O O . LEU A 1 357 ? 6.942 2.352 -0.154 1.00 90.69 357 LEU A O 1
ATOM 2752 N N . ARG A 1 358 ? 5.528 0.609 -0.259 1.00 90.56 358 ARG A N 1
ATOM 2753 C CA . ARG A 1 358 ? 4.307 1.425 -0.243 1.00 90.56 358 ARG A CA 1
ATOM 2754 C C . ARG A 1 358 ? 4.188 2.225 1.051 1.00 90.56 358 ARG A C 1
ATOM 2756 O O . ARG A 1 358 ? 3.910 3.419 0.986 1.00 90.56 358 ARG A O 1
ATOM 2763 N N . GLU A 1 359 ? 4.457 1.606 2.194 1.00 93.69 359 GLU A N 1
ATOM 2764 C CA . GLU A 1 359 ? 4.464 2.270 3.502 1.00 93.69 359 GLU A CA 1
ATOM 2765 C C . GLU A 1 359 ? 5.473 3.424 3.554 1.00 93.69 359 GLU A C 1
ATOM 2767 O O . GLU A 1 359 ? 5.148 4.509 4.036 1.00 93.69 359 GLU A O 1
ATOM 2772 N N . ARG A 1 360 ? 6.670 3.244 2.977 1.00 92.62 360 ARG A N 1
ATOM 2773 C CA . ARG A 1 360 ? 7.674 4.318 2.848 1.00 92.62 360 ARG A CA 1
ATOM 2774 C C . ARG A 1 360 ? 7.221 5.462 1.946 1.00 92.62 360 ARG A C 1
ATOM 2776 O O . ARG A 1 360 ? 7.577 6.605 2.204 1.00 92.62 360 ARG A O 1
ATOM 2783 N N . ILE A 1 361 ? 6.466 5.163 0.887 1.00 86.06 361 ILE A N 1
ATOM 2784 C CA . ILE A 1 361 ? 5.930 6.174 -0.037 1.00 86.06 361 ILE A CA 1
ATOM 2785 C C . ILE A 1 361 ? 4.830 6.998 0.639 1.00 86.06 361 ILE A C 1
ATOM 2787 O O . ILE A 1 361 ? 4.785 8.213 0.467 1.00 86.06 361 ILE A O 1
ATOM 2791 N N . VAL A 1 362 ? 3.938 6.344 1.387 1.00 90.50 362 VAL A N 1
ATOM 2792 C CA . VAL A 1 362 ? 2.801 7.005 2.049 1.00 90.50 362 VAL A CA 1
ATOM 2793 C C . VAL A 1 362 ? 3.247 7.757 3.308 1.00 90.50 362 VAL A C 1
ATOM 2795 O O . VAL A 1 362 ? 2.723 8.828 3.602 1.00 90.50 362 VAL A O 1
ATOM 2798 N N . THR A 1 363 ? 4.257 7.251 4.018 1.00 91.25 363 THR A N 1
ATOM 2799 C CA . THR A 1 363 ? 4.841 7.909 5.195 1.00 91.25 363 THR A CA 1
ATOM 2800 C C . THR A 1 363 ? 5.831 8.990 4.755 1.00 91.25 363 THR A C 1
ATOM 2802 O O . THR A 1 363 ? 7.042 8.778 4.740 1.00 91.25 363 THR A O 1
ATOM 2805 N N . THR A 1 364 ? 5.338 10.173 4.388 1.00 90.00 364 THR A N 1
ATOM 2806 C CA . THR A 1 364 ? 6.175 11.273 3.864 1.00 90.00 364 THR A CA 1
ATOM 2807 C C . THR A 1 364 ? 7.319 11.671 4.804 1.00 90.00 364 THR A C 1
ATOM 2809 O O . THR A 1 364 ? 8.434 11.922 4.341 1.00 90.00 364 THR A O 1
ATOM 2812 N N . THR A 1 365 ? 7.082 11.619 6.117 1.00 92.25 365 THR A N 1
ATOM 2813 C CA . THR A 1 365 ? 8.073 11.906 7.166 1.00 92.25 365 THR A CA 1
ATOM 2814 C C . THR A 1 365 ? 9.246 10.922 7.183 1.00 92.25 365 THR A C 1
ATOM 2816 O O . THR A 1 365 ? 10.358 11.304 7.549 1.00 92.25 365 THR A O 1
ATOM 2819 N N . PHE A 1 366 ? 9.054 9.678 6.724 1.00 90.94 366 PHE A N 1
ATOM 2820 C CA . PHE A 1 366 ? 10.160 8.743 6.498 1.00 90.94 366 PHE A CA 1
ATOM 2821 C C . PHE A 1 366 ? 11.087 9.274 5.397 1.00 90.94 366 PHE A C 1
ATOM 2823 O O . PHE A 1 366 ? 12.307 9.271 5.552 1.00 90.94 366 PHE A O 1
ATOM 2830 N N . GLY A 1 367 ? 10.509 9.776 4.301 1.00 85.50 367 GLY A N 1
ATOM 2831 C CA . GLY A 1 367 ? 11.252 10.390 3.201 1.00 85.50 367 GLY A CA 1
ATOM 2832 C C . GLY A 1 367 ? 11.997 11.664 3.611 1.00 85.50 367 GLY A C 1
ATOM 2833 O O . GLY A 1 367 ? 13.137 11.859 3.188 1.00 85.50 367 GLY A O 1
ATOM 2834 N N . ASP A 1 368 ? 11.392 12.505 4.454 1.00 86.69 368 ASP A N 1
ATOM 2835 C CA . ASP A 1 368 ? 12.050 13.689 5.030 1.00 86.69 368 ASP A CA 1
ATOM 2836 C C . ASP A 1 368 ? 13.255 13.304 5.895 1.00 86.69 368 ASP A C 1
ATOM 2838 O O . ASP A 1 368 ? 14.362 13.803 5.680 1.00 86.69 368 ASP A O 1
ATOM 2842 N N . CYS A 1 369 ? 13.064 12.354 6.815 1.00 88.62 369 CYS A N 1
ATOM 2843 C CA . CYS A 1 369 ? 14.130 11.824 7.664 1.00 88.62 369 CYS A CA 1
ATOM 2844 C C . CYS A 1 369 ? 15.264 11.219 6.824 1.00 88.62 369 CYS A C 1
ATOM 2846 O O . CYS A 1 369 ? 16.442 11.484 7.071 1.00 88.62 369 CYS A O 1
ATOM 2848 N N . ALA A 1 370 ? 14.919 10.471 5.773 1.00 86.44 370 ALA A N 1
ATOM 2849 C CA . ALA A 1 370 ? 15.906 9.883 4.884 1.00 86.44 370 ALA A CA 1
ATOM 2850 C C . ALA A 1 370 ? 16.738 10.934 4.145 1.00 86.44 370 ALA A C 1
ATOM 2852 O O . ALA A 1 370 ? 17.950 10.776 4.046 1.00 86.44 370 ALA A O 1
ATOM 2853 N N . ARG A 1 371 ? 16.132 12.037 3.688 1.00 83.94 371 ARG A N 1
ATOM 2854 C CA . ARG A 1 371 ? 16.876 13.154 3.081 1.00 83.94 371 ARG A CA 1
ATOM 2855 C C . ARG A 1 371 ? 17.809 13.844 4.075 1.00 83.94 371 ARG A C 1
ATOM 2857 O O . ARG A 1 371 ? 18.935 14.166 3.711 1.00 83.94 371 ARG A O 1
ATOM 2864 N N . ALA A 1 372 ? 17.356 14.055 5.310 1.00 88.44 372 ALA A N 1
ATOM 2865 C CA . ALA A 1 372 ? 18.124 14.760 6.336 1.00 88.44 372 ALA A CA 1
ATOM 2866 C C . ALA A 1 372 ? 19.288 13.932 6.913 1.00 88.44 372 ALA A C 1
ATOM 2868 O O . ALA A 1 372 ? 20.317 14.493 7.287 1.00 88.44 372 ALA A O 1
ATOM 2869 N N . HIS A 1 373 ? 19.141 12.606 6.981 1.00 84.50 373 HIS A N 1
ATOM 2870 C CA . HIS A 1 373 ? 20.073 11.720 7.688 1.00 84.50 373 HIS A CA 1
ATOM 2871 C C . HIS A 1 373 ? 20.725 10.652 6.796 1.00 84.50 373 HIS A C 1
ATOM 2873 O O . HIS A 1 373 ? 21.356 9.722 7.309 1.00 84.50 373 HIS A O 1
ATOM 2879 N N . ALA A 1 374 ? 20.605 10.767 5.469 1.00 74.31 374 ALA A N 1
ATOM 2880 C CA . ALA A 1 374 ? 21.248 9.850 4.533 1.00 74.31 374 ALA A CA 1
ATOM 2881 C C . ALA A 1 374 ? 22.767 9.815 4.748 1.00 74.31 374 ALA A C 1
ATOM 2883 O O . ALA A 1 374 ? 23.470 10.817 4.611 1.00 74.31 374 ALA A O 1
ATOM 2884 N N . ARG A 1 375 ? 23.292 8.620 5.031 1.00 83.88 375 ARG A N 1
ATOM 2885 C CA . ARG A 1 375 ? 24.734 8.349 5.062 1.00 83.88 375 ARG A CA 1
ATOM 2886 C C . ARG A 1 375 ? 25.136 7.587 3.807 1.00 83.88 375 ARG A C 1
ATOM 2888 O O . ARG A 1 375 ? 24.338 6.864 3.210 1.00 83.88 375 ARG A O 1
ATOM 2895 N N . ARG A 1 376 ? 26.400 7.720 3.408 1.00 84.44 376 ARG A N 1
ATOM 2896 C CA . ARG A 1 376 ? 26.936 6.980 2.264 1.00 84.44 376 ARG A CA 1
ATOM 2897 C C . ARG A 1 376 ? 27.182 5.523 2.660 1.00 84.44 376 ARG A C 1
ATOM 2899 O O . ARG A 1 376 ? 28.092 5.240 3.432 1.00 84.44 376 ARG A O 1
ATOM 2906 N N . PHE A 1 377 ? 26.406 4.606 2.090 1.00 87.62 377 PHE A N 1
ATOM 2907 C CA . PHE A 1 377 ? 26.629 3.163 2.197 1.00 87.62 377 PHE A CA 1
ATOM 2908 C C . PHE A 1 377 ? 27.237 2.610 0.907 1.00 87.62 377 PHE A C 1
ATOM 2910 O O . PHE A 1 377 ? 26.911 3.057 -0.194 1.00 87.62 377 PHE A O 1
ATOM 2917 N N . ARG A 1 378 ? 28.114 1.609 1.037 1.00 89.50 378 ARG A N 1
ATOM 2918 C CA . ARG A 1 378 ? 28.555 0.797 -0.104 1.00 89.50 378 ARG A CA 1
ATOM 2919 C C . ARG A 1 378 ? 27.458 -0.220 -0.410 1.00 89.50 378 ARG A C 1
ATOM 2921 O O . ARG A 1 378 ? 27.093 -0.989 0.472 1.00 89.50 378 ARG A O 1
ATOM 2928 N N . ARG A 1 379 ? 26.943 -0.221 -1.639 1.00 85.56 379 ARG A N 1
ATOM 2929 C CA . ARG A 1 379 ? 25.979 -1.224 -2.109 1.00 85.56 379 ARG A CA 1
ATOM 2930 C C . ARG A 1 379 ? 26.730 -2.337 -2.826 1.00 85.56 379 ARG A C 1
ATOM 2932 O O . ARG A 1 379 ? 27.461 -2.062 -3.773 1.00 85.56 379 ARG A O 1
ATOM 2939 N N . ILE A 1 380 ? 26.558 -3.565 -2.351 1.00 86.50 380 ILE A N 1
ATOM 2940 C CA . ILE A 1 380 ? 27.159 -4.761 -2.942 1.00 86.50 380 ILE A CA 1
ATOM 2941 C C . ILE A 1 380 ? 26.044 -5.474 -3.714 1.00 86.50 380 ILE A C 1
ATOM 2943 O O . ILE A 1 380 ? 25.131 -6.001 -3.078 1.00 86.50 380 ILE A O 1
ATOM 2947 N N . PRO A 1 381 ? 26.052 -5.438 -5.057 1.00 81.31 381 PRO A N 1
ATOM 2948 C CA . PRO A 1 381 ? 25.045 -6.136 -5.840 1.00 81.31 381 PRO A CA 1
ATOM 2949 C C . PRO A 1 381 ? 25.249 -7.648 -5.725 1.00 81.31 381 PRO A C 1
ATOM 2951 O O . PRO A 1 381 ? 26.378 -8.138 -5.722 1.00 81.31 381 PRO A O 1
ATOM 2954 N N . PHE A 1 382 ? 24.146 -8.382 -5.669 1.00 77.75 382 PHE A N 1
ATOM 2955 C CA . PHE A 1 382 ? 24.125 -9.835 -5.775 1.00 77.75 382 PHE A CA 1
ATOM 2956 C C . PHE A 1 382 ? 22.970 -10.246 -6.688 1.00 77.75 382 PHE A C 1
ATOM 2958 O O . PHE A 1 382 ? 21.975 -9.529 -6.803 1.00 77.75 382 PHE A O 1
ATOM 2965 N N . VAL A 1 383 ? 23.116 -11.388 -7.355 1.00 73.56 383 VAL A N 1
ATOM 2966 C CA . VAL A 1 383 ? 22.092 -11.950 -8.242 1.00 73.56 383 VAL A CA 1
ATOM 2967 C C . VAL A 1 383 ? 21.476 -13.148 -7.531 1.00 73.56 383 VAL A C 1
ATOM 2969 O O . VAL A 1 383 ? 22.195 -14.044 -7.087 1.00 73.56 383 VAL A O 1
ATOM 2972 N N . GLY A 1 384 ? 20.152 -13.136 -7.370 1.00 64.81 384 GLY A N 1
ATOM 2973 C CA . GLY A 1 384 ? 19.417 -14.296 -6.873 1.00 64.81 384 GLY A CA 1
ATOM 2974 C C . GLY A 1 384 ? 19.403 -15.400 -7.928 1.00 64.81 384 GLY A C 1
ATOM 2975 O O . GLY A 1 384 ? 19.354 -15.114 -9.118 1.00 64.81 384 GLY A O 1
ATOM 2976 N N . GLN A 1 385 ? 19.458 -16.662 -7.509 1.00 62.25 385 GLN A N 1
ATOM 2977 C CA . GLN A 1 385 ? 19.250 -17.776 -8.435 1.00 62.25 385 GLN A CA 1
ATOM 2978 C C . GLN A 1 385 ? 17.771 -17.850 -8.834 1.00 62.25 385 GLN A C 1
ATOM 2980 O O . GLN A 1 385 ? 16.900 -17.614 -7.990 1.00 62.25 385 GLN A O 1
ATOM 2985 N N . ASP A 1 386 ? 17.499 -18.209 -10.092 1.00 54.16 386 ASP A N 1
ATOM 2986 C CA . ASP A 1 386 ? 16.148 -18.523 -10.559 1.00 54.16 386 ASP A CA 1
ATOM 2987 C C . ASP A 1 386 ? 15.520 -19.568 -9.629 1.00 54.16 386 ASP A C 1
ATOM 2989 O O . ASP A 1 386 ? 16.073 -20.649 -9.406 1.00 54.16 386 ASP A O 1
ATOM 2993 N N . ARG A 1 387 ? 14.370 -19.229 -9.043 1.00 59.38 387 ARG A N 1
ATOM 2994 C CA . ARG A 1 387 ? 13.645 -20.112 -8.132 1.00 59.38 387 ARG A CA 1
ATOM 2995 C C . ARG A 1 387 ? 12.304 -20.503 -8.727 1.00 59.38 387 ARG A C 1
ATOM 2997 O O . ARG A 1 387 ? 11.518 -19.655 -9.136 1.00 59.38 387 ARG A O 1
ATOM 3004 N N . ILE A 1 388 ? 12.035 -21.805 -8.669 1.00 54.69 388 ILE A N 1
ATOM 3005 C CA . ILE A 1 388 ? 10.684 -22.366 -8.618 1.00 54.69 388 ILE A CA 1
ATOM 3006 C C . ILE A 1 388 ? 9.938 -21.600 -7.522 1.00 54.69 388 ILE A C 1
ATOM 3008 O O . ILE A 1 388 ? 10.405 -21.593 -6.384 1.00 54.69 388 ILE A O 1
ATOM 3012 N N . VAL A 1 389 ? 8.837 -20.926 -7.867 1.00 63.19 389 VAL A N 1
ATOM 3013 C CA . VAL A 1 389 ? 8.017 -20.171 -6.910 1.00 63.19 389 VAL A CA 1
ATOM 3014 C C . VAL A 1 389 ? 7.351 -21.191 -5.979 1.00 63.19 389 VAL A C 1
ATOM 3016 O O . VAL A 1 389 ? 6.456 -21.911 -6.425 1.00 63.19 389 VAL A O 1
ATOM 3019 N N . PRO A 1 390 ? 7.800 -21.332 -4.718 1.00 68.44 390 PRO A N 1
ATOM 3020 C CA . PRO A 1 390 ? 7.120 -22.199 -3.771 1.00 68.44 390 PRO A CA 1
ATOM 3021 C C . PRO A 1 390 ? 5.750 -21.595 -3.418 1.00 68.44 390 PRO A C 1
ATOM 3023 O O . PRO A 1 390 ? 5.531 -20.400 -3.636 1.00 68.44 390 PRO A O 1
ATOM 3026 N N . PRO A 1 391 ? 4.820 -22.385 -2.854 1.00 82.88 391 PRO A N 1
ATOM 3027 C CA . PRO A 1 391 ? 3.584 -21.829 -2.315 1.00 82.88 391 PRO A CA 1
ATOM 3028 C C . PRO A 1 391 ? 3.898 -20.771 -1.249 1.00 82.88 391 PRO A C 1
ATOM 3030 O O . PRO A 1 391 ? 4.833 -20.936 -0.460 1.00 82.88 391 PRO A O 1
ATOM 3033 N N . LEU A 1 392 ? 3.101 -19.699 -1.242 1.00 89.12 392 LEU A N 1
ATOM 3034 C CA . LEU A 1 392 ? 3.259 -18.547 -0.356 1.00 89.12 392 LEU A CA 1
ATOM 3035 C C . LEU A 1 392 ? 3.287 -18.983 1.120 1.00 89.12 392 LEU A C 1
ATOM 3037 O O . LEU A 1 392 ? 2.299 -19.482 1.656 1.00 89.12 392 LEU A O 1
ATOM 3041 N N . ARG A 1 393 ? 4.406 -18.736 1.802 1.00 90.38 393 ARG A N 1
ATOM 3042 C CA . ARG A 1 393 ? 4.618 -18.989 3.235 1.00 90.38 393 ARG A CA 1
ATOM 3043 C C . ARG A 1 393 ? 4.233 -17.765 4.050 1.00 90.38 393 ARG A C 1
ATOM 3045 O O . ARG A 1 393 ? 5.074 -17.130 4.689 1.00 90.38 393 ARG A O 1
ATOM 3052 N N . ARG A 1 394 ? 2.953 -17.405 3.997 1.00 89.25 394 ARG A N 1
ATOM 3053 C CA . ARG A 1 394 ? 2.408 -16.245 4.705 1.00 89.25 394 ARG A CA 1
ATOM 3054 C C . ARG A 1 394 ? 0.931 -16.444 5.010 1.00 89.25 394 ARG A C 1
ATOM 3056 O O . ARG A 1 394 ? 0.166 -16.832 4.134 1.00 89.25 394 ARG A O 1
ATOM 3063 N N . SER A 1 395 ? 0.522 -16.094 6.227 1.00 87.06 395 SER A N 1
ATOM 3064 C CA . SER A 1 395 ? -0.898 -15.950 6.546 1.00 87.06 395 SER A CA 1
ATOM 3065 C C . SER A 1 395 ? -1.412 -14.615 6.004 1.00 87.06 395 SER A C 1
ATOM 3067 O O . SER A 1 395 ? -0.933 -13.548 6.397 1.00 87.06 395 SER A O 1
ATOM 3069 N N . VAL A 1 396 ? -2.363 -14.674 5.073 1.00 88.94 396 VAL A N 1
ATOM 3070 C CA . VAL A 1 396 ? -3.040 -13.499 4.511 1.00 88.94 396 VAL A CA 1
ATOM 3071 C C . VAL A 1 396 ? -4.483 -13.500 5.023 1.00 88.94 396 VAL A C 1
ATOM 3073 O O . VAL A 1 396 ? -5.232 -14.425 4.701 1.00 88.94 396 VAL A O 1
ATOM 3076 N N . PRO A 1 397 ? -4.898 -12.507 5.833 1.00 85.88 397 PRO A N 1
ATOM 3077 C CA . PRO A 1 397 ? -6.244 -12.485 6.393 1.00 85.88 397 PRO A CA 1
ATOM 3078 C C . PRO A 1 397 ? -7.289 -12.281 5.290 1.00 85.88 397 PRO A C 1
ATOM 3080 O O . PRO A 1 397 ? -7.158 -11.370 4.472 1.00 85.88 397 PRO A O 1
ATOM 3083 N N . ARG A 1 398 ? -8.362 -13.085 5.311 1.00 89.44 398 ARG A N 1
ATOM 3084 C CA . ARG A 1 398 ? -9.511 -12.938 4.392 1.00 89.44 398 ARG A CA 1
ATOM 3085 C C . ARG A 1 398 ? -10.227 -11.596 4.569 1.00 89.44 398 ARG A C 1
ATOM 3087 O O . ARG A 1 398 ? -10.702 -11.019 3.598 1.00 89.44 398 ARG A O 1
ATOM 3094 N N . HIS A 1 399 ? -10.255 -11.088 5.803 1.00 90.38 399 HIS A N 1
ATOM 3095 C CA . HIS A 1 399 ? -10.876 -9.817 6.166 1.00 90.38 399 HIS A CA 1
ATOM 3096 C C . HIS A 1 399 ? -9.832 -8.890 6.809 1.00 90.38 399 HIS A C 1
ATOM 3098 O O . HIS A 1 399 ? -9.697 -8.869 8.028 1.00 90.38 399 HIS A O 1
ATOM 3104 N N . PRO A 1 400 ? -9.067 -8.106 6.025 1.00 86.94 400 PRO A N 1
ATOM 3105 C CA . PRO A 1 400 ? -7.991 -7.261 6.558 1.00 86.94 400 PRO A CA 1
ATOM 3106 C C . PRO A 1 400 ? -8.433 -6.253 7.632 1.00 86.94 400 PRO A C 1
ATOM 3108 O O . PRO A 1 400 ? -7.630 -5.860 8.479 1.00 86.94 400 PRO A O 1
ATOM 3111 N N . PHE A 1 401 ? -9.703 -5.839 7.600 1.00 88.25 401 PHE A N 1
ATOM 3112 C CA . PHE A 1 401 ? -10.286 -4.892 8.552 1.00 88.25 401 PHE A CA 1
ATOM 3113 C C . PHE A 1 401 ? -10.882 -5.554 9.801 1.00 88.25 401 PHE A C 1
ATOM 3115 O O . PHE A 1 401 ? -11.097 -4.858 10.789 1.00 88.25 401 PHE A O 1
ATOM 3122 N N . VAL A 1 402 ? -11.096 -6.875 9.785 1.00 90.81 402 VAL A N 1
ATOM 3123 C CA . VAL A 1 402 ? -11.732 -7.633 10.874 1.00 90.81 402 VAL A CA 1
ATOM 3124 C C . VAL A 1 402 ? -10.705 -8.610 11.460 1.00 90.81 402 VAL A C 1
ATOM 3126 O O . VAL A 1 402 ? -10.398 -9.627 10.833 1.00 90.81 402 VAL A O 1
ATOM 3129 N N . PRO A 1 403 ? -10.110 -8.304 12.630 1.00 88.12 403 PRO A N 1
ATOM 3130 C CA . PRO A 1 403 ? -9.188 -9.214 13.302 1.00 88.12 403 PRO A CA 1
ATOM 3131 C C . PRO A 1 403 ? -9.832 -10.575 13.589 1.00 88.12 403 PRO A C 1
ATOM 3133 O O . PRO A 1 403 ? -11.005 -10.643 13.936 1.00 88.12 403 PRO A O 1
ATOM 3136 N N . GLN A 1 404 ? -9.047 -11.649 13.481 1.00 86.69 404 GLN A N 1
ATOM 3137 C CA . GLN A 1 404 ? -9.492 -13.003 13.846 1.00 86.69 404 GLN A CA 1
ATOM 3138 C C . GLN A 1 404 ? -9.417 -13.266 15.354 1.00 86.69 404 GLN A C 1
ATOM 3140 O O . GLN A 1 404 ? -10.141 -14.112 15.861 1.00 86.69 404 GLN A O 1
ATOM 3145 N N . ASP A 1 405 ? -8.526 -12.563 16.057 1.00 88.06 405 ASP A N 1
ATOM 3146 C CA . ASP A 1 405 ? -8.405 -12.656 17.509 1.00 88.06 405 ASP A CA 1
ATOM 3147 C C . ASP A 1 405 ? -9.578 -11.916 18.185 1.00 88.06 405 ASP A C 1
ATOM 3149 O O . ASP A 1 405 ? -9.706 -10.704 17.969 1.00 88.06 405 ASP A O 1
ATOM 3153 N N . PRO A 1 406 ? -10.414 -12.594 18.998 1.00 92.44 406 PRO A N 1
ATOM 3154 C CA . PRO A 1 406 ? -11.606 -11.989 19.592 1.00 92.44 406 PRO A CA 1
ATOM 3155 C C . PRO A 1 406 ? -11.314 -10.781 20.484 1.00 92.44 406 PRO A C 1
ATOM 3157 O O . PRO A 1 406 ? -12.073 -9.817 20.461 1.00 92.44 406 PRO A O 1
ATOM 3160 N N . GLN A 1 407 ? -10.205 -10.792 21.230 1.00 93.62 407 GLN A N 1
ATOM 3161 C CA . GLN A 1 407 ? -9.839 -9.672 22.106 1.00 93.62 407 GLN A CA 1
ATOM 3162 C C . GLN A 1 407 ? -9.455 -8.432 21.291 1.00 93.62 407 GLN A C 1
ATOM 3164 O O . GLN A 1 407 ? -9.890 -7.320 21.583 1.00 93.62 407 GLN A O 1
ATOM 3169 N N . THR A 1 408 ? -8.674 -8.624 20.225 1.00 89.75 408 THR A N 1
ATOM 3170 C CA . THR A 1 408 ? -8.318 -7.549 19.293 1.00 89.75 408 THR A CA 1
ATOM 3171 C C . THR A 1 408 ? -9.544 -7.033 18.538 1.00 89.75 408 THR A C 1
ATOM 3173 O O . THR A 1 408 ? -9.636 -5.833 18.274 1.00 89.75 408 THR A O 1
ATOM 3176 N N . LEU A 1 409 ? -10.472 -7.918 18.161 1.00 92.88 409 LEU A N 1
ATOM 3177 C CA . LEU A 1 409 ? -11.719 -7.542 17.499 1.00 92.88 409 LEU A CA 1
ATOM 3178 C C . LEU A 1 409 ? -12.583 -6.666 18.411 1.00 92.88 409 LEU A C 1
ATOM 3180 O O . LEU A 1 409 ? -12.969 -5.579 17.989 1.00 92.88 409 LEU A O 1
ATOM 3184 N N . ASP A 1 410 ? -12.816 -7.096 19.651 1.00 95.38 410 ASP A N 1
ATOM 3185 C CA . ASP A 1 410 ? -13.598 -6.355 20.646 1.00 95.38 410 ASP A CA 1
ATOM 3186 C C . ASP A 1 410 ? -13.021 -4.952 20.891 1.00 95.38 410 ASP A C 1
ATOM 3188 O O . ASP A 1 410 ? -13.717 -3.947 20.725 1.00 95.38 410 ASP A O 1
ATOM 3192 N N . ALA A 1 411 ? -11.708 -4.864 21.135 1.00 94.19 411 ALA A N 1
ATOM 3193 C CA . ALA A 1 411 ? -11.023 -3.588 21.331 1.00 94.19 411 ALA A CA 1
ATOM 3194 C C . ALA A 1 411 ? -11.158 -2.647 20.119 1.00 94.19 411 ALA A C 1
ATOM 3196 O O . ALA A 1 411 ? -11.374 -1.445 20.285 1.00 94.19 411 ALA A O 1
ATOM 3197 N N . ARG A 1 412 ? -11.069 -3.178 18.890 1.00 93.50 412 ARG A N 1
ATOM 3198 C CA . ARG A 1 412 ? -11.262 -2.376 17.671 1.00 93.50 412 ARG A CA 1
ATOM 3199 C C . ARG A 1 412 ? -12.706 -1.945 17.473 1.00 93.50 412 ARG A C 1
ATOM 3201 O O . ARG A 1 412 ? -12.934 -0.821 17.041 1.00 93.50 412 ARG A O 1
ATOM 3208 N N . CYS A 1 413 ? -13.673 -2.815 17.751 1.00 95.50 413 CYS A N 1
ATOM 3209 C CA . CYS A 1 413 ? -15.090 -2.473 17.674 1.00 95.50 413 CYS A CA 1
ATOM 3210 C C . CYS A 1 413 ? -15.431 -1.344 18.651 1.00 95.50 413 CYS A C 1
ATOM 3212 O O . CYS A 1 413 ? -16.088 -0.380 18.253 1.00 95.50 413 CYS A O 1
ATOM 3214 N N . TRP A 1 414 ? -14.914 -1.418 19.880 1.00 96.00 414 TRP A N 1
ATOM 3215 C CA . TRP A 1 414 ? -15.023 -0.342 20.860 1.00 96.00 414 TRP A CA 1
ATOM 3216 C C . TRP A 1 414 ? -14.397 0.965 20.349 1.00 96.00 414 TRP A C 1
ATOM 3218 O O . TRP A 1 414 ? -15.063 1.999 20.337 1.00 96.00 414 TRP A O 1
ATOM 3228 N N . GLU A 1 415 ? -13.158 0.921 19.848 1.00 96.75 415 GLU A N 1
ATOM 3229 C CA . GLU A 1 415 ? -12.456 2.107 19.335 1.00 96.75 415 GLU A CA 1
ATOM 3230 C C . GLU A 1 415 ? -13.197 2.756 18.155 1.00 96.75 415 GLU A C 1
ATOM 3232 O O . GLU A 1 415 ? -13.384 3.972 18.124 1.00 96.75 415 GLU A O 1
ATOM 3237 N N . ILE A 1 416 ? -13.668 1.955 17.194 1.00 96.19 416 ILE A N 1
ATOM 3238 C CA . ILE A 1 416 ? -14.429 2.440 16.036 1.00 96.19 416 ILE A CA 1
ATOM 3239 C C . ILE A 1 416 ? -15.717 3.126 16.491 1.00 96.19 416 ILE A C 1
ATOM 3241 O O . ILE A 1 416 ? -16.026 4.219 16.010 1.00 96.19 416 ILE A O 1
ATOM 3245 N N . PHE A 1 417 ? -16.452 2.508 17.417 1.00 97.69 417 PHE A N 1
ATOM 3246 C CA . PHE A 1 417 ? -17.689 3.077 17.937 1.00 97.69 417 PHE A CA 1
ATOM 3247 C C . PHE A 1 417 ? -17.430 4.413 18.641 1.00 97.69 417 PHE A C 1
ATOM 3249 O O . PHE A 1 417 ? -18.080 5.409 18.325 1.00 97.69 417 PHE A O 1
ATOM 3256 N N . GLU A 1 418 ? -16.422 4.473 19.513 1.00 97.62 418 GLU A N 1
ATOM 3257 C CA . GLU A 1 418 ? -16.039 5.698 20.220 1.00 97.62 418 GLU A CA 1
ATOM 3258 C C . GLU A 1 418 ? -15.564 6.810 19.276 1.00 97.62 418 GLU A C 1
ATOM 3260 O O . GLU A 1 418 ? -15.910 7.977 19.469 1.00 97.62 418 GLU A O 1
ATOM 3265 N N . ILE A 1 419 ? -14.815 6.488 18.216 1.00 98.19 419 ILE A N 1
ATOM 3266 C CA . ILE A 1 419 ? -14.427 7.475 17.196 1.00 98.19 419 ILE A CA 1
ATOM 3267 C C . ILE A 1 419 ? -15.677 8.090 16.556 1.00 98.19 419 ILE A C 1
ATOM 3269 O O . ILE A 1 419 ? -15.769 9.314 16.419 1.00 98.19 419 ILE A O 1
ATOM 3273 N N . GLN A 1 420 ? -16.648 7.256 16.176 1.00 98.31 420 GLN A N 1
ATOM 3274 C CA . GLN A 1 420 ? -17.880 7.700 15.527 1.00 98.31 420 GLN A CA 1
ATOM 3275 C C . GLN A 1 420 ? -18.730 8.582 16.456 1.00 98.31 420 GLN A C 1
ATOM 3277 O O . GLN A 1 420 ? -19.151 9.674 16.054 1.00 98.31 420 GLN A O 1
ATOM 3282 N N . THR A 1 421 ? -18.950 8.151 17.701 1.00 98.06 421 THR A N 1
ATOM 3283 C CA . THR A 1 421 ? -19.778 8.876 18.679 1.00 98.06 421 THR A CA 1
ATOM 3284 C C . THR A 1 421 ? -19.140 10.202 19.082 1.00 98.06 421 THR A C 1
ATOM 3286 O O . THR A 1 421 ? -19.812 11.237 19.050 1.00 98.06 421 THR A O 1
ATOM 3289 N N . ASN A 1 422 ? -17.833 10.226 19.370 1.00 98.00 422 ASN A N 1
ATOM 3290 C CA . ASN A 1 422 ? -17.124 11.449 19.748 1.00 98.00 422 ASN A CA 1
ATOM 3291 C C . ASN A 1 422 ? -17.039 12.460 18.596 1.00 98.00 422 ASN A C 1
ATOM 3293 O O . ASN A 1 422 ? -17.180 13.670 18.822 1.00 98.00 422 ASN A O 1
ATOM 3297 N N . ALA A 1 423 ? -16.848 11.996 17.357 1.00 98.06 423 ALA A N 1
ATOM 3298 C CA . ALA A 1 423 ? -16.831 12.868 16.184 1.00 98.06 423 ALA A CA 1
ATOM 3299 C C . ALA A 1 423 ? -18.193 13.544 15.966 1.00 98.06 423 ALA A C 1
ATOM 3301 O O . ALA A 1 423 ? -18.264 14.769 15.805 1.00 98.06 423 ALA A O 1
ATOM 3302 N N . LEU A 1 424 ? -19.284 12.773 16.029 1.00 98.06 424 LEU A N 1
ATOM 3303 C CA . LEU A 1 424 ? -20.637 13.308 15.893 1.00 98.06 424 LEU A CA 1
ATOM 3304 C C . LEU A 1 424 ? -20.984 14.263 17.044 1.00 98.06 424 LEU A C 1
ATOM 3306 O O . LEU A 1 424 ? -21.439 15.381 16.799 1.00 98.06 424 LEU A O 1
ATOM 3310 N N . ALA A 1 425 ? -20.677 13.884 18.284 1.00 97.44 425 ALA A N 1
ATOM 3311 C CA . ALA A 1 425 ? -20.853 14.723 19.467 1.00 97.44 425 ALA A CA 1
ATOM 3312 C C . ALA A 1 425 ? -20.104 16.066 19.336 1.00 97.44 425 ALA A C 1
ATOM 3314 O O . ALA A 1 425 ? -20.646 17.130 19.647 1.00 97.44 425 ALA A O 1
ATOM 3315 N N . THR A 1 426 ? -18.874 16.048 18.817 1.00 97.50 426 THR A N 1
ATOM 3316 C CA . THR A 1 426 ? -18.091 17.265 18.550 1.00 97.50 426 THR A CA 1
ATOM 3317 C C . THR A 1 426 ? -18.758 18.141 17.492 1.00 97.50 426 THR A C 1
ATOM 3319 O O . THR A 1 426 ? -18.879 19.356 17.676 1.00 97.50 426 THR A O 1
ATOM 3322 N N . ARG A 1 427 ? -19.266 17.539 16.411 1.00 97.69 427 ARG A N 1
ATOM 3323 C CA . ARG A 1 427 ? -20.014 18.263 15.377 1.00 97.69 427 ARG A CA 1
ATOM 3324 C C . ARG A 1 427 ? -21.289 18.900 15.936 1.00 97.69 427 ARG A C 1
ATOM 3326 O O . ARG A 1 427 ? -21.573 20.051 15.615 1.00 97.69 427 ARG A O 1
ATOM 3333 N N . MET A 1 428 ? -22.017 18.198 16.801 1.00 96.94 428 MET A N 1
ATOM 3334 C CA . MET A 1 428 ? -23.231 18.705 17.451 1.00 96.94 428 MET A CA 1
ATOM 3335 C C . MET A 1 428 ? -22.953 19.916 18.350 1.00 96.94 428 MET A C 1
ATOM 3337 O O . MET A 1 428 ? -23.728 20.876 18.322 1.00 96.94 428 MET A O 1
ATOM 3341 N N . ARG A 1 429 ? -21.834 19.921 19.096 1.00 95.19 429 ARG A N 1
ATOM 3342 C CA . ARG A 1 429 ? -21.402 21.099 19.879 1.00 95.19 429 ARG A CA 1
ATOM 3343 C C . ARG A 1 429 ? -21.174 22.308 18.984 1.00 95.19 429 ARG A C 1
ATOM 3345 O O . ARG A 1 429 ? -21.661 23.388 19.295 1.00 95.19 429 ARG A O 1
ATOM 3352 N N . ALA A 1 430 ? -20.475 22.117 17.865 1.00 96.75 430 ALA A N 1
ATOM 3353 C CA . ALA A 1 430 ? -20.166 23.197 16.930 1.00 96.75 430 ALA A CA 1
ATOM 3354 C C . ALA A 1 430 ? -21.418 23.798 16.265 1.00 96.75 430 ALA A C 1
ATOM 3356 O O . ALA A 1 430 ? -21.416 24.972 15.914 1.00 96.75 430 ALA A O 1
ATOM 3357 N N . VAL A 1 431 ? -22.477 23.002 16.087 1.00 96.06 431 VAL A N 1
ATOM 3358 C CA . VAL A 1 431 ? -23.754 23.452 15.502 1.00 96.06 431 VAL A CA 1
ATOM 3359 C C . VAL A 1 431 ? -24.684 24.089 16.545 1.00 96.06 431 VAL A C 1
ATOM 3361 O O . VAL A 1 431 ? -25.560 24.864 16.178 1.00 96.06 431 VAL A O 1
ATOM 3364 N N . GLY A 1 432 ? -24.483 23.819 17.838 1.00 91.25 432 GLY A N 1
ATOM 3365 C CA . GLY A 1 432 ? -25.287 24.405 18.913 1.00 91.25 432 GLY A CA 1
ATOM 3366 C C . GLY A 1 432 ? -26.545 23.602 19.252 1.00 91.25 432 GLY A C 1
ATOM 3367 O O . GLY A 1 432 ? -27.632 24.165 19.300 1.00 91.25 432 GLY A O 1
ATOM 3368 N N . ARG A 1 433 ? -26.383 22.297 19.529 1.00 91.69 433 ARG A N 1
ATOM 3369 C CA . ARG A 1 433 ? -27.449 21.353 19.952 1.00 91.69 433 ARG A CA 1
ATOM 3370 C C . ARG A 1 433 ? -28.548 21.123 18.893 1.00 91.69 433 ARG A C 1
ATOM 3372 O O . ARG A 1 433 ? -29.708 21.462 19.119 1.00 91.69 433 ARG A O 1
ATOM 3379 N N . PRO A 1 434 ? -28.195 20.571 17.717 1.00 95.25 434 PRO A N 1
ATOM 3380 C CA . PRO A 1 434 ? -29.175 20.269 16.680 1.00 95.25 434 PRO A CA 1
ATOM 3381 C C . PRO A 1 434 ? -30.014 19.033 17.027 1.00 95.25 434 PRO A C 1
ATOM 3383 O O . PRO A 1 434 ? -29.509 18.082 17.624 1.00 95.25 434 PRO A O 1
ATOM 3386 N N . ARG A 1 435 ? -31.251 18.996 16.519 1.00 96.19 435 ARG A N 1
ATOM 3387 C CA . ARG A 1 435 ? -31.989 17.736 16.352 1.00 96.19 435 ARG A CA 1
ATOM 3388 C C . ARG A 1 435 ? -31.341 16.917 15.236 1.00 96.19 435 ARG A C 1
ATOM 3390 O O . ARG A 1 435 ? -30.908 17.480 14.228 1.00 96.19 435 ARG A O 1
ATOM 3397 N N . LEU A 1 436 ? -31.274 15.603 15.409 1.00 97.69 436 LEU A N 1
ATOM 3398 C CA . LEU A 1 436 ? -30.686 14.690 14.432 1.00 97.69 436 LEU A CA 1
ATOM 3399 C C . LEU A 1 436 ? -31.798 14.075 13.585 1.00 97.69 436 LEU A C 1
ATOM 3401 O O . LEU A 1 436 ? -32.828 13.681 14.117 1.00 97.69 436 LEU A O 1
ATOM 3405 N N . VAL A 1 437 ? -31.602 13.979 12.272 1.00 97.81 437 VAL A N 1
ATOM 3406 C CA . VAL A 1 437 ? -32.545 13.311 11.364 1.00 97.81 437 VAL A CA 1
ATOM 3407 C C . VAL A 1 437 ? -31.789 12.215 10.632 1.00 97.81 437 VAL A C 1
ATOM 3409 O O . VAL A 1 437 ? -30.759 12.493 10.018 1.00 97.81 437 VAL A O 1
ATOM 3412 N N . LEU A 1 438 ? -32.286 10.982 10.703 1.00 97.56 438 LEU A N 1
ATOM 3413 C CA . LEU A 1 438 ? -31.627 9.816 10.126 1.00 97.56 438 LEU A CA 1
ATOM 3414 C C . LEU A 1 438 ? -32.637 8.925 9.406 1.00 97.56 438 LEU A C 1
ATOM 3416 O O . LEU A 1 438 ? -33.631 8.504 9.992 1.00 97.56 438 LEU A O 1
ATOM 3420 N N . GLY A 1 439 ? -32.357 8.602 8.144 1.00 95.88 439 GLY A N 1
ATOM 3421 C CA . GLY A 1 439 ? -33.088 7.567 7.419 1.00 95.88 439 GLY A CA 1
ATOM 3422 C C . GLY A 1 439 ? -32.717 6.177 7.941 1.00 95.88 439 GLY A C 1
ATOM 3423 O O . GLY A 1 439 ? -31.537 5.832 7.933 1.00 95.88 439 GLY A O 1
ATOM 3424 N N . VAL A 1 440 ? -33.696 5.380 8.373 1.00 94.00 440 VAL A N 1
ATOM 3425 C CA . VAL A 1 440 ? -33.480 4.016 8.888 1.00 94.00 440 VAL A CA 1
ATOM 3426 C C . VAL A 1 440 ? -34.214 3.000 8.025 1.00 94.00 440 VAL A C 1
ATOM 3428 O O . VAL A 1 440 ? -35.440 3.037 7.899 1.00 94.00 440 VAL A O 1
ATOM 3431 N N . SER A 1 441 ? -33.446 2.092 7.420 1.00 88.25 441 SER A N 1
ATOM 3432 C CA . SER A 1 441 ? -33.956 1.047 6.526 1.00 88.25 441 SER A CA 1
ATOM 3433 C C . SER A 1 441 ? -34.118 -0.309 7.212 1.00 88.25 441 SER A C 1
ATOM 3435 O O . SER A 1 441 ? -34.746 -1.196 6.647 1.00 88.25 441 SER A O 1
ATOM 3437 N N . GLY A 1 442 ? -33.537 -0.481 8.406 1.00 83.81 442 GLY A N 1
ATOM 3438 C CA . GLY A 1 442 ? -33.442 -1.772 9.096 1.00 83.81 442 GLY A CA 1
ATOM 3439 C C . GLY A 1 442 ? -32.229 -2.610 8.672 1.00 83.81 442 GLY A C 1
ATOM 3440 O O . GLY A 1 442 ? -32.038 -3.705 9.194 1.00 83.81 442 GLY A O 1
ATOM 3441 N N . GLY A 1 443 ? -31.402 -2.095 7.753 1.00 89.75 443 GLY A N 1
ATOM 3442 C CA . GLY A 1 443 ? -30.102 -2.669 7.401 1.00 89.75 443 GLY A CA 1
ATOM 3443 C C . GLY A 1 443 ? -28.980 -2.235 8.352 1.00 89.75 443 GLY A C 1
ATOM 3444 O O . GLY A 1 443 ? -29.097 -1.214 9.037 1.00 89.75 443 GLY A O 1
ATOM 3445 N N . LEU A 1 444 ? -27.876 -2.991 8.342 1.00 94.06 444 LEU A N 1
ATOM 3446 C CA . LEU A 1 444 ? -26.745 -2.867 9.276 1.00 94.06 444 LEU A CA 1
ATOM 3447 C C . LEU A 1 444 ? -26.199 -1.435 9.406 1.00 94.06 444 LEU A C 1
ATOM 3449 O O . LEU A 1 444 ? -26.060 -0.938 10.521 1.00 94.06 444 LEU A O 1
ATOM 3453 N N . ASP A 1 445 ? -25.959 -0.746 8.289 1.00 95.12 445 ASP A N 1
ATOM 3454 C CA . ASP A 1 445 ? -25.350 0.593 8.302 1.00 95.12 445 ASP A CA 1
ATOM 3455 C C . ASP A 1 445 ? -26.245 1.634 8.980 1.00 95.12 445 ASP A C 1
ATOM 3457 O O . ASP A 1 445 ? -25.794 2.418 9.817 1.00 95.12 445 ASP A O 1
ATOM 3461 N N . SER A 1 446 ? -27.538 1.629 8.642 1.00 94.50 446 SER A N 1
ATOM 3462 C CA . SER A 1 446 ? -28.504 2.561 9.230 1.00 94.50 446 SER A CA 1
ATOM 3463 C C . SER A 1 446 ? -28.733 2.279 10.715 1.00 94.50 446 SER A C 1
ATOM 3465 O O . SER A 1 446 ? -28.898 3.213 11.499 1.00 94.50 446 SER A O 1
ATOM 3467 N N . THR A 1 447 ? -28.661 1.003 11.108 1.00 95.75 447 THR A N 1
ATOM 3468 C CA . THR A 1 447 ? -28.727 0.582 12.506 1.00 95.75 447 THR A CA 1
ATOM 3469 C C . THR A 1 447 ? -27.523 1.099 13.285 1.00 95.75 447 THR A C 1
ATOM 3471 O O . THR A 1 447 ? -27.701 1.774 14.297 1.00 95.75 447 THR A O 1
ATOM 3474 N N . GLN A 1 448 ? -26.304 0.879 12.785 1.00 97.31 448 GLN A N 1
ATOM 3475 C CA . GLN A 1 448 ? -25.082 1.391 13.408 1.00 97.31 448 GLN A CA 1
ATOM 3476 C C . GLN A 1 448 ? -25.103 2.921 13.518 1.00 97.31 448 GLN A C 1
ATOM 3478 O O . GLN A 1 448 ? -24.778 3.475 14.567 1.00 97.31 448 GLN A O 1
ATOM 3483 N N . ALA A 1 449 ? -25.529 3.617 12.462 1.00 97.88 449 ALA A N 1
ATOM 3484 C CA . ALA A 1 449 ? -25.652 5.071 12.478 1.00 97.88 449 ALA A CA 1
ATOM 3485 C C . ALA A 1 449 ? -26.656 5.560 13.537 1.00 97.88 449 ALA A C 1
ATOM 3487 O O . ALA A 1 449 ? -26.400 6.569 14.195 1.00 97.88 449 ALA A O 1
ATOM 3488 N N . ALA A 1 450 ? -27.766 4.843 13.741 1.00 97.50 450 ALA A N 1
ATOM 3489 C CA . ALA A 1 450 ? -28.749 5.169 14.771 1.00 97.50 450 ALA A CA 1
ATOM 3490 C C . ALA A 1 450 ? -28.189 4.959 16.187 1.00 97.50 450 ALA A C 1
ATOM 3492 O O . ALA A 1 450 ? -28.374 5.829 17.040 1.00 97.50 450 ALA A O 1
ATOM 3493 N N . LEU A 1 451 ? -27.450 3.865 16.422 1.00 97.75 451 LEU A N 1
ATOM 3494 C CA . LEU A 1 451 ? -26.749 3.617 17.689 1.00 97.75 451 LEU A CA 1
ATOM 3495 C C . LEU A 1 451 ? -25.747 4.741 17.990 1.00 97.75 451 LEU A C 1
ATOM 3497 O O . LEU A 1 451 ? -25.784 5.335 19.066 1.00 97.75 451 LEU A O 1
ATOM 3501 N N . VAL A 1 452 ? -24.912 5.098 17.009 1.00 98.38 452 VAL A N 1
ATOM 3502 C CA . VAL A 1 452 ? -23.940 6.196 17.123 1.00 98.38 452 VAL A CA 1
ATOM 3503 C C . VAL A 1 452 ? -24.635 7.530 17.415 1.00 98.38 452 VAL A C 1
ATOM 3505 O O . VAL A 1 452 ? -24.177 8.288 18.270 1.00 98.38 452 VAL A O 1
ATOM 3508 N N . ALA A 1 453 ? -25.743 7.830 16.73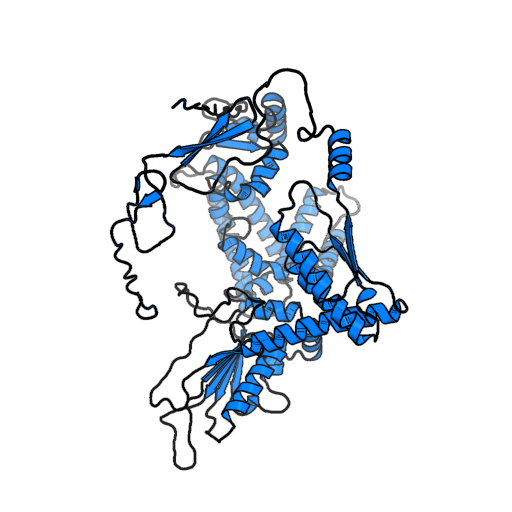0 1.00 98.12 453 ALA A N 1
ATOM 3509 C CA . ALA A 1 453 ? -26.501 9.065 16.922 1.00 98.12 453 ALA A CA 1
ATOM 3510 C C . ALA A 1 453 ? -27.132 9.155 18.318 1.00 98.12 453 ALA A C 1
ATOM 3512 O O . ALA A 1 453 ? -27.052 10.206 18.957 1.00 98.12 453 ALA A O 1
ATOM 3513 N N . ALA A 1 454 ? -27.713 8.058 18.807 1.00 97.88 454 ALA A N 1
ATOM 3514 C CA . ALA A 1 454 ? -28.277 7.985 20.149 1.00 97.88 454 ALA A CA 1
ATOM 3515 C C . ALA A 1 454 ? -27.196 8.190 21.223 1.00 97.88 454 ALA A C 1
ATOM 3517 O O . ALA A 1 454 ? -27.357 9.039 22.097 1.00 97.88 454 ALA A O 1
ATOM 3518 N N . THR A 1 455 ? -26.054 7.505 21.113 1.00 97.94 455 THR A N 1
ATOM 3519 C CA . THR A 1 455 ? -24.939 7.683 22.056 1.00 97.94 455 THR A CA 1
ATOM 3520 C C . THR A 1 455 ? -24.336 9.087 21.979 1.00 97.94 455 THR A C 1
ATOM 3522 O O . THR A 1 455 ? -23.986 9.667 23.004 1.00 97.94 455 THR A O 1
ATOM 3525 N N . ALA A 1 456 ? -24.251 9.694 20.792 1.00 97.94 456 ALA A N 1
ATOM 3526 C CA . ALA A 1 456 ? -23.783 11.072 20.660 1.00 97.94 456 ALA A CA 1
ATOM 3527 C C . ALA A 1 456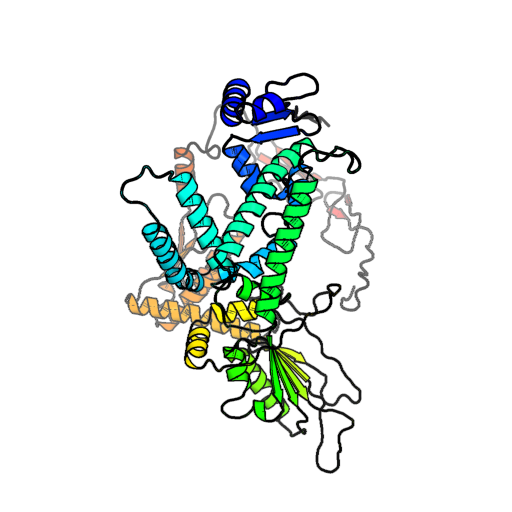 ? -24.724 12.086 21.342 1.00 97.94 456 ALA A C 1
ATOM 3529 O O . ALA A 1 456 ? -24.241 13.071 21.901 1.00 97.94 456 ALA A O 1
ATOM 3530 N N . LEU A 1 457 ? -26.044 11.852 21.336 1.00 97.88 457 LEU A N 1
ATOM 3531 C CA . LEU A 1 457 ? -27.008 12.647 22.112 1.00 97.88 457 LEU A CA 1
ATOM 3532 C C . LEU A 1 457 ? -26.785 12.480 23.618 1.00 97.88 457 LEU A C 1
ATOM 3534 O O . LEU A 1 457 ? -26.704 13.492 24.321 1.00 97.88 457 LEU A O 1
ATOM 3538 N N . ASP A 1 458 ? -26.582 11.245 24.087 1.00 97.06 458 ASP A N 1
ATOM 3539 C CA . ASP A 1 458 ? -26.283 10.955 25.496 1.00 97.06 458 ASP A CA 1
ATOM 3540 C C . ASP A 1 458 ? -25.009 11.685 25.960 1.00 97.06 458 ASP A C 1
ATOM 3542 O O . ASP A 1 458 ? -25.018 12.369 26.984 1.00 97.06 458 ASP A O 1
ATOM 3546 N N . LEU A 1 459 ? -23.934 11.637 25.159 1.00 96.56 459 LEU A N 1
ATOM 3547 C CA . LEU A 1 459 ? -22.672 12.349 25.415 1.00 96.56 459 LEU A CA 1
ATOM 3548 C C . LEU A 1 459 ? -22.838 13.877 25.506 1.00 96.56 459 LEU A C 1
ATOM 3550 O O . LEU A 1 459 ? -22.007 14.559 26.106 1.00 96.56 459 LEU A O 1
ATOM 3554 N N . GLN A 1 460 ? -23.878 14.437 24.883 1.00 95.06 460 GLN A N 1
ATOM 3555 C CA . GLN A 1 460 ? -24.202 15.867 24.928 1.00 95.06 460 GLN A CA 1
ATOM 3556 C C . GLN A 1 460 ? -25.234 16.222 26.006 1.00 95.06 460 GLN A C 1
ATOM 3558 O O . GLN A 1 460 ? -25.617 17.391 26.106 1.00 95.06 460 GLN A O 1
ATOM 3563 N N . GLY A 1 461 ? -25.733 15.243 26.766 1.00 95.31 461 GLY A N 1
ATOM 3564 C CA . GLY A 1 461 ? -26.863 15.437 27.676 1.00 95.31 461 GLY A CA 1
ATOM 3565 C C . GLY A 1 461 ? -28.126 15.926 26.954 1.00 95.31 461 GLY A C 1
ATOM 3566 O O . GLY A 1 461 ? -28.881 16.732 27.501 1.00 95.31 461 GLY A O 1
ATOM 3567 N N . GLN A 1 462 ? -28.319 15.527 25.694 1.00 96.56 462 GLN A N 1
ATOM 3568 C CA . GLN A 1 462 ? -29.533 15.796 24.923 1.00 96.56 462 GLN A CA 1
ATOM 3569 C C . GLN A 1 462 ? -30.466 14.580 24.981 1.00 96.56 462 GLN A C 1
ATOM 3571 O O . GLN A 1 462 ? -29.986 13.448 24.997 1.00 96.56 462 GLN A O 1
ATOM 3576 N N . PRO A 1 463 ? -31.793 14.782 25.027 1.00 97.12 463 PRO A N 1
ATOM 3577 C CA . PRO A 1 463 ? -32.733 13.671 25.052 1.00 97.12 463 PRO A CA 1
ATOM 3578 C C . PRO A 1 463 ? -32.668 12.885 23.737 1.00 97.12 463 PRO A C 1
ATOM 3580 O O . PRO A 1 463 ? -32.649 13.470 22.656 1.00 97.12 463 PRO A O 1
ATOM 3583 N N . ARG A 1 464 ? -32.721 11.550 23.809 1.00 97.19 464 ARG A N 1
ATOM 3584 C CA . ARG A 1 464 ? -32.745 10.689 22.610 1.00 97.19 464 ARG A CA 1
ATOM 3585 C C . ARG A 1 464 ? -33.941 10.955 21.689 1.00 97.19 464 ARG A C 1
ATOM 3587 O O . ARG A 1 464 ? -33.841 10.730 20.489 1.00 97.19 464 ARG A O 1
ATOM 3594 N N . ALA A 1 465 ? -35.019 11.544 22.211 1.00 96.00 465 ALA A N 1
ATOM 3595 C CA . ALA A 1 465 ? -36.158 12.019 21.425 1.00 96.00 465 ALA A CA 1
ATOM 3596 C C . ALA A 1 465 ? -35.798 13.128 20.409 1.00 96.00 465 ALA A C 1
ATOM 3598 O O . ALA A 1 465 ? -36.589 13.408 19.507 1.00 96.00 465 ALA A O 1
ATOM 3599 N N . ASP A 1 466 ? -34.625 13.761 20.520 1.00 96.81 466 ASP A N 1
ATOM 3600 C CA . ASP A 1 466 ? -34.115 14.686 19.503 1.00 96.81 466 ASP A CA 1
ATOM 3601 C C . ASP A 1 466 ? -33.549 13.973 18.264 1.00 96.81 466 ASP A C 1
ATOM 3603 O O . ASP A 1 466 ? -33.282 14.637 17.259 1.00 96.81 466 ASP A O 1
ATOM 3607 N N . LEU A 1 467 ? -33.426 12.641 18.290 1.00 97.94 467 LEU A N 1
ATOM 3608 C CA . LEU A 1 467 ? -33.218 11.812 17.106 1.00 97.94 467 LEU A CA 1
ATOM 3609 C C . LEU A 1 467 ? -34.561 11.515 16.431 1.00 97.94 467 LEU A C 1
ATOM 3611 O O . LEU A 1 467 ? -35.435 10.871 17.005 1.00 97.94 467 LEU A O 1
ATOM 3615 N N . LEU A 1 468 ? -34.704 11.964 15.187 1.00 97.81 468 LEU A N 1
ATOM 3616 C CA . LEU A 1 468 ? -35.803 11.636 14.292 1.00 97.81 468 LEU A CA 1
ATOM 3617 C C . LEU A 1 468 ? -35.356 10.559 13.298 1.00 97.81 468 LEU A C 1
ATOM 3619 O O . LEU A 1 468 ? -34.709 10.842 12.288 1.00 97.81 468 LEU A O 1
ATOM 3623 N N . CYS A 1 469 ? -35.744 9.327 13.586 1.00 97.31 469 CYS A N 1
ATOM 3624 C CA . CYS A 1 469 ? -35.659 8.181 12.699 1.00 97.31 469 CYS A CA 1
ATOM 3625 C C . CYS A 1 469 ? -36.766 8.254 11.639 1.00 97.31 469 CYS A C 1
ATOM 3627 O O . CYS A 1 469 ? -37.951 8.287 11.965 1.00 97.31 469 CYS A O 1
ATOM 3629 N N . VAL A 1 470 ? -36.398 8.267 10.360 1.00 95.81 470 VAL A N 1
ATOM 3630 C CA . VAL A 1 470 ? -37.342 8.305 9.236 1.00 95.81 470 VAL A CA 1
ATOM 3631 C C . VAL A 1 470 ? -37.237 7.008 8.445 1.00 95.81 470 VAL A C 1
ATOM 3633 O O . VAL A 1 470 ? -36.180 6.704 7.902 1.00 95.81 470 VAL A O 1
ATOM 3636 N N . THR A 1 471 ? -38.324 6.249 8.341 1.00 92.19 471 THR A N 1
ATOM 3637 C CA . THR A 1 471 ? -38.389 5.086 7.445 1.00 92.19 471 THR A CA 1
ATOM 3638 C C . THR A 1 471 ? -39.208 5.432 6.206 1.00 92.19 471 THR A C 1
ATOM 3640 O O . THR A 1 471 ? -40.268 6.057 6.301 1.00 92.19 471 THR A O 1
ATOM 3643 N N . MET A 1 472 ? -38.680 5.082 5.031 1.00 91.62 472 MET A N 1
ATOM 3644 C CA . MET A 1 472 ? -39.214 5.508 3.736 1.00 91.62 472 MET A CA 1
ATOM 3645 C C . MET A 1 472 ? -39.528 4.308 2.838 1.00 91.62 472 MET A C 1
ATOM 3647 O O . MET A 1 472 ? -38.735 3.999 1.947 1.00 91.62 472 MET A O 1
ATOM 3651 N N . PRO A 1 473 ? -40.644 3.592 3.076 1.00 87.25 473 PRO A N 1
ATOM 3652 C CA . PRO A 1 473 ? -40.985 2.422 2.280 1.00 87.25 473 PRO A CA 1
ATOM 3653 C C . PRO A 1 473 ? -41.270 2.806 0.822 1.00 87.25 473 PRO A C 1
ATOM 3655 O O . PRO A 1 473 ? -41.987 3.773 0.538 1.00 87.25 473 PRO A O 1
ATOM 3658 N N . GLY A 1 474 ? -40.695 2.034 -0.095 1.00 85.12 474 GLY A N 1
ATOM 3659 C CA . GLY A 1 474 ? -40.874 2.148 -1.540 1.00 85.12 474 GLY A CA 1
ATOM 3660 C C . GLY A 1 474 ? -41.384 0.843 -2.155 1.00 85.12 474 GLY A C 1
ATOM 3661 O O . GLY A 1 474 ? -41.777 -0.080 -1.448 1.00 85.12 474 GLY A O 1
ATOM 3662 N N . LEU A 1 475 ? -41.326 0.751 -3.485 1.00 80.12 475 LEU A N 1
ATOM 3663 C CA . LEU A 1 475 ? -41.885 -0.368 -4.263 1.00 80.12 475 LEU A CA 1
ATOM 3664 C C . LEU A 1 475 ? -41.191 -1.729 -4.038 1.00 80.12 475 LEU A C 1
ATOM 3666 O O . LEU A 1 475 ? -41.738 -2.744 -4.442 1.00 80.12 475 LEU A O 1
ATOM 3670 N N . GLY A 1 476 ? -40.008 -1.756 -3.415 1.00 73.12 476 GLY A N 1
ATOM 3671 C CA . GLY A 1 476 ? -39.240 -2.979 -3.127 1.00 73.12 476 GLY A CA 1
ATOM 3672 C C . GLY A 1 476 ? -38.970 -3.214 -1.638 1.00 73.12 476 GLY A C 1
ATOM 3673 O O . GLY A 1 476 ? -38.041 -3.935 -1.290 1.00 73.12 476 GLY A O 1
ATOM 3674 N N . THR A 1 477 ? -39.701 -2.548 -0.739 1.00 73.38 477 THR A N 1
ATOM 3675 C CA . THR A 1 477 ? -39.499 -2.702 0.709 1.00 73.38 477 THR A CA 1
ATOM 3676 C C . THR A 1 477 ? -40.249 -3.925 1.229 1.00 73.38 477 THR A C 1
ATOM 3678 O O . THR A 1 477 ? -41.474 -3.962 1.165 1.00 73.38 477 THR A O 1
ATOM 3681 N N . THR A 1 478 ? -39.532 -4.896 1.800 1.00 70.75 478 THR A N 1
ATOM 3682 C CA . THR A 1 478 ? -40.143 -6.068 2.444 1.00 70.75 478 THR A CA 1
ATOM 3683 C C . THR A 1 478 ? -40.594 -5.749 3.874 1.00 70.75 478 THR A C 1
ATOM 3685 O O . THR A 1 478 ? -40.021 -4.890 4.559 1.00 70.75 478 THR A O 1
ATOM 3688 N N . ALA A 1 479 ? -41.629 -6.453 4.348 1.00 64.81 479 ALA A N 1
ATOM 3689 C CA . ALA A 1 479 ? -42.199 -6.252 5.683 1.00 64.81 479 ALA A CA 1
ATOM 3690 C C . ALA A 1 479 ? -41.168 -6.482 6.811 1.00 64.81 479 ALA A C 1
ATOM 3692 O O . ALA A 1 479 ? -41.143 -5.732 7.789 1.00 64.81 479 ALA A O 1
ATOM 3693 N N . GLY A 1 480 ? -40.257 -7.450 6.637 1.00 64.88 480 GLY A N 1
ATOM 3694 C CA . GLY A 1 480 ? -39.239 -7.809 7.632 1.00 64.88 480 GLY A CA 1
ATOM 3695 C C . GLY A 1 480 ? -38.234 -6.690 7.936 1.00 64.88 480 GLY A C 1
ATOM 3696 O O . GLY A 1 480 ? -38.008 -6.354 9.100 1.00 64.88 480 GLY A O 1
ATOM 3697 N N . THR A 1 481 ? -37.664 -6.043 6.912 1.00 68.38 481 THR A N 1
ATOM 3698 C CA . THR A 1 481 ? -36.691 -4.950 7.121 1.00 68.38 481 THR A CA 1
ATOM 3699 C C . THR A 1 481 ? -37.328 -3.700 7.721 1.00 68.38 481 THR A C 1
ATOM 3701 O O . THR A 1 481 ? -36.714 -3.020 8.545 1.00 68.38 481 THR A O 1
ATOM 3704 N N . ARG A 1 482 ? -38.596 -3.433 7.388 1.00 74.75 482 ARG A N 1
ATOM 3705 C CA . ARG A 1 482 ? -39.353 -2.327 7.976 1.00 74.75 482 ARG A CA 1
ATOM 3706 C C . ARG A 1 482 ? -39.569 -2.534 9.477 1.00 74.75 482 ARG A C 1
ATOM 3708 O O . ARG A 1 482 ? -39.268 -1.630 10.253 1.00 74.75 482 ARG A O 1
ATOM 3715 N N . GLY A 1 483 ? -40.008 -3.724 9.891 1.00 83.12 483 GLY A N 1
ATOM 3716 C CA . GLY A 1 483 ? -40.226 -4.039 11.308 1.00 83.12 483 GLY A CA 1
ATOM 3717 C C . GLY A 1 483 ? -38.960 -3.906 12.166 1.00 83.12 483 GLY A C 1
ATOM 3718 O O . GLY A 1 483 ? -39.036 -3.546 13.339 1.00 83.12 483 GLY A O 1
ATOM 3719 N N . ASN A 1 484 ? -37.770 -4.130 11.598 1.00 86.88 484 ASN A N 1
ATOM 3720 C CA . ASN A 1 484 ? -36.501 -3.881 12.297 1.00 86.88 484 ASN A CA 1
ATOM 3721 C C . ASN A 1 484 ? -36.261 -2.393 12.572 1.00 86.88 484 ASN A C 1
ATOM 3723 O O . ASN A 1 484 ? -35.848 -2.036 13.673 1.00 86.88 484 ASN A O 1
ATOM 3727 N N . ALA A 1 485 ? -36.525 -1.525 11.592 1.00 87.75 485 ALA A N 1
ATOM 3728 C CA . ALA A 1 485 ? -36.338 -0.083 11.737 1.00 87.75 485 ALA A CA 1
ATOM 3729 C C . ALA A 1 485 ? -37.270 0.515 12.804 1.00 87.75 485 ALA A C 1
ATOM 3731 O O . ALA A 1 485 ? -36.848 1.364 13.590 1.00 87.75 485 ALA A O 1
ATOM 3732 N N . GLU A 1 486 ? -38.520 0.047 12.842 1.00 90.19 486 GLU A N 1
ATOM 3733 C CA . GLU A 1 486 ? -39.525 0.495 13.809 1.00 90.19 486 GLU A CA 1
ATOM 3734 C C . GLU A 1 486 ? -39.131 0.078 15.238 1.00 90.19 486 GLU A C 1
ATOM 3736 O O . GLU A 1 486 ? -39.006 0.937 16.114 1.00 90.19 486 GLU A O 1
ATOM 3741 N N . ARG A 1 487 ? -38.802 -1.209 15.441 1.00 93.19 487 ARG A N 1
ATOM 3742 C CA . ARG A 1 487 ? -38.336 -1.742 16.736 1.00 93.19 487 ARG A CA 1
ATOM 3743 C C . ARG A 1 487 ? -37.060 -1.067 17.233 1.00 93.19 487 ARG A C 1
ATOM 3745 O O . ARG A 1 487 ? -36.924 -0.811 18.425 1.00 93.19 487 ARG A O 1
ATOM 3752 N N . LEU A 1 488 ? -36.121 -0.769 16.333 1.00 94.44 488 LEU A N 1
ATOM 3753 C CA . LEU A 1 488 ? -34.879 -0.085 16.687 1.00 94.44 488 LEU A CA 1
ATOM 3754 C C . LEU A 1 488 ? -35.139 1.338 17.196 1.00 94.44 488 LEU A C 1
ATOM 3756 O O . LEU A 1 488 ? -34.580 1.729 18.218 1.00 94.44 488 LEU A O 1
ATOM 3760 N N . ALA A 1 489 ? -35.966 2.114 16.489 1.00 94.56 489 ALA A N 1
ATOM 3761 C CA . ALA A 1 489 ? -36.279 3.485 16.887 1.00 94.56 489 ALA A CA 1
ATOM 3762 C C . ALA A 1 489 ? -36.976 3.525 18.257 1.00 94.56 489 ALA A C 1
ATOM 3764 O O . ALA A 1 489 ? -36.619 4.347 19.103 1.00 94.56 489 ALA A O 1
ATOM 3765 N N . GLU A 1 490 ? -37.906 2.595 18.489 1.00 95.06 490 GLU A N 1
ATOM 3766 C CA . GLU A 1 490 ? -38.589 2.428 19.772 1.00 95.06 490 GLU A CA 1
ATOM 3767 C C . GLU A 1 490 ? -37.609 2.055 20.894 1.00 95.06 490 GLU A C 1
ATOM 3769 O O . GLU A 1 490 ? -37.553 2.746 21.912 1.00 95.06 490 GLU A O 1
ATOM 3774 N N . ALA A 1 491 ? -36.767 1.036 20.687 1.00 95.94 491 ALA A N 1
ATOM 3775 C CA . ALA A 1 491 ? -35.773 0.601 21.670 1.00 95.94 491 ALA A CA 1
ATOM 3776 C C . ALA A 1 491 ? -34.750 1.700 22.017 1.00 95.94 491 ALA A C 1
ATOM 3778 O O . ALA A 1 491 ? -34.253 1.767 23.143 1.00 95.94 491 ALA A O 1
ATOM 3779 N N . LEU A 1 492 ? -34.441 2.583 21.065 1.00 96.06 492 LEU A N 1
ATOM 3780 C CA . LEU A 1 492 ? -33.561 3.729 21.282 1.00 96.06 492 LEU A CA 1
ATOM 3781 C C . LEU A 1 492 ? -34.239 4.902 22.004 1.00 96.06 492 LEU A C 1
ATOM 3783 O O . LEU A 1 492 ? -33.526 5.787 22.479 1.00 96.06 492 LEU A O 1
ATOM 3787 N N . GLY A 1 493 ? -35.571 4.935 22.100 1.00 95.94 493 GLY A N 1
ATOM 3788 C CA . GLY A 1 493 ? -36.318 6.099 22.586 1.00 95.94 493 GLY A CA 1
ATOM 3789 C C . GLY A 1 493 ? -36.264 7.294 21.624 1.00 95.94 493 GLY A C 1
ATOM 3790 O O . GLY A 1 493 ? -36.352 8.447 22.056 1.00 95.94 493 GLY A O 1
ATOM 3791 N N . ALA A 1 494 ? -36.062 7.027 20.332 1.00 96.81 494 ALA A N 1
ATOM 3792 C CA . ALA A 1 494 ? -36.035 8.025 19.268 1.00 96.81 494 ALA A CA 1
ATOM 3793 C C . ALA A 1 494 ? -37.449 8.294 18.725 1.00 96.81 494 ALA A C 1
ATOM 3795 O O . ALA A 1 494 ? -38.361 7.481 18.867 1.00 96.81 494 ALA A O 1
ATOM 3796 N N . GLN A 1 495 ? -37.646 9.433 18.058 1.00 97.06 495 GLN A N 1
ATOM 3797 C CA . GLN A 1 495 ? -38.879 9.680 17.308 1.00 97.06 495 GLN A CA 1
ATOM 3798 C C . GLN A 1 495 ? -38.854 8.888 16.005 1.00 97.06 495 GLN A C 1
ATOM 3800 O O . GLN A 1 495 ? -37.868 8.943 15.277 1.00 97.06 495 GLN A O 1
ATOM 3805 N N . LEU A 1 496 ? -39.954 8.219 15.669 1.00 95.62 496 LEU A N 1
ATOM 3806 C CA . LEU A 1 496 ? -40.115 7.509 14.404 1.00 95.62 496 LEU A CA 1
ATOM 3807 C C . LEU A 1 496 ? -41.097 8.250 13.493 1.00 95.62 496 LEU A C 1
ATOM 3809 O O . LEU A 1 496 ? -42.188 8.636 13.913 1.00 95.62 496 LEU A O 1
ATOM 3813 N N . ARG A 1 497 ? -40.738 8.400 12.218 1.00 95.12 497 ARG A N 1
ATOM 3814 C CA . ARG A 1 497 ? -41.630 8.893 11.168 1.00 95.12 497 ARG A CA 1
ATOM 3815 C C . ARG A 1 497 ? -41.607 7.957 9.968 1.00 95.12 497 ARG A C 1
ATOM 3817 O O . ARG A 1 497 ? -40.564 7.749 9.357 1.00 95.12 497 ARG A O 1
ATOM 3824 N N . VAL A 1 498 ? -42.773 7.444 9.597 1.00 91.25 498 VAL A N 1
ATOM 3825 C CA . VAL A 1 498 ? -42.956 6.637 8.385 1.00 91.25 498 VAL A CA 1
ATOM 3826 C C . VAL A 1 498 ? -43.420 7.557 7.256 1.00 91.25 498 VAL A C 1
ATOM 3828 O O . VAL A 1 498 ? -44.442 8.228 7.391 1.00 91.25 498 VAL A O 1
ATOM 3831 N N . VAL A 1 499 ? -42.674 7.616 6.153 1.00 91.38 499 VAL A N 1
ATOM 3832 C CA . VAL A 1 499 ? -43.027 8.411 4.964 1.00 91.38 499 VAL A CA 1
ATOM 3833 C C . VAL A 1 499 ? -42.895 7.539 3.725 1.00 91.38 499 VAL A C 1
ATOM 3835 O O . VAL A 1 499 ? -41.797 7.351 3.216 1.00 91.38 499 VAL A O 1
ATOM 3838 N N . SER A 1 500 ? -44.007 7.001 3.224 1.00 89.12 500 SER A N 1
ATOM 3839 C CA . SER A 1 500 ? -43.976 6.235 1.974 1.00 89.12 500 SER A CA 1
ATOM 3840 C C . SER A 1 500 ? -43.521 7.119 0.817 1.00 89.12 500 SER A C 1
ATOM 3842 O O . SER A 1 500 ? -44.061 8.202 0.599 1.00 89.12 500 SER A O 1
ATOM 3844 N N . ILE A 1 501 ? -42.538 6.637 0.061 1.00 91.31 501 ILE A N 1
ATOM 3845 C CA . ILE A 1 501 ? -42.060 7.284 -1.167 1.00 91.31 501 ILE A CA 1
ATOM 3846 C C . ILE A 1 501 ? -42.669 6.644 -2.415 1.00 91.31 501 ILE A C 1
ATOM 3848 O O . ILE A 1 501 ? -42.311 7.014 -3.532 1.00 91.31 501 ILE A O 1
ATOM 3852 N N . SER A 1 502 ? -43.576 5.678 -2.245 1.00 88.19 502 SER A N 1
ATOM 3853 C CA . SER A 1 502 ? -44.125 4.878 -3.342 1.00 88.19 502 SER A CA 1
ATOM 3854 C C . SER A 1 502 ? -44.881 5.730 -4.361 1.00 88.19 502 SER A C 1
ATOM 3856 O O . SER A 1 502 ? -44.643 5.595 -5.557 1.00 88.19 502 SER A O 1
ATOM 3858 N N . GLU A 1 503 ? -45.734 6.650 -3.908 1.00 86.75 503 GLU A N 1
ATOM 3859 C CA . GLU A 1 503 ? -46.501 7.538 -4.795 1.00 86.75 503 GLU A CA 1
ATOM 3860 C C . GLU A 1 503 ? -45.597 8.528 -5.534 1.00 86.75 503 GLU A C 1
ATOM 3862 O O . GLU A 1 503 ? -45.686 8.657 -6.753 1.00 86.75 503 GLU A O 1
ATOM 3867 N N . ALA A 1 504 ? -44.664 9.165 -4.818 1.00 89.94 504 ALA A N 1
ATOM 3868 C CA . ALA A 1 504 ? -43.682 10.061 -5.425 1.00 89.94 504 ALA A CA 1
ATOM 3869 C C . ALA A 1 504 ? -42.819 9.329 -6.466 1.00 89.94 504 ALA A C 1
ATOM 3871 O O . ALA A 1 504 ? -42.568 9.857 -7.548 1.00 89.94 504 ALA A O 1
ATOM 3872 N N . SER A 1 505 ? -42.417 8.091 -6.167 1.00 89.12 505 SER A N 1
ATOM 3873 C CA . SER A 1 505 ? -41.646 7.250 -7.086 1.00 89.12 505 SER A CA 1
ATOM 3874 C C . SER A 1 505 ? -42.463 6.887 -8.326 1.00 89.12 505 SER A C 1
ATOM 3876 O O . SER A 1 505 ? -41.961 7.030 -9.436 1.00 89.12 505 SER A O 1
ATOM 3878 N N . ARG A 1 506 ? -43.736 6.489 -8.168 1.00 86.50 506 ARG A N 1
ATOM 3879 C CA . ARG A 1 506 ? -44.646 6.215 -9.297 1.00 86.50 506 ARG A CA 1
ATOM 3880 C C . ARG A 1 506 ? -44.836 7.446 -10.181 1.00 86.50 506 ARG A C 1
ATOM 3882 O O . ARG A 1 506 ? -44.720 7.328 -11.394 1.00 86.50 506 ARG A O 1
ATOM 3889 N N . MET A 1 507 ? -45.044 8.622 -9.589 1.00 89.56 507 MET A N 1
ATOM 3890 C CA . MET A 1 507 ? -45.206 9.874 -10.336 1.00 89.56 507 MET A CA 1
ATOM 3891 C C . MET A 1 507 ? -43.952 10.227 -11.152 1.00 89.56 507 MET A C 1
ATOM 3893 O O . MET A 1 507 ? -44.055 10.593 -12.320 1.00 89.56 507 MET A O 1
ATOM 3897 N N . VAL A 1 508 ? -42.755 10.081 -10.572 1.00 91.06 508 VAL A N 1
ATOM 3898 C CA . VAL A 1 508 ? -41.491 10.307 -11.299 1.00 91.06 508 VAL A CA 1
ATOM 3899 C C . VAL A 1 508 ? -41.322 9.301 -12.438 1.00 91.06 508 VAL A C 1
ATOM 3901 O O . VAL A 1 508 ? -40.943 9.684 -13.542 1.00 91.06 508 VAL A O 1
ATOM 3904 N N . LEU A 1 509 ? -41.633 8.026 -12.199 1.00 89.06 509 LEU A N 1
ATOM 3905 C CA . LEU A 1 509 ? -41.542 6.983 -13.220 1.00 89.06 509 LEU A CA 1
ATOM 3906 C C . LEU A 1 509 ? -42.537 7.210 -14.376 1.00 89.06 509 LEU A C 1
ATOM 3908 O O . LEU A 1 509 ? -42.168 6.992 -15.528 1.00 89.06 509 LEU A O 1
ATOM 3912 N N . GLN A 1 510 ? -43.742 7.723 -14.098 1.00 88.00 510 GLN A N 1
ATOM 3913 C CA . GLN A 1 510 ? -44.705 8.146 -15.127 1.00 88.00 510 GLN A CA 1
ATOM 3914 C C . GLN A 1 510 ? -44.165 9.294 -15.980 1.00 88.00 510 GLN A C 1
ATOM 3916 O O . GLN A 1 510 ? -44.215 9.225 -17.204 1.00 88.00 510 GLN A O 1
ATOM 3921 N N . LEU A 1 511 ? -43.600 10.331 -15.351 1.00 91.62 511 LEU A N 1
ATOM 3922 C CA . LEU A 1 511 ? -43.026 11.479 -16.066 1.00 91.62 511 LEU A CA 1
ATOM 3923 C C . LEU A 1 511 ? -41.862 11.089 -16.986 1.00 91.62 511 LEU A C 1
ATOM 3925 O O . LEU A 1 511 ? -41.628 11.746 -17.998 1.00 91.62 511 LEU A O 1
ATOM 3929 N N . LEU A 1 512 ? -41.136 10.027 -16.641 1.00 90.75 512 LEU A N 1
ATOM 3930 C CA . LEU A 1 512 ? -40.039 9.490 -17.443 1.00 90.75 512 LEU A CA 1
ATOM 3931 C C . LEU A 1 512 ? -40.506 8.542 -18.560 1.00 90.75 512 LEU A C 1
ATOM 3933 O O . LEU A 1 512 ? -39.665 8.078 -19.328 1.00 90.75 512 LEU A O 1
ATOM 3937 N N . GLY A 1 513 ? -41.805 8.229 -18.649 1.00 85.94 513 GLY A N 1
ATOM 3938 C CA . GLY A 1 513 ? -42.324 7.218 -19.575 1.00 85.94 513 GLY A CA 1
ATOM 3939 C C . GLY A 1 513 ? -41.751 5.825 -19.296 1.00 85.94 513 GLY A C 1
ATOM 3940 O O . GLY A 1 513 ? -41.451 5.069 -20.217 1.00 85.94 513 GLY A O 1
ATOM 3941 N N . HIS A 1 514 ? -41.492 5.506 -18.026 1.00 83.44 514 HIS A N 1
ATOM 3942 C CA . HIS A 1 514 ? -40.884 4.238 -17.648 1.00 83.44 514 HIS A CA 1
ATOM 3943 C C . HIS A 1 514 ? -41.917 3.102 -17.731 1.00 83.44 514 HIS A C 1
ATOM 3945 O O . HIS A 1 514 ? -42.963 3.181 -17.089 1.00 83.44 514 HIS A O 1
ATOM 3951 N N . ARG A 1 515 ? -41.588 2.002 -18.430 1.00 76.88 515 ARG A N 1
ATOM 3952 C CA . ARG A 1 515 ? -42.473 0.828 -18.651 1.00 76.88 515 ARG A CA 1
ATOM 3953 C C . ARG A 1 515 ? -43.128 0.255 -17.392 1.00 76.88 515 ARG A C 1
ATOM 3955 O O . ARG A 1 515 ? -44.187 -0.343 -17.465 1.00 76.88 515 ARG A O 1
ATOM 3962 N N . ALA A 1 516 ? -42.505 0.441 -16.229 1.00 67.50 516 ALA A N 1
ATOM 3963 C CA . ALA A 1 516 ? -43.058 0.002 -14.945 1.00 67.50 516 ALA A CA 1
ATOM 3964 C C . ALA A 1 516 ? -44.346 0.741 -14.513 1.00 67.50 516 ALA A C 1
ATOM 3966 O O . ALA A 1 516 ? -44.917 0.373 -13.490 1.00 67.50 516 ALA A O 1
ATOM 3967 N N . VAL A 1 517 ? -44.774 1.797 -15.223 1.00 63.62 517 VAL A N 1
ATOM 3968 C CA . VAL A 1 517 ? -46.018 2.542 -14.931 1.00 63.62 517 VAL A CA 1
ATOM 3969 C C . VAL A 1 517 ? -46.924 2.721 -16.149 1.00 63.62 517 VAL A C 1
ATOM 3971 O O . VAL A 1 517 ? -47.853 3.526 -16.105 1.00 63.62 517 VAL A O 1
ATOM 3974 N N . GLU A 1 518 ? -46.680 1.980 -17.229 1.00 52.53 518 GLU A N 1
ATOM 3975 C CA . GLU A 1 518 ? -47.687 1.828 -18.279 1.00 52.53 518 GLU A CA 1
ATOM 3976 C C . GLU A 1 518 ? -48.836 0.994 -17.693 1.00 52.53 518 GLU A C 1
ATOM 3978 O O . GLU A 1 518 ? -48.647 -0.170 -17.349 1.00 52.53 518 GLU A O 1
ATOM 3983 N N . ALA A 1 519 ? -49.996 1.622 -17.502 1.00 45.62 519 ALA A N 1
ATOM 3984 C CA . ALA A 1 519 ? -51.243 0.946 -17.174 1.00 45.62 519 ALA A CA 1
ATOM 3985 C C . ALA A 1 519 ? -52.191 1.064 -18.376 1.00 45.62 519 ALA A C 1
ATOM 3987 O O . ALA A 1 519 ? -52.494 2.180 -18.800 1.00 45.62 519 ALA A O 1
ATOM 3988 N N . ASP A 1 520 ? -52.610 -0.105 -18.860 1.00 43.66 520 ASP A N 1
ATOM 3989 C CA . ASP A 1 520 ? -53.798 -0.427 -19.656 1.00 43.66 520 ASP A CA 1
ATOM 3990 C C . ASP A 1 520 ? -54.015 0.282 -21.002 1.00 43.66 520 ASP A C 1
ATOM 3992 O O . ASP A 1 520 ? -54.686 1.307 -21.092 1.00 43.66 520 ASP A O 1
ATOM 3996 N N . ASP A 1 521 ? -53.565 -0.386 -22.069 1.00 33.59 521 ASP A N 1
ATOM 3997 C CA . ASP A 1 521 ? -54.345 -0.512 -23.304 1.00 33.59 521 ASP A CA 1
ATOM 3998 C C . ASP A 1 521 ? -54.607 -2.015 -23.503 1.00 33.59 521 ASP A C 1
ATOM 4000 O O . ASP A 1 521 ? -53.672 -2.795 -23.674 1.00 33.59 521 ASP A O 1
ATOM 4004 N N . ASP A 1 522 ? -55.880 -2.385 -23.372 1.00 38.81 522 ASP A N 1
ATOM 4005 C CA . ASP A 1 522 ? -56.553 -3.603 -23.826 1.00 38.81 522 ASP A CA 1
ATOM 4006 C C . ASP A 1 522 ? -55.732 -4.899 -23.967 1.00 38.81 522 ASP A C 1
ATOM 4008 O O . ASP A 1 522 ? -54.968 -5.071 -24.917 1.00 38.81 522 ASP A O 1
ATOM 4012 N N . ASN A 1 523 ? -56.093 -5.868 -23.111 1.00 34.69 523 ASN A N 1
ATOM 4013 C CA . ASN A 1 523 ? -56.055 -7.326 -23.312 1.00 34.69 523 ASN A CA 1
ATOM 4014 C C . ASN A 1 523 ? -55.175 -8.089 -22.313 1.00 34.69 523 ASN A C 1
ATOM 4016 O O . ASN A 1 523 ? -54.146 -8.617 -22.709 1.00 34.69 523 ASN A O 1
ATOM 4020 N N . ASP A 1 524 ? -55.631 -8.201 -21.060 1.00 36.00 524 ASP A N 1
ATOM 4021 C CA . ASP A 1 524 ? -55.433 -9.405 -20.236 1.00 36.00 524 ASP A CA 1
ATOM 4022 C C . ASP A 1 524 ? -56.440 -9.414 -19.070 1.00 36.00 524 ASP A C 1
ATOM 4024 O O . ASP A 1 524 ? -56.211 -8.880 -17.987 1.00 36.00 524 ASP A O 1
ATOM 4028 N N . THR A 1 525 ? -57.591 -10.057 -19.278 1.00 37.00 525 THR A N 1
ATOM 4029 C CA . THR A 1 525 ? -58.543 -10.451 -18.221 1.00 37.00 525 THR A CA 1
ATOM 4030 C C . THR A 1 525 ? -58.035 -11.640 -17.387 1.00 37.00 525 THR A C 1
ATOM 4032 O O . THR A 1 525 ? -58.819 -12.491 -16.980 1.00 37.00 525 THR A O 1
ATOM 4035 N N . GLU A 1 526 ? -56.735 -11.710 -17.108 1.00 39.41 526 GLU A N 1
ATOM 4036 C CA . GLU A 1 526 ? -56.123 -12.740 -16.263 1.00 39.41 526 GLU A CA 1
ATOM 4037 C C . GLU A 1 526 ? -55.135 -12.096 -15.287 1.00 39.41 526 GLU A C 1
ATOM 4039 O O . GLU A 1 526 ? -53.929 -12.098 -15.514 1.00 39.41 526 GLU A O 1
ATOM 4044 N N . ARG A 1 527 ? -55.650 -11.512 -14.195 1.00 46.72 527 ARG A N 1
ATOM 4045 C CA . ARG A 1 527 ? -54.957 -11.406 -12.892 1.00 46.72 527 ARG A CA 1
ATOM 4046 C C . ARG A 1 527 ? -55.857 -10.750 -11.843 1.00 46.72 527 ARG A C 1
ATOM 4048 O O . ARG A 1 527 ? -55.765 -9.558 -11.566 1.00 46.72 527 ARG A O 1
ATOM 4055 N N . ILE A 1 528 ? -56.717 -11.562 -11.229 1.00 45.03 528 ILE A N 1
ATOM 4056 C CA . ILE A 1 528 ? -57.431 -11.236 -9.983 1.00 45.03 528 ILE A CA 1
ATOM 4057 C C . ILE A 1 528 ? -56.942 -12.200 -8.889 1.00 45.03 528 ILE A C 1
ATOM 4059 O O . ILE A 1 528 ? -57.716 -12.934 -8.297 1.00 45.03 528 ILE A O 1
ATOM 4063 N N . CYS A 1 529 ? -55.635 -12.209 -8.622 1.00 46.38 529 CYS A N 1
ATOM 4064 C CA . CYS A 1 529 ? -55.087 -12.787 -7.391 1.00 46.38 529 CYS A CA 1
ATOM 4065 C C . CYS A 1 529 ? -54.216 -11.692 -6.777 1.00 46.38 529 CYS A C 1
ATOM 4067 O O . CYS A 1 529 ? -53.073 -11.471 -7.168 1.00 46.38 529 CYS A O 1
ATOM 4069 N N . ALA A 1 530 ? -54.831 -10.884 -5.913 1.00 49.38 530 ALA A N 1
ATOM 4070 C CA . ALA A 1 530 ? -54.208 -9.721 -5.279 1.00 49.38 530 ALA A CA 1
ATOM 4071 C C . ALA A 1 530 ? -53.352 -10.091 -4.046 1.00 49.38 530 ALA A C 1
ATOM 4073 O O . ALA A 1 530 ? -53.047 -9.231 -3.222 1.00 49.38 530 ALA A O 1
ATOM 4074 N N . GLY A 1 531 ? -52.957 -11.355 -3.924 1.00 57.56 531 GLY A N 1
ATOM 4075 C CA . GLY A 1 531 ? -52.076 -11.887 -2.896 1.00 57.56 531 GLY A CA 1
ATOM 4076 C C . GLY A 1 531 ? -51.434 -13.162 -3.425 1.00 57.56 531 GLY A C 1
ATOM 4077 O O . GLY A 1 531 ? -52.036 -13.839 -4.258 1.00 57.56 531 GLY A O 1
ATOM 4078 N N . ASP A 1 532 ? -50.204 -13.427 -2.995 1.00 65.69 532 ASP A N 1
ATOM 4079 C CA . ASP A 1 532 ? -49.542 -14.710 -3.222 1.00 65.69 532 ASP A CA 1
ATOM 4080 C C . ASP A 1 532 ? -50.462 -15.809 -2.674 1.00 65.69 532 ASP A C 1
ATOM 4082 O O . ASP A 1 532 ? -50.826 -15.752 -1.499 1.00 65.69 532 ASP A O 1
ATOM 4086 N N . CYS A 1 533 ? -50.912 -16.733 -3.527 1.00 68.69 533 CYS A N 1
ATOM 4087 C CA . CYS A 1 533 ? -51.612 -17.939 -3.068 1.00 68.69 533 CYS A CA 1
ATOM 4088 C C . CYS A 1 533 ? -50.609 -19.018 -2.630 1.00 68.69 533 CYS A C 1
ATOM 4090 O O . CYS A 1 533 ? -51.032 -20.139 -2.410 1.00 68.69 533 CYS A O 1
ATOM 4092 N N . ASP A 1 534 ? -49.319 -18.691 -2.536 1.00 78.44 534 ASP A N 1
ATOM 4093 C CA . ASP A 1 534 ? -48.262 -19.601 -2.103 1.00 78.44 534 ASP A CA 1
ATOM 4094 C C . ASP A 1 534 ? -48.380 -19.868 -0.593 1.00 78.44 534 ASP A C 1
ATOM 4096 O O . ASP A 1 534 ? -48.348 -18.925 0.210 1.00 78.44 534 ASP A O 1
ATOM 4100 N N . ASP A 1 535 ? -48.595 -21.129 -0.209 1.00 78.25 535 ASP A N 1
ATOM 4101 C CA . ASP A 1 535 ? -48.651 -21.563 1.193 1.00 78.25 535 ASP A CA 1
ATOM 4102 C C . ASP A 1 535 ? -47.298 -22.064 1.734 1.00 78.25 535 ASP A C 1
ATOM 4104 O O . ASP A 1 535 ? -47.236 -22.509 2.885 1.00 78.25 535 ASP A O 1
ATOM 4108 N N . ASP A 1 536 ? -46.217 -21.902 0.955 1.00 75.06 536 ASP A N 1
ATOM 4109 C CA . ASP A 1 536 ? -44.859 -22.383 1.234 1.00 75.06 536 ASP A CA 1
ATOM 4110 C C . ASP A 1 536 ? -44.785 -23.922 1.431 1.00 75.06 536 ASP A C 1
ATOM 4112 O O . ASP A 1 536 ? -43.783 -24.426 1.955 1.00 75.06 536 ASP A O 1
ATOM 4116 N N . ASP A 1 537 ? -45.806 -24.695 1.022 1.00 78.50 537 ASP A N 1
ATOM 4117 C CA . ASP A 1 537 ? -45.788 -26.161 1.083 1.00 78.50 537 ASP A CA 1
ATOM 4118 C C . ASP A 1 537 ? -45.354 -26.760 -0.274 1.00 78.50 537 ASP A C 1
ATOM 4120 O O . ASP A 1 537 ? -46.072 -26.687 -1.270 1.00 78.50 537 ASP A O 1
ATOM 4124 N N . PRO A 1 538 ? -44.180 -27.416 -0.366 1.00 76.69 538 PRO A N 1
ATOM 4125 C CA . PRO A 1 538 ? -43.720 -28.022 -1.617 1.00 76.69 538 PRO A CA 1
ATOM 4126 C C . PRO A 1 538 ? -44.601 -29.191 -2.101 1.00 76.69 538 PRO A C 1
ATOM 4128 O O . PRO A 1 538 ? -44.391 -29.692 -3.210 1.00 76.69 538 PRO A O 1
ATOM 4131 N N . CYS A 1 539 ? -45.560 -29.647 -1.286 1.00 83.44 539 CYS A N 1
ATOM 4132 C CA . CYS A 1 539 ? -46.485 -30.736 -1.584 1.00 83.44 539 CYS A CA 1
ATOM 4133 C C . CYS A 1 539 ? -47.901 -30.295 -1.971 1.00 83.44 539 CYS A C 1
ATOM 4135 O O . CYS A 1 539 ? -48.796 -31.143 -2.102 1.00 83.44 539 CYS A O 1
ATOM 4137 N N . THR A 1 540 ? -48.109 -29.007 -2.221 1.00 82.56 540 THR A N 1
ATOM 4138 C CA . THR A 1 540 ? -49.344 -28.436 -2.768 1.00 82.56 540 THR A CA 1
ATOM 4139 C C . THR A 1 540 ? -49.061 -27.746 -4.108 1.00 82.56 540 THR A C 1
ATOM 4141 O O . THR A 1 540 ? -47.944 -27.349 -4.434 1.00 82.56 540 THR A O 1
ATOM 4144 N N . VAL A 1 541 ? -50.079 -27.686 -4.971 1.00 80.44 541 VAL A N 1
ATOM 4145 C CA . VAL A 1 541 ? -50.090 -26.822 -6.154 1.00 80.44 541 VAL A CA 1
ATOM 4146 C C . VAL A 1 541 ? -51.125 -25.743 -5.929 1.00 80.44 541 VAL A C 1
ATOM 4148 O O . VAL A 1 541 ? -52.330 -26.020 -5.918 1.00 80.44 541 VAL A O 1
ATOM 4151 N N . ASP A 1 542 ? -50.645 -24.512 -5.834 1.00 82.19 542 ASP A N 1
ATOM 4152 C CA . ASP A 1 542 ? -51.498 -23.367 -5.571 1.00 82.19 542 ASP A CA 1
ATOM 4153 C C . ASP A 1 542 ? -52.111 -22.858 -6.866 1.00 82.19 542 ASP A C 1
ATOM 4155 O O . ASP A 1 542 ? -51.437 -22.416 -7.803 1.00 82.19 542 ASP A O 1
ATOM 4159 N N . THR A 1 543 ? -53.433 -22.930 -6.932 1.00 73.75 543 THR A N 1
ATOM 4160 C CA . THR A 1 543 ? -54.214 -22.426 -8.055 1.00 73.75 543 THR A CA 1
ATOM 4161 C C . THR A 1 543 ? -55.235 -21.420 -7.558 1.00 73.75 543 THR A C 1
ATOM 4163 O O . THR A 1 543 ? -55.748 -21.512 -6.451 1.00 73.75 543 THR A O 1
ATOM 4166 N N . CYS A 1 544 ? -55.509 -20.401 -8.363 1.00 71.19 544 CYS A N 1
ATOM 4167 C CA . CYS A 1 544 ? -56.409 -19.316 -7.997 1.00 71.19 544 CYS A CA 1
ATOM 4168 C C . CYS A 1 544 ? -57.518 -19.241 -9.043 1.00 71.19 544 CYS A C 1
ATOM 4170 O O . CYS A 1 544 ? -57.243 -19.177 -10.246 1.00 71.19 544 CYS A O 1
ATOM 4172 N N . ASP A 1 545 ? -58.771 -19.305 -8.595 1.00 63.84 545 ASP A N 1
ATOM 4173 C CA . ASP A 1 545 ? -59.918 -19.284 -9.495 1.00 63.84 545 ASP A CA 1
ATOM 4174 C C . ASP A 1 545 ? -60.262 -17.863 -9.982 1.00 63.84 545 ASP A C 1
ATOM 4176 O O . ASP A 1 545 ? -59.767 -16.848 -9.488 1.00 63.84 545 ASP A O 1
ATOM 4180 N N . ALA A 1 546 ? -61.152 -17.774 -10.975 1.00 52.62 546 ALA A N 1
ATOM 4181 C CA . ALA A 1 546 ? -61.561 -16.503 -11.580 1.00 52.62 546 ALA A CA 1
ATOM 4182 C C . ALA A 1 546 ? -62.320 -15.555 -10.619 1.00 52.62 546 ALA A C 1
ATOM 4184 O O . ALA A 1 546 ? -62.644 -14.430 -11.007 1.00 52.62 546 ALA A O 1
ATOM 4185 N N . LEU A 1 547 ? -62.630 -15.998 -9.393 1.00 57.28 547 LEU A N 1
ATOM 4186 C CA . LEU A 1 547 ? -63.274 -15.215 -8.337 1.00 57.28 547 LEU A CA 1
ATOM 4187 C C . LEU A 1 547 ? -62.292 -14.805 -7.221 1.00 57.28 547 LEU A C 1
ATOM 4189 O O . LEU A 1 547 ? -62.697 -14.072 -6.316 1.00 57.28 547 LEU A O 1
ATOM 4193 N N . GLY A 1 548 ? -61.020 -15.210 -7.307 1.00 62.59 548 GLY A N 1
ATOM 4194 C CA . GLY A 1 548 ? -59.964 -14.860 -6.357 1.00 62.59 548 GLY A CA 1
ATOM 4195 C C . GLY A 1 548 ? -59.887 -15.770 -5.127 1.00 62.59 548 GLY A C 1
ATOM 4196 O O . GLY A 1 548 ? -59.370 -15.333 -4.098 1.00 62.59 548 GLY A O 1
ATOM 4197 N N . ALA A 1 549 ? -60.417 -16.996 -5.195 1.00 66.62 549 ALA A N 1
ATOM 4198 C CA . ALA A 1 549 ? -60.231 -18.011 -4.158 1.00 66.62 549 ALA A CA 1
ATOM 4199 C C . ALA A 1 549 ? -58.984 -18.867 -4.455 1.00 66.62 549 ALA A C 1
ATOM 4201 O O . ALA A 1 549 ? -58.842 -19.368 -5.571 1.00 66.62 549 ALA A O 1
ATOM 4202 N N . CYS A 1 550 ? -58.098 -19.027 -3.463 1.00 76.31 550 CYS A N 1
ATOM 4203 C CA . CYS A 1 550 ? -56.946 -19.933 -3.543 1.00 76.31 550 CYS A CA 1
ATOM 4204 C C . CYS A 1 550 ? -57.393 -21.378 -3.256 1.00 76.31 550 CYS A C 1
ATOM 4206 O O . CYS A 1 550 ? -58.134 -21.620 -2.299 1.00 76.31 550 CYS A O 1
ATOM 4208 N N . ASP A 1 551 ? -56.941 -22.314 -4.083 1.00 80.50 551 ASP A N 1
ATOM 4209 C CA . ASP A 1 551 ? -57.093 -23.760 -3.940 1.00 80.50 551 ASP A CA 1
ATOM 4210 C C . ASP A 1 551 ? -55.701 -24.404 -3.941 1.00 80.50 551 ASP A C 1
ATOM 4212 O O . ASP A 1 551 ? -54.904 -24.152 -4.846 1.00 80.50 551 ASP A O 1
ATOM 4216 N N . HIS A 1 552 ? -55.427 -25.226 -2.930 1.00 84.19 552 HIS A N 1
ATOM 4217 C CA . HIS A 1 552 ? -54.129 -25.856 -2.677 1.00 84.19 552 HIS A CA 1
ATOM 4218 C C . HIS A 1 552 ? -54.285 -27.361 -2.900 1.00 84.19 552 HIS A C 1
ATOM 4220 O O . HIS A 1 552 ? -54.652 -28.121 -1.997 1.00 84.19 552 HIS A O 1
ATOM 4226 N N . ALA A 1 553 ? -54.114 -27.797 -4.147 1.00 80.75 553 ALA A N 1
ATOM 4227 C CA . ALA A 1 553 ? -54.335 -29.190 -4.513 1.00 80.75 553 ALA A CA 1
ATOM 4228 C C . ALA A 1 553 ? -53.088 -30.024 -4.195 1.00 80.75 553 ALA A C 1
ATOM 4230 O O . ALA A 1 553 ? -51.991 -29.663 -4.607 1.00 80.75 553 ALA A O 1
ATOM 4231 N N . ALA A 1 554 ? -53.250 -31.158 -3.508 1.00 81.19 554 ALA A N 1
ATOM 4232 C CA . ALA A 1 554 ? -52.127 -32.036 -3.179 1.00 81.19 554 ALA A CA 1
ATOM 4233 C C . ALA A 1 554 ? -51.363 -32.474 -4.443 1.00 81.19 554 ALA A C 1
ATOM 4235 O O . ALA A 1 554 ? -51.958 -32.959 -5.412 1.00 81.19 554 ALA A O 1
ATOM 4236 N N . PHE A 1 555 ? -50.045 -32.307 -4.406 1.00 80.75 555 PHE A N 1
ATOM 4237 C CA . PHE A 1 555 ? -49.103 -32.714 -5.438 1.00 80.75 555 PHE A CA 1
ATOM 4238 C C . PHE A 1 555 ? -48.397 -34.006 -5.018 1.00 80.75 555 PHE A C 1
ATOM 4240 O O . PHE A 1 555 ? -47.916 -34.097 -3.895 1.00 80.75 555 PHE A O 1
ATOM 4247 N N . ASP A 1 556 ? -48.294 -34.982 -5.924 1.00 78.94 556 ASP A N 1
ATOM 4248 C CA . ASP A 1 556 ? -47.474 -36.183 -5.719 1.00 78.94 556 ASP A CA 1
ATOM 4249 C C . ASP A 1 556 ? -46.179 -36.042 -6.542 1.00 78.94 556 ASP A C 1
ATOM 4251 O O . ASP A 1 556 ? -46.196 -36.113 -7.778 1.00 78.94 556 ASP A O 1
ATOM 4255 N N . GLY A 1 557 ? -45.051 -35.822 -5.865 1.00 77.50 557 GLY A N 1
ATOM 4256 C CA . GLY A 1 557 ? -43.738 -35.622 -6.478 1.00 77.50 557 GLY A CA 1
ATOM 4257 C C . GLY A 1 557 ? -42.618 -35.446 -5.445 1.00 77.50 557 GLY A C 1
ATOM 4258 O O . GLY A 1 557 ? -42.883 -35.535 -4.248 1.00 77.50 557 GLY A O 1
ATOM 4259 N N . PRO A 1 558 ? -41.364 -35.235 -5.888 1.00 77.81 558 PRO A N 1
ATOM 4260 C CA . PRO A 1 558 ? -40.237 -35.042 -4.980 1.00 77.81 558 PRO A CA 1
ATOM 4261 C C . PRO A 1 558 ? -40.362 -33.713 -4.226 1.00 77.81 558 PRO A C 1
ATOM 4263 O O . PRO A 1 558 ? -40.713 -32.698 -4.832 1.00 77.81 558 PRO A O 1
ATOM 4266 N N . CYS A 1 559 ? -40.031 -33.720 -2.938 1.00 80.75 559 CYS A N 1
ATOM 4267 C CA . CYS A 1 559 ? -40.040 -32.545 -2.063 1.00 80.75 559 CYS A CA 1
ATOM 4268 C C . CYS A 1 559 ? -38.746 -32.447 -1.247 1.00 80.75 559 CYS A C 1
ATOM 4270 O O . CYS A 1 559 ? -37.917 -33.348 -1.291 1.00 80.75 559 CYS A O 1
ATOM 4272 N N . GLU A 1 560 ? -38.560 -31.339 -0.530 1.00 78.94 560 GLU A N 1
ATOM 4273 C CA . GLU A 1 560 ? -37.516 -31.193 0.491 1.00 78.94 560 GLU A CA 1
ATOM 4274 C C . GLU A 1 560 ? -38.210 -30.859 1.819 1.00 78.94 560 GLU A C 1
ATOM 4276 O O . GLU A 1 560 ? -38.930 -29.864 1.904 1.00 78.94 560 GLU A O 1
ATOM 4281 N N . ASP A 1 561 ? -38.017 -31.681 2.854 1.00 74.12 561 ASP A N 1
ATOM 4282 C CA . ASP A 1 561 ? -38.585 -31.465 4.198 1.00 74.12 561 ASP A CA 1
ATOM 4283 C C . ASP A 1 561 ? -37.713 -30.550 5.086 1.00 74.12 561 ASP A C 1
ATOM 4285 O O . ASP A 1 561 ? -38.085 -30.205 6.211 1.00 74.12 561 ASP 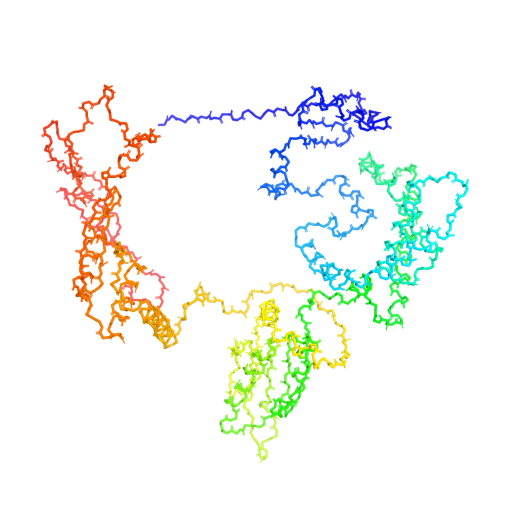A O 1
ATOM 4289 N N . GLY A 1 562 ? -36.563 -30.116 4.559 1.00 71.88 562 GLY A N 1
ATOM 4290 C CA . GLY A 1 562 ? -35.602 -29.248 5.233 1.00 71.88 562 GLY A CA 1
ATOM 4291 C C . GLY A 1 562 ? -34.657 -29.973 6.197 1.00 71.88 562 GLY A C 1
ATOM 4292 O O . GLY A 1 562 ? -33.822 -29.299 6.812 1.00 71.88 562 GLY A O 1
ATOM 4293 N N . ASP A 1 563 ? -34.745 -31.301 6.323 1.00 72.62 563 ASP A N 1
ATOM 4294 C CA . ASP A 1 563 ? -33.767 -32.112 7.046 1.00 72.62 563 ASP A CA 1
ATOM 4295 C C . ASP A 1 563 ? -32.627 -32.522 6.099 1.00 72.62 563 ASP A C 1
ATOM 4297 O O . ASP A 1 563 ? -32.800 -33.252 5.130 1.00 72.62 563 ASP A O 1
ATOM 4301 N N . LEU A 1 564 ? -31.415 -32.030 6.368 1.00 67.56 564 LEU A N 1
ATOM 4302 C CA . LEU A 1 564 ? -30.230 -32.338 5.556 1.00 67.56 564 LEU A CA 1
ATOM 4303 C C . LEU A 1 564 ? -29.759 -33.793 5.720 1.00 67.56 564 LEU A C 1
ATOM 4305 O O . LEU A 1 564 ? -28.859 -34.223 4.995 1.00 67.56 564 LEU A O 1
ATOM 4309 N N . CYS A 1 565 ? -30.324 -34.520 6.687 1.00 68.12 565 CYS A N 1
ATOM 4310 C CA . CYS A 1 565 ? -29.955 -35.887 7.023 1.00 68.12 565 CYS A CA 1
ATOM 4311 C C . CYS A 1 565 ? -30.835 -36.948 6.350 1.00 68.12 565 CYS A C 1
ATOM 4313 O O . CYS A 1 565 ? -30.653 -38.140 6.615 1.00 68.12 565 CYS A O 1
ATOM 4315 N N . THR A 1 566 ? -31.762 -36.557 5.478 1.00 74.19 566 THR A N 1
ATOM 4316 C CA . THR A 1 566 ? -32.587 -37.473 4.686 1.00 74.19 566 THR A CA 1
ATOM 4317 C C . THR A 1 566 ? -32.462 -37.162 3.194 1.00 74.19 566 THR A C 1
ATOM 4319 O O . THR A 1 566 ? -32.090 -36.057 2.796 1.00 74.19 566 THR A O 1
ATOM 4322 N N . VAL A 1 567 ? -32.636 -38.187 2.355 1.00 76.50 567 VAL A N 1
ATOM 4323 C CA . VAL A 1 567 ? -32.678 -38.038 0.896 1.00 76.50 567 VAL A CA 1
ATOM 4324 C C . VAL A 1 567 ? -33.800 -38.873 0.288 1.00 76.50 567 VAL A C 1
ATOM 4326 O O . VAL A 1 567 ? -34.019 -40.028 0.662 1.00 76.50 567 VAL A O 1
ATOM 4329 N N . GLY A 1 568 ? -34.449 -38.320 -0.735 1.00 77.06 568 GLY A N 1
ATOM 4330 C CA . GLY A 1 568 ? -35.453 -39.033 -1.531 1.00 77.06 568 GLY A CA 1
ATOM 4331 C C . GLY A 1 568 ? -36.871 -38.900 -0.982 1.00 77.06 568 GLY A C 1
ATOM 4332 O O . GLY A 1 568 ? -37.658 -39.836 -1.097 1.00 77.06 568 GLY A O 1
ATOM 4333 N N . GLU A 1 569 ? -37.175 -37.758 -0.375 1.00 84.00 569 GLU A N 1
ATOM 4334 C CA . GLU A 1 569 ? -38.486 -37.392 0.141 1.00 84.00 569 GLU A CA 1
ATOM 4335 C C . GLU A 1 569 ? -39.506 -37.275 -1.002 1.00 84.00 569 GLU A C 1
ATOM 4337 O O . GLU A 1 569 ? -39.244 -36.686 -2.059 1.00 84.00 569 GLU A O 1
ATOM 4342 N N . GLU A 1 570 ? -40.704 -37.809 -0.775 1.00 84.12 570 GLU A N 1
ATOM 4343 C CA . GLU A 1 570 ? -41.825 -37.705 -1.706 1.00 84.12 570 GLU A CA 1
ATOM 4344 C C . GLU A 1 570 ? -43.062 -37.169 -0.985 1.00 84.12 570 GLU A C 1
ATOM 4346 O O . GLU A 1 570 ? -43.358 -37.508 0.167 1.00 84.12 570 GLU A O 1
ATOM 4351 N N . CYS A 1 571 ? -43.814 -36.331 -1.687 1.00 83.75 571 CYS A N 1
ATOM 4352 C CA . CYS A 1 571 ? -45.099 -35.853 -1.223 1.00 83.75 571 CYS A CA 1
ATOM 4353 C C . CYS A 1 571 ? -46.110 -36.995 -1.184 1.00 83.75 571 CYS A C 1
ATOM 4355 O O . CYS A 1 571 ? -46.339 -37.678 -2.182 1.00 83.75 571 CYS A O 1
ATOM 4357 N N . ALA A 1 572 ? -46.749 -37.168 -0.028 1.00 77.19 572 ALA A N 1
ATOM 4358 C CA . ALA A 1 572 ? -47.858 -38.088 0.152 1.00 77.19 572 ALA A CA 1
ATOM 4359 C C . ALA A 1 572 ? -49.009 -37.367 0.861 1.00 77.19 572 ALA A C 1
ATOM 4361 O O . ALA A 1 572 ? -48.885 -36.945 2.012 1.00 77.19 572 ALA A O 1
ATOM 4362 N N . ALA A 1 573 ? -50.149 -37.255 0.173 1.00 69.56 573 ALA A N 1
ATOM 4363 C CA . ALA A 1 573 ? -51.381 -36.666 0.707 1.00 69.56 573 ALA A CA 1
ATOM 4364 C C . ALA A 1 573 ? -51.228 -35.223 1.245 1.00 69.56 573 ALA A C 1
ATOM 4366 O O . ALA A 1 573 ? -51.856 -34.877 2.245 1.00 69.56 573 ALA A O 1
ATOM 4367 N N . GLY A 1 574 ? -50.427 -34.388 0.568 1.00 70.75 574 GLY A N 1
ATOM 4368 C CA . GLY A 1 574 ? -50.220 -32.980 0.941 1.00 70.75 574 GLY A CA 1
ATOM 4369 C C . GLY A 1 574 ? -49.252 -32.775 2.108 1.00 70.75 574 GLY A C 1
ATOM 4370 O O . GLY A 1 574 ? -49.367 -31.798 2.830 1.00 70.75 574 GLY A O 1
ATOM 4371 N N . THR A 1 575 ? -48.341 -33.721 2.334 1.00 77.38 575 THR A N 1
ATOM 4372 C CA . THR A 1 575 ? -47.251 -33.593 3.309 1.00 77.38 575 THR A CA 1
ATOM 4373 C C . THR A 1 575 ? -46.009 -34.289 2.776 1.00 77.38 575 THR A C 1
ATOM 4375 O O . THR A 1 575 ? -46.109 -35.395 2.238 1.00 77.38 575 THR A O 1
ATOM 4378 N N . CYS A 1 576 ? -44.845 -33.660 2.941 1.00 78.50 576 CYS A N 1
ATOM 4379 C CA . CYS A 1 576 ? -43.566 -34.251 2.558 1.00 78.50 576 CYS A CA 1
ATOM 4380 C C . CYS A 1 576 ? -43.220 -35.374 3.546 1.00 78.50 576 CYS A C 1
ATOM 4382 O O . CYS A 1 576 ? -43.082 -35.130 4.748 1.00 78.50 576 CYS A O 1
ATOM 4384 N N . ALA A 1 577 ? -43.176 -36.622 3.075 1.00 75.88 577 ALA A N 1
ATOM 4385 C CA . ALA A 1 577 ? -42.824 -37.762 3.912 1.00 75.88 577 ALA A CA 1
ATOM 4386 C C . ALA A 1 577 ? -41.298 -37.941 3.931 1.00 75.88 577 ALA A C 1
ATOM 4388 O O . ALA A 1 577 ? -40.673 -37.972 2.873 1.00 75.88 577 ALA A O 1
ATOM 4389 N N . GLY A 1 578 ? -40.722 -38.075 5.133 1.00 70.38 578 GLY A N 1
ATOM 4390 C CA . GLY A 1 578 ? -39.269 -38.123 5.336 1.00 70.38 578 GLY A CA 1
ATOM 4391 C C . GLY A 1 578 ? -38.575 -39.234 4.542 1.00 70.38 578 GLY A C 1
ATOM 4392 O O . GLY A 1 578 ? -39.054 -40.375 4.508 1.00 70.38 578 GLY A O 1
ATOM 4393 N N . GLY A 1 579 ? -37.459 -38.870 3.906 1.00 70.62 579 GLY A N 1
ATOM 4394 C CA . GLY A 1 579 ? -36.658 -39.713 3.025 1.00 70.62 579 GLY A CA 1
ATOM 4395 C C . GLY A 1 579 ? -35.845 -40.782 3.760 1.00 70.62 579 GLY A C 1
ATOM 4396 O O . GLY A 1 579 ? -35.923 -40.953 4.980 1.00 70.62 579 GLY A O 1
ATOM 4397 N N . GLU A 1 580 ? -35.045 -41.541 3.009 1.00 74.50 580 GLU A N 1
ATOM 4398 C CA . GLU A 1 580 ? -34.108 -42.489 3.616 1.00 74.50 580 GLU A CA 1
ATOM 4399 C C . GLU A 1 580 ? -32.973 -41.727 4.327 1.00 74.50 580 GLU A C 1
ATOM 4401 O O . GLU A 1 580 ? -32.537 -40.691 3.822 1.00 74.50 580 GLU A O 1
ATOM 4406 N N . PRO A 1 581 ? -32.451 -42.220 5.469 1.00 70.50 581 PRO A N 1
ATOM 4407 C CA . PRO A 1 581 ? -31.335 -41.575 6.153 1.00 70.50 581 PRO A CA 1
ATOM 4408 C C . PRO A 1 581 ? -30.119 -41.462 5.229 1.00 70.50 581 PRO A C 1
ATOM 4410 O O . PRO A 1 581 ? -29.608 -42.474 4.736 1.00 70.50 581 PRO A O 1
ATOM 4413 N N . ALA A 1 582 ? -29.641 -40.241 5.020 1.00 70.00 582 ALA A N 1
ATOM 4414 C CA . ALA A 1 582 ? -28.381 -39.979 4.350 1.00 70.00 582 ALA A CA 1
ATOM 4415 C C . ALA A 1 582 ? -27.221 -40.303 5.304 1.00 70.00 582 ALA A C 1
ATOM 4417 O O . ALA A 1 582 ? -27.266 -39.986 6.493 1.00 70.00 582 ALA A O 1
ATOM 4418 N N . ASP A 1 583 ? -26.167 -40.940 4.792 1.00 67.25 583 ASP A N 1
ATOM 4419 C CA . ASP A 1 583 ? -24.919 -41.097 5.542 1.00 67.25 583 ASP A CA 1
ATOM 4420 C C . ASP A 1 583 ? -24.253 -39.719 5.669 1.00 67.25 583 ASP A C 1
ATOM 4422 O O . ASP A 1 583 ? -23.715 -39.189 4.695 1.00 67.25 583 ASP A O 1
ATOM 4426 N N . CYS A 1 584 ? -24.383 -39.111 6.849 1.00 62.94 584 CYS A N 1
ATOM 4427 C CA . CYS A 1 584 ? -23.946 -37.743 7.135 1.00 62.94 584 CYS A CA 1
ATOM 4428 C C . CYS A 1 584 ? -22.501 -37.659 7.645 1.00 62.94 584 CYS A C 1
ATOM 4430 O O . CYS A 1 584 ? -22.071 -36.574 8.029 1.00 62.94 584 CYS A O 1
ATOM 4432 N N . ASP A 1 585 ? -21.756 -38.772 7.637 1.00 68.62 585 ASP A N 1
ATOM 4433 C CA . ASP A 1 585 ? -20.336 -38.792 7.999 1.00 68.62 585 ASP A CA 1
ATOM 4434 C C . ASP A 1 585 ? -19.528 -37.990 6.965 1.00 68.62 585 ASP A C 1
ATOM 4436 O O . ASP A 1 585 ? -19.220 -38.445 5.856 1.00 68.62 585 ASP A O 1
ATOM 4440 N N . ASP A 1 586 ? -19.184 -36.754 7.328 1.00 69.12 586 ASP A N 1
ATOM 4441 C CA . ASP A 1 586 ? -18.347 -35.871 6.515 1.00 69.12 586 ASP A CA 1
ATOM 4442 C C . ASP A 1 586 ? -16.842 -36.187 6.667 1.00 69.12 586 ASP A C 1
ATOM 4444 O O . ASP A 1 586 ? -15.985 -35.496 6.095 1.00 69.12 586 ASP A O 1
ATOM 4448 N N . ALA A 1 587 ? -16.510 -37.251 7.412 1.00 64.12 587 ALA A N 1
ATOM 4449 C CA . ALA A 1 587 ? -15.178 -37.706 7.782 1.00 64.12 587 ALA A CA 1
ATOM 4450 C C . ALA A 1 587 ? -14.320 -36.623 8.460 1.00 64.12 587 ALA A C 1
ATOM 4452 O O . ALA A 1 587 ? -13.079 -36.691 8.440 1.00 64.12 587 ALA A O 1
ATOM 4453 N N . ASN A 1 588 ? -14.951 -35.610 9.063 1.00 65.62 588 ASN A N 1
ATOM 4454 C CA . ASN A 1 588 ? -14.281 -34.510 9.734 1.00 65.62 588 ASN A CA 1
ATOM 4455 C C . ASN A 1 588 ? -14.224 -34.755 11.255 1.00 65.62 588 ASN A C 1
ATOM 4457 O O . ASN A 1 588 ? -15.216 -34.628 11.964 1.00 65.62 588 ASN A O 1
ATOM 4461 N N . PRO A 1 589 ? -13.035 -34.992 11.836 1.00 65.06 589 PRO A N 1
ATOM 4462 C CA . PRO A 1 589 ? -12.892 -35.310 13.261 1.00 65.06 589 PRO A CA 1
ATOM 4463 C C . PRO A 1 589 ? -13.168 -34.126 14.213 1.00 65.06 589 PRO A C 1
ATOM 4465 O O . PRO A 1 589 ? -12.911 -34.229 15.415 1.00 65.06 589 PRO A O 1
ATOM 4468 N N . CYS A 1 590 ? -13.603 -32.974 13.693 1.00 53.25 590 CYS A N 1
ATOM 4469 C CA . CYS A 1 590 ? -13.939 -31.776 14.463 1.00 53.25 590 CYS A CA 1
ATOM 4470 C C . CYS A 1 590 ? -15.444 -31.463 14.508 1.00 53.25 590 CYS A C 1
ATOM 4472 O O . CYS A 1 590 ? -15.822 -30.506 15.188 1.00 53.25 590 CYS A O 1
ATOM 4474 N N . THR A 1 591 ? -16.279 -32.235 13.819 1.00 57.34 591 THR A N 1
ATOM 4475 C CA . THR A 1 591 ? -17.745 -32.191 13.895 1.00 57.34 591 THR A CA 1
ATOM 4476 C C . THR A 1 591 ? -18.256 -33.438 14.621 1.00 57.34 591 THR A C 1
ATOM 4478 O O . THR A 1 591 ? -17.534 -34.421 14.767 1.00 57.34 591 THR A O 1
ATOM 4481 N N . ALA A 1 592 ? -19.444 -33.344 15.218 1.00 55.50 592 ALA A N 1
ATOM 4482 C CA . ALA A 1 592 ? -20.169 -34.515 15.694 1.00 55.50 592 ALA A CA 1
ATOM 4483 C C . ALA A 1 592 ? -21.271 -34.759 14.667 1.00 55.50 592 ALA A C 1
ATOM 4485 O O . ALA A 1 592 ? -22.114 -33.872 14.512 1.00 55.50 592 ALA A O 1
ATOM 4486 N N . ASP A 1 593 ? -21.175 -35.884 13.961 1.00 58.00 593 ASP A N 1
ATOM 4487 C CA . ASP A 1 593 ? -22.114 -36.301 12.914 1.00 58.00 593 ASP A CA 1
ATOM 4488 C C . ASP A 1 593 ? -23.490 -36.666 13.483 1.00 58.00 593 ASP A C 1
ATOM 4490 O O . ASP A 1 593 ? -23.544 -37.258 14.597 1.00 58.00 593 ASP A O 1
#

Mean predicted aligned error: 18.64 Å

Secondary structure (DSSP, 8-state):
----------PPPPBPP-BTTTBTHHHHHH-HHHHHHHHHHHH-SEEEEE-SSSEEEEE--HHHHHIIIIITGGG--S-SHHHHHHHHHH-S-TTT--HHHHHHHHHHHGGGGSHHHHHHTHHHHHHHHHHHHHTS-TTSPP-HHHHHHHHHHHHHHHHHHGGG--HHHHHHHHHHHHHHHHHHHHHHHHTTS-TTS--TTHHHHHHHHHHHHHHHHHHHHHHHHS-----SHHHHHHH--SSTT--EEEEEGGGGTSSS-HHHHHHHTT-SEEEEEE-----TTHHHHHHHHHHHHHHHTTSEEEEEE--TTS--SS------EEEEETTEEEEEPPTT-SS---------HHHHHHHHHH-HHHHHHHHHH---PPP----PPP---PPP-S---SSTTS-SSHHHHHHHHHHHHHHHHHHHHHHHHHHTSPPEEEE--SSHHHHHHHHHHHHHHHHTT--GGGEEEEE---TT--HHHHHHHHHHHHHHT-EEEE---HHHHHHHHHHTT-GGG---SS--------S----S-TTEEEEE-TTS-EEEEEP-SB---S-TTEE--EE-SSSEE--EEP------TTS--

Radius of gyration: 37.91 Å; Cα contacts (8 Å, |Δi|>4): 726; chains: 1; bounding box: 99×75×91 Å

Solvent-accessible surface area (backbone atoms only — not comparable to full-atom values): 34670 Å² total; per-residue (Å²): 142,83,84,82,81,79,79,80,77,80,78,78,74,38,66,44,78,64,46,87,86,49,20,28,43,69,47,45,76,75,38,46,64,69,39,51,54,50,35,37,76,73,46,42,47,48,30,31,42,43,53,54,92,48,77,47,78,48,72,72,35,71,70,62,41,42,34,53,71,59,81,44,27,91,80,56,76,84,66,57,59,56,44,52,40,46,32,74,71,67,39,82,38,70,90,64,36,59,73,67,62,20,54,51,48,47,62,63,52,47,69,65,72,34,70,73,45,54,62,64,42,44,66,60,51,53,53,54,50,51,59,57,55,73,69,53,64,93,86,58,92,77,61,62,68,67,49,49,52,52,51,51,50,48,50,50,48,38,49,40,62,25,91,75,62,50,73,68,56,47,53,49,52,52,52,33,51,52,52,43,54,64,46,52,65,51,29,60,77,41,63,86,55,60,90,85,61,92,56,89,62,52,67,56,38,53,47,31,50,52,50,51,50,51,54,54,50,50,54,51,50,54,43,68,77,54,78,66,97,56,90,23,46,48,49,51,57,76,66,54,47,101,54,74,60,69,29,81,31,78,46,54,47,70,41,73,78,46,98,77,29,65,60,63,47,34,24,48,58,56,23,33,32,36,39,34,54,25,60,63,68,58,53,93,68,49,67,57,53,53,50,54,53,37,16,52,48,6,39,77,42,36,15,34,26,38,41,40,36,34,34,76,86,63,79,63,88,90,46,47,50,33,31,45,32,37,32,15,46,58,48,37,77,78,45,68,49,64,63,62,44,86,64,91,84,85,83,81,68,62,76,65,49,66,57,31,51,49,51,44,64,71,38,55,66,55,51,51,50,21,70,77,60,57,56,94,73,89,84,81,89,79,83,81,77,94,66,84,84,68,82,81,52,59,93,74,70,93,46,85,90,56,60,87,51,67,70,62,31,51,55,47,54,52,50,54,50,50,53,52,19,52,52,51,33,52,53,34,59,78,69,65,73,68,72,45,78,45,71,31,62,42,46,72,69,37,49,53,52,47,54,37,52,43,51,17,25,54,76,66,76,41,64,38,57,44,31,37,36,32,32,64,50,42,94,83,61,57,71,69,41,48,54,45,29,54,53,49,28,57,77,61,50,29,35,73,44,82,47,72,42,41,65,64,49,51,52,54,36,46,76,67,70,36,77,94,58,72,77,86,83,88,89,73,102,77,81,65,65,97,58,84,62,74,81,87,51,78,18,43,45,66,42,69,45,100,86,50,51,72,43,72,45,67,34,83,46,77,40,81,83,81,59,89,53,40,45,81,22,38,20,54,95,51,37,62,42,85,32,51,78,45,87,65,75,80,84,52,94,87,62,86,116

Foldseek 3Di:
DDDDDPPPDDDDAAEADQDPQQWCVVVCVVPVVVRVVVRCVVRHQWYWGCRRVDIDIHHRDPVVVCCCPPDVVVVDDCDDQLLVLVCVQPNCALVNDDDPSNVLNCVLQVVCPDPVNVVVLVVVLVVLVVVLVVPDDPPDDDPPVVSVLLSVLSSCCCQALNPPDDPVNSVLLSVLVVLSVVVSVVSSNCSPPDPPDDDPSPVVSVVSSVSNVVSVVVSLVVCVVPPDPDSHNSNSNVQRASPNLAAEAEDEAVLQPPPCHPLLQSLLLRHQEYEYEEQDFDDPPVLVVVLQSQLVSQQLSLHKYWYFYDAPPDDPPPTHTFRWTFIHHNNRTFWIDHTNDNDDDDIDADHDSVSSVVSCVVPVVSVVCSVVRHDDDDGDDDHDDDDDDDPHRGDDDPDPQADPDPVVRVVVVVVVLCVLLVVVLVVCVVVPNAQAEAEAQLDDVSLSVLVSLLSNCVVVVHDQQSYEYEYEDEPPRDPVRVVNSVVSCVVSVYHYHYHYCHVVVLVVCVVVVHPVNDDDDDDDLPDPQPDPLDPVQPQWDWDADSVNDIDTHGHWADDDPPDPQFPDWTGDPRHTDTHHGDPPPPVDPVDDD

Nearest PDB structures (foldseek):
  6ofc-assembly1_C-2  TM=8.950E-01  e=3.822E-23  Mycobacterium tuberculosis CDC1551
  6ofc-assembly1_B  TM=9.234E-01  e=9.007E-23  Mycobacterium tuberculosis CDC1551
  6ofc-assembly1_D-2  TM=8.973E-01  e=6.190E-23  Mycobacterium tuberculosis CDC1551
  6ofc-assembly1_A-2  TM=9.292E-01  e=2.363E-22  Mycobacterium tuberculosis CDC1551
  7snm-assembly4_D  TM=6.447E-01  e=1.950E-06  Methylococcus capsulatus str. Bath

Sequence (593 aa):
MHGVHTTSRTRSIPRAPRIPLLGSLPGLLRGQLEFLERAFAQQGRIFELDMGLARAVIVADLAAAEDVLVTKARNFDKGGAFWDGLRNALGLGLAMSEGELWRRQRKLMQPAFNRGQVEGYRDTITGTIEEALDRLDPSGPLDIAQWCDRLLAALTVRILFGSTADTSRTDELRRVMAEMFDMVLMGLVTHKVPRWLPMPGRRRFEVARQTLDALVMALIDERRRAPKAGHDFLSVLLQAADAPSLVVGLELCEDFWVAVPPSAFQTVAGATVVANLSASNFIVGKAELRRLLAQASSDRGKCAYVYVAAGPGESSTDLAFDADAFVAENGRVVASSTRFARHEQLVSVDVDLERLLRERIVTTTFGDCARAHARRFRRIPFVGQDRIVPPLRRSVPRHPFVPQDPQTLDARCWEIFEIQTNALATRMRAVGRPRLVLGVSGGLDSTQAALVAATALDLQGQPRADLLCVTMPGLGTTAGTRGNAERLAEALGAQLRVVSISEASRMVLQLLGHRAVEADDDNDTERICAGDCDDDDPCTVDTCDALGACDHAAFDGPCEDGDLCTVGEECAAGTCAGGEPADCDDANPCTAD

pLDDT: mean 81.38, std 13.88, range [31.12, 98.38]